Protein AF-A0A925YJ54-F1 (afdb_monomer)

Structure (mmCIF, N/CA/C/O backbone):
data_AF-A0A925YJ54-F1
#
_entry.id   AF-A0A925YJ54-F1
#
loop_
_atom_site.group_PDB
_atom_site.id
_atom_site.type_symbol
_atom_site.label_atom_id
_atom_site.label_alt_id
_atom_site.label_comp_id
_atom_site.label_asym_id
_atom_site.label_entity_id
_atom_site.label_seq_id
_atom_site.pdbx_PDB_ins_code
_atom_site.Cartn_x
_atom_site.Cartn_y
_atom_site.Cartn_z
_atom_site.occupancy
_atom_site.B_iso_or_equiv
_atom_site.auth_seq_id
_atom_site.auth_comp_id
_atom_site.auth_asym_id
_atom_site.auth_atom_id
_atom_site.pdbx_PDB_model_num
ATOM 1 N N . THR A 1 1 ? 21.996 13.050 18.143 1.00 43.56 1 THR A N 1
ATOM 2 C CA . THR A 1 1 ? 21.548 12.132 17.074 1.00 43.56 1 THR A CA 1
ATOM 3 C C . THR A 1 1 ? 21.495 10.702 17.590 1.00 43.56 1 THR A C 1
ATOM 5 O O . THR A 1 1 ? 21.876 9.795 16.876 1.00 43.56 1 THR A O 1
ATOM 8 N N . GLU A 1 2 ? 21.012 10.498 18.817 1.00 54.53 2 GLU A N 1
ATOM 9 C CA . GLU A 1 2 ? 20.946 9.175 19.462 1.00 54.53 2 GLU A CA 1
ATOM 10 C C . GLU A 1 2 ? 19.684 9.134 20.333 1.00 54.53 2 GLU A C 1
ATOM 12 O O . GLU A 1 2 ? 19.735 9.045 21.557 1.00 54.53 2 GLU A O 1
ATOM 17 N N . ASN A 1 3 ? 18.528 9.380 19.720 1.00 55.75 3 ASN A N 1
ATOM 18 C CA . ASN A 1 3 ? 17.278 9.547 20.461 1.00 55.75 3 ASN A CA 1
ATOM 19 C C . ASN A 1 3 ? 16.141 8.642 19.989 1.00 55.75 3 ASN A C 1
ATOM 21 O O . ASN A 1 3 ? 14.992 8.918 20.315 1.00 55.75 3 ASN A O 1
ATOM 25 N N . GLY A 1 4 ? 16.452 7.564 19.262 1.00 58.53 4 GLY A N 1
ATOM 26 C CA . GLY A 1 4 ? 15.448 6.588 18.824 1.00 58.53 4 GLY A CA 1
ATOM 27 C C . GLY A 1 4 ? 14.563 7.104 17.687 1.00 58.53 4 GLY A C 1
ATOM 28 O O . GLY A 1 4 ? 13.534 6.513 17.377 1.00 58.53 4 GLY A O 1
ATOM 29 N N . ALA A 1 5 ? 14.917 8.240 17.083 1.00 61.59 5 ALA A N 1
ATOM 30 C CA . ALA A 1 5 ? 14.178 8.862 15.990 1.00 61.59 5 ALA A CA 1
ATOM 31 C C . ALA A 1 5 ? 14.726 8.487 14.605 1.00 61.59 5 ALA A C 1
ATOM 33 O O . ALA A 1 5 ? 14.409 9.156 13.620 1.00 61.59 5 ALA A O 1
ATOM 34 N N . GLU A 1 6 ? 15.593 7.480 14.519 1.00 72.38 6 GLU A N 1
ATOM 35 C CA . GLU A 1 6 ? 16.236 7.108 13.272 1.00 72.38 6 GLU A CA 1
ATOM 36 C C . GLU A 1 6 ? 15.192 6.562 12.289 1.00 72.38 6 GLU A C 1
ATOM 38 O O . GLU A 1 6 ? 14.402 5.667 12.591 1.00 72.38 6 GLU A O 1
ATOM 43 N N . ILE A 1 7 ? 15.190 7.137 11.087 1.00 68.81 7 ILE A N 1
ATOM 44 C CA . ILE A 1 7 ? 14.354 6.706 9.970 1.00 68.81 7 ILE A CA 1
ATOM 45 C C . ILE A 1 7 ? 15.236 6.015 8.941 1.00 68.81 7 ILE A C 1
ATOM 47 O O . ILE A 1 7 ? 16.347 6.467 8.652 1.00 68.81 7 ILE A O 1
ATOM 51 N N . GLY A 1 8 ? 14.761 4.924 8.352 1.00 70.19 8 GLY A N 1
ATOM 52 C CA . GLY A 1 8 ? 15.594 4.211 7.394 1.00 70.19 8 GLY A CA 1
ATOM 53 C C . GLY A 1 8 ? 14.916 3.044 6.710 1.00 70.19 8 GLY A C 1
ATOM 54 O O . GLY A 1 8 ? 13.867 2.549 7.120 1.00 70.19 8 GLY A O 1
ATOM 55 N N . THR A 1 9 ? 15.526 2.596 5.620 1.00 80.56 9 THR A N 1
ATOM 56 C CA . THR A 1 9 ? 15.092 1.400 4.907 1.00 80.56 9 THR A CA 1
ATOM 57 C C . THR A 1 9 ? 16.300 0.567 4.515 1.00 80.56 9 THR A C 1
ATOM 59 O O . THR A 1 9 ? 17.158 1.021 3.764 1.00 80.56 9 THR A O 1
ATOM 62 N N . PHE A 1 10 ? 16.321 -0.679 4.977 1.00 84.00 10 PHE A N 1
ATOM 63 C CA . PHE A 1 10 ? 17.309 -1.687 4.627 1.00 84.00 10 PHE A CA 1
ATOM 64 C C . PHE A 1 10 ? 16.594 -2.787 3.857 1.00 84.00 10 PHE A C 1
ATOM 66 O O . PHE A 1 10 ? 15.816 -3.556 4.421 1.00 84.00 10 PHE A O 1
ATOM 73 N N . ARG A 1 11 ? 16.819 -2.833 2.544 1.00 87.56 11 ARG A N 1
ATOM 74 C CA . ARG A 1 11 ? 16.202 -3.805 1.643 1.00 87.56 11 ARG A CA 1
ATOM 75 C C . ARG A 1 11 ? 17.251 -4.579 0.877 1.00 87.56 11 ARG A C 1
ATOM 77 O O . ARG A 1 11 ? 18.021 -3.959 0.151 1.00 87.56 11 ARG A O 1
ATOM 84 N N . ARG A 1 12 ? 17.173 -5.911 0.923 1.00 91.31 12 ARG A N 1
ATOM 85 C CA . ARG A 1 12 ? 17.975 -6.792 0.054 1.00 91.31 12 ARG A CA 1
ATOM 86 C C . ARG A 1 12 ? 19.485 -6.603 0.236 1.00 91.31 12 ARG A C 1
ATOM 88 O O . ARG A 1 12 ? 20.237 -6.646 -0.733 1.00 91.31 12 ARG A O 1
ATOM 95 N N . ASN A 1 13 ? 19.917 -6.385 1.476 1.00 92.75 13 ASN A N 1
ATOM 96 C CA . ASN A 1 13 ? 21.327 -6.244 1.830 1.00 92.75 13 ASN A CA 1
ATOM 97 C C . ASN A 1 13 ? 21.912 -7.551 2.370 1.00 92.75 13 ASN A C 1
ATOM 99 O O . ASN A 1 13 ? 21.182 -8.430 2.832 1.00 92.75 13 ASN A O 1
ATOM 103 N N . LEU A 1 14 ? 23.242 -7.628 2.375 1.00 93.56 14 LEU A N 1
ATOM 104 C CA . LEU A 1 14 ? 24.018 -8.707 2.977 1.00 93.56 14 LEU A CA 1
ATOM 105 C C . LEU A 1 14 ? 25.006 -8.129 3.998 1.00 93.56 14 LEU A C 1
ATOM 107 O O . LEU A 1 14 ? 25.801 -7.259 3.653 1.00 93.56 14 LEU A O 1
ATOM 111 N N . ALA A 1 15 ? 24.988 -8.654 5.220 1.00 90.81 15 ALA A N 1
ATOM 112 C CA . ALA A 1 15 ? 26.023 -8.446 6.226 1.00 90.81 15 ALA A CA 1
ATOM 113 C C . ALA A 1 15 ? 26.750 -9.772 6.473 1.00 90.81 15 ALA A C 1
ATOM 115 O O . ALA A 1 15 ? 26.106 -10.801 6.680 1.00 90.81 15 ALA A O 1
ATOM 116 N N . SER A 1 16 ? 28.083 -9.766 6.439 1.00 90.69 16 SER A N 1
ATOM 117 C CA . SER A 1 16 ? 28.893 -10.981 6.571 1.00 90.69 16 SER A CA 1
ATOM 118 C C . SER A 1 16 ? 30.097 -10.755 7.475 1.00 90.69 16 SER A C 1
ATOM 120 O O . SER A 1 16 ? 30.776 -9.739 7.344 1.00 90.69 16 SER A O 1
ATOM 122 N N . SER A 1 17 ? 30.377 -11.729 8.347 1.00 80.06 17 SER A N 1
ATOM 123 C CA . SER A 1 17 ? 31.586 -11.805 9.174 1.00 80.06 17 SER A CA 1
ATOM 124 C C . SER A 1 17 ? 31.839 -10.530 9.981 1.00 80.06 17 SER A C 1
ATOM 126 O O . SER A 1 17 ? 32.861 -9.862 9.810 1.00 80.06 17 SER A O 1
ATOM 128 N N . THR A 1 18 ? 30.919 -10.208 10.891 1.00 74.69 18 THR A N 1
ATOM 129 C CA . THR A 1 18 ? 31.078 -9.127 11.872 1.00 74.69 18 THR A CA 1
ATOM 130 C C . THR A 1 18 ? 31.485 -9.717 13.233 1.00 74.69 18 THR A C 1
ATOM 132 O O . THR A 1 18 ? 30.631 -9.966 14.088 1.00 74.69 18 THR A O 1
ATOM 135 N N . PRO A 1 19 ? 32.784 -10.009 13.461 1.00 63.50 19 PRO A N 1
ATOM 136 C CA . PRO A 1 19 ? 33.246 -10.587 14.717 1.00 63.50 19 PRO A CA 1
ATOM 137 C C . PRO A 1 19 ? 33.226 -9.559 15.855 1.00 63.50 19 PRO A C 1
ATOM 139 O O . PRO A 1 19 ? 33.408 -8.360 15.645 1.00 63.50 19 PRO A O 1
ATOM 142 N N . GLY A 1 20 ? 33.063 -10.053 17.083 1.00 64.38 20 GLY A N 1
ATOM 143 C CA . GLY A 1 20 ? 33.126 -9.257 18.311 1.00 64.38 20 GLY A CA 1
ATOM 144 C C . GLY A 1 20 ? 31.838 -9.320 19.128 1.00 64.38 20 GLY A C 1
ATOM 145 O O . GLY A 1 20 ? 30.745 -9.432 18.585 1.00 64.38 20 GLY A O 1
ATOM 146 N N . ARG A 1 21 ? 31.973 -9.285 20.457 1.00 61.34 21 ARG A N 1
ATOM 147 C CA . ARG A 1 21 ? 30.864 -9.053 21.386 1.00 61.34 21 ARG A CA 1
ATOM 148 C C . ARG A 1 21 ? 31.345 -8.216 22.547 1.00 61.34 21 ARG A C 1
ATOM 150 O O . ARG A 1 21 ? 32.011 -8.701 23.451 1.00 61.34 21 ARG A O 1
ATOM 157 N N . GLY A 1 22 ? 30.981 -6.954 22.496 1.00 57.62 22 GLY A N 1
ATOM 158 C CA . GLY A 1 22 ? 31.215 -6.003 23.561 1.00 57.62 22 GLY A CA 1
ATOM 159 C C . GLY A 1 22 ? 30.323 -4.804 23.332 1.00 57.62 22 GLY A C 1
ATOM 160 O O . GLY A 1 22 ? 30.211 -4.330 22.195 1.00 57.62 22 GLY A O 1
ATOM 161 N N . PHE A 1 23 ? 29.685 -4.343 24.402 1.00 58.75 23 PHE A N 1
ATOM 162 C CA . PHE A 1 23 ? 29.196 -2.976 24.464 1.00 58.75 23 PHE A CA 1
ATOM 163 C C . PHE A 1 23 ? 30.435 -2.080 24.381 1.00 58.75 23 PHE A C 1
ATOM 165 O O . PHE A 1 23 ? 31.330 -2.168 25.217 1.00 58.75 23 PHE A O 1
ATOM 172 N N . ILE A 1 24 ? 30.559 -1.323 23.292 1.00 54.19 24 ILE A N 1
ATOM 173 C CA . ILE A 1 24 ? 31.705 -0.436 23.044 1.00 54.19 24 ILE A CA 1
ATOM 174 C C . ILE A 1 24 ? 31.534 0.867 23.837 1.00 54.19 24 ILE A C 1
ATOM 176 O O . ILE A 1 24 ? 32.516 1.518 24.186 1.00 54.19 24 ILE A O 1
ATOM 180 N N . LYS A 1 25 ? 30.289 1.227 24.155 1.00 50.66 25 LYS A N 1
ATOM 181 C CA . LYS A 1 25 ? 29.942 2.341 25.027 1.00 50.66 25 LYS A CA 1
ATOM 182 C C . LYS A 1 25 ? 28.796 1.906 25.938 1.00 50.66 25 LYS A C 1
ATOM 184 O O . LYS A 1 25 ? 27.765 1.452 25.448 1.00 50.66 25 LYS A O 1
ATOM 189 N N . ASP A 1 26 ? 29.034 1.988 27.243 1.00 50.84 26 ASP A N 1
ATOM 190 C CA . ASP A 1 26 ? 28.061 1.705 28.296 1.00 50.84 26 ASP A CA 1
ATOM 191 C C . ASP A 1 26 ? 28.045 2.893 29.259 1.00 50.84 26 ASP A C 1
ATOM 193 O O . ASP A 1 26 ? 28.883 3.034 30.150 1.00 50.84 26 ASP A O 1
ATOM 197 N N . GLY A 1 27 ? 27.120 3.804 28.991 1.00 47.66 27 GLY A N 1
ATOM 198 C CA . GLY A 1 27 ? 26.727 4.852 29.911 1.00 47.66 27 GLY A CA 1
ATOM 199 C C . GLY A 1 27 ? 25.214 4.883 29.939 1.00 47.66 27 GLY A C 1
ATOM 200 O O . GLY A 1 27 ? 24.612 5.683 29.233 1.00 47.66 27 GLY A O 1
ATOM 201 N N . THR A 1 28 ? 24.583 4.027 30.741 1.00 47.22 28 THR A N 1
ATOM 202 C CA . THR A 1 28 ? 23.118 4.019 30.939 1.00 47.22 28 THR A CA 1
ATOM 203 C C . THR A 1 28 ? 22.562 5.379 31.383 1.00 47.22 28 THR A C 1
ATOM 205 O O . THR A 1 28 ? 21.389 5.663 31.183 1.00 47.22 28 THR A O 1
ATOM 208 N N . SER A 1 29 ? 23.405 6.262 31.930 1.00 47.84 29 SER A N 1
ATOM 209 C CA . SER A 1 29 ? 23.057 7.642 32.286 1.00 47.84 29 SER A CA 1
ATOM 210 C C . SER A 1 29 ? 23.193 8.653 31.135 1.00 47.84 29 SER A C 1
ATOM 212 O O . SER A 1 29 ? 22.526 9.687 31.169 1.00 47.84 29 SER A O 1
ATOM 214 N N . THR A 1 30 ? 24.002 8.374 30.104 1.00 47.06 30 THR A N 1
ATOM 215 C CA . THR A 1 30 ? 24.252 9.274 28.954 1.00 47.06 30 THR A CA 1
ATOM 216 C C . THR A 1 30 ? 23.758 8.731 27.607 1.00 47.06 30 THR A C 1
ATOM 218 O O . THR A 1 30 ? 23.681 9.499 26.660 1.00 47.06 30 THR A O 1
ATOM 221 N N . HIS A 1 31 ? 23.322 7.467 27.553 1.00 59.47 31 HIS A N 1
ATOM 222 C CA . HIS A 1 31 ? 22.597 6.803 26.457 1.00 59.47 31 HIS A CA 1
ATOM 223 C C . HIS A 1 31 ? 23.326 6.671 25.103 1.00 59.47 31 HIS A C 1
ATOM 225 O O . HIS A 1 31 ? 22.682 6.395 24.093 1.00 59.47 31 HIS A O 1
ATOM 231 N N . ASP A 1 32 ? 24.658 6.738 25.104 1.00 55.22 32 ASP A N 1
ATOM 232 C CA . ASP A 1 32 ? 25.504 6.318 23.982 1.00 55.22 32 ASP A CA 1
ATOM 233 C C . ASP A 1 32 ? 25.632 4.781 23.979 1.00 55.22 32 ASP A C 1
ATOM 235 O O . ASP A 1 32 ? 26.543 4.231 24.605 1.00 55.22 32 ASP A O 1
ATOM 239 N N . LEU A 1 33 ? 24.734 4.065 23.294 1.00 61.72 33 LEU A N 1
ATOM 240 C CA . LEU A 1 33 ? 24.814 2.604 23.171 1.00 61.72 33 LEU A CA 1
ATOM 241 C C . LEU A 1 33 ? 25.383 2.206 21.808 1.00 61.72 33 LEU A C 1
ATOM 243 O O . LEU A 1 33 ? 24.840 2.541 20.760 1.00 61.72 33 LEU A O 1
ATOM 247 N N . ALA A 1 34 ? 26.467 1.432 21.823 1.00 63.06 34 ALA A N 1
ATOM 248 C CA . ALA A 1 34 ? 27.007 0.787 20.632 1.00 63.06 34 ALA A CA 1
ATOM 249 C C . ALA A 1 34 ? 27.453 -0.635 20.971 1.00 63.06 34 ALA A C 1
ATOM 251 O O . ALA A 1 34 ? 28.132 -0.854 21.978 1.00 63.06 34 ALA A O 1
ATOM 252 N N . ARG A 1 35 ? 27.122 -1.605 20.116 1.00 69.31 35 ARG A N 1
ATOM 253 C CA . ARG A 1 35 ? 27.561 -3.002 20.250 1.00 69.31 35 ARG A CA 1
ATOM 254 C C . ARG A 1 35 ? 28.429 -3.389 19.060 1.00 69.31 35 ARG A C 1
ATOM 256 O O . ARG A 1 35 ? 28.096 -3.108 17.912 1.00 69.31 35 ARG A O 1
ATOM 263 N N . SER A 1 36 ? 29.543 -4.057 19.335 1.00 73.56 36 SER A N 1
ATOM 264 C CA . SER A 1 36 ? 30.359 -4.694 18.295 1.00 73.56 36 SER A CA 1
ATOM 265 C C . SER A 1 36 ? 29.725 -5.995 17.799 1.00 73.56 36 SER A C 1
ATOM 267 O O . SER A 1 36 ? 28.957 -6.638 18.516 1.00 73.56 36 SER A O 1
ATOM 269 N N . GLY A 1 37 ? 30.080 -6.385 16.572 1.00 80.75 37 GLY A N 1
ATOM 270 C CA . GLY A 1 37 ? 29.704 -7.666 15.973 1.00 80.75 37 GLY A CA 1
ATOM 271 C C . GLY A 1 37 ? 28.224 -7.816 15.632 1.00 80.75 37 GLY A C 1
ATOM 272 O O . GLY A 1 37 ? 27.677 -8.913 15.701 1.00 80.75 37 GLY A O 1
ATOM 273 N N . VAL A 1 38 ? 27.561 -6.720 15.271 1.00 85.75 38 VAL A N 1
ATOM 274 C CA . VAL A 1 38 ? 26.178 -6.740 14.786 1.00 85.75 38 VAL A CA 1
ATOM 275 C C . VAL A 1 38 ? 26.181 -6.681 13.259 1.00 85.75 38 VAL A C 1
ATOM 277 O O . VAL A 1 38 ? 26.943 -5.917 12.673 1.00 85.75 38 VAL A O 1
ATOM 280 N N . GLY A 1 39 ? 25.375 -7.521 12.605 1.00 89.44 39 GLY A N 1
ATOM 281 C CA . GLY A 1 39 ? 25.194 -7.496 11.151 1.00 89.44 39 GLY A CA 1
ATOM 282 C C . GLY A 1 39 ? 24.436 -6.246 10.713 1.00 89.44 39 GLY A C 1
ATOM 283 O O . GLY A 1 39 ? 24.954 -5.441 9.943 1.00 89.44 39 GLY A O 1
ATOM 284 N N . PHE A 1 40 ? 23.238 -6.055 11.267 1.00 90.06 40 PHE A N 1
ATOM 285 C CA . PHE A 1 40 ? 22.445 -4.844 11.084 1.00 90.06 40 PHE A CA 1
ATOM 286 C C . PHE A 1 40 ? 22.035 -4.239 12.426 1.00 90.06 40 PHE A C 1
ATOM 288 O O . PHE A 1 40 ? 21.341 -4.883 13.213 1.00 90.06 40 PHE A O 1
ATOM 295 N N . TRP A 1 41 ? 22.476 -3.007 12.673 1.00 86.06 41 TRP A N 1
ATOM 296 C CA . TRP A 1 41 ? 22.174 -2.245 13.881 1.00 86.06 41 TRP A CA 1
ATOM 297 C C . TRP A 1 41 ? 21.103 -1.199 13.598 1.00 86.06 41 TRP A C 1
ATOM 299 O O . TRP A 1 41 ? 21.245 -0.403 12.667 1.00 86.06 41 TRP A O 1
ATOM 309 N N . PHE A 1 42 ? 20.076 -1.172 14.438 1.00 82.88 42 PHE A N 1
ATOM 310 C CA . PHE A 1 42 ? 19.002 -0.197 14.376 1.00 82.88 42 PHE A CA 1
ATOM 311 C C . PHE A 1 42 ? 18.753 0.403 15.752 1.00 82.88 42 PHE A C 1
ATOM 313 O O . PHE A 1 42 ? 18.746 -0.297 16.766 1.00 82.88 42 PHE A O 1
ATOM 320 N N . GLN A 1 43 ? 18.509 1.706 15.751 1.00 76.81 43 GLN A N 1
ATOM 321 C CA . GLN A 1 43 ? 18.037 2.450 16.903 1.00 76.81 43 GLN A CA 1
ATOM 322 C C . GLN A 1 43 ? 16.669 3.037 16.525 1.00 76.81 43 GLN A C 1
ATOM 324 O O . GLN A 1 43 ? 16.523 3.531 15.412 1.00 76.81 43 GLN A O 1
ATOM 329 N N . GLY A 1 44 ? 15.655 2.901 17.381 1.00 72.56 44 GLY A N 1
ATOM 330 C CA . GLY A 1 44 ? 14.291 3.370 17.105 1.00 72.56 44 GLY A CA 1
ATOM 331 C C . GLY A 1 44 ? 13.425 2.456 16.218 1.00 72.56 44 GLY A C 1
ATOM 332 O O . GLY A 1 44 ? 13.917 1.604 15.475 1.00 72.56 44 GLY A O 1
ATOM 333 N N . GLY A 1 45 ? 12.105 2.672 16.272 1.00 71.00 45 GLY A N 1
ATOM 334 C CA . GLY A 1 45 ? 11.108 1.870 15.548 1.00 71.00 45 GLY A CA 1
ATOM 335 C C . GLY A 1 45 ? 10.825 2.299 14.100 1.00 71.00 45 GLY A C 1
ATOM 336 O O . GLY A 1 45 ? 10.280 1.516 13.319 1.00 71.00 45 GLY A O 1
ATOM 337 N N . ASN A 1 46 ? 11.259 3.489 13.662 1.00 71.06 46 ASN A N 1
ATOM 338 C CA . ASN A 1 46 ? 10.973 4.025 12.315 1.00 71.06 46 ASN A CA 1
ATOM 339 C C . ASN A 1 46 ? 11.845 3.452 11.184 1.00 71.06 46 ASN A C 1
ATOM 341 O O . ASN A 1 46 ? 12.153 4.128 10.195 1.00 71.06 46 ASN A O 1
ATOM 345 N N . VAL A 1 47 ? 12.210 2.177 11.271 1.00 77.50 47 VAL A N 1
ATOM 346 C CA . VAL A 1 47 ? 13.025 1.502 10.261 1.00 77.50 47 VAL A CA 1
ATOM 347 C C . VAL A 1 47 ? 12.264 0.366 9.580 1.00 77.50 47 VAL A C 1
ATOM 349 O O . VAL A 1 47 ? 11.577 -0.443 10.200 1.00 77.50 47 VAL A O 1
ATOM 352 N N . THR A 1 48 ? 12.388 0.302 8.256 1.00 80.44 48 THR A N 1
ATOM 353 C CA . THR A 1 48 ? 11.900 -0.816 7.438 1.00 80.44 48 THR A CA 1
ATOM 354 C C . THR A 1 48 ? 13.061 -1.738 7.101 1.00 80.44 48 THR A C 1
ATOM 356 O O . THR A 1 48 ? 14.025 -1.309 6.469 1.00 80.44 48 THR A O 1
ATOM 359 N N . VAL A 1 49 ? 12.970 -3.008 7.487 1.00 87.94 49 VAL A N 1
ATOM 360 C CA . VAL A 1 49 ? 14.045 -3.992 7.321 1.00 87.94 49 VAL A CA 1
ATOM 361 C C . VAL A 1 49 ? 13.484 -5.216 6.618 1.00 87.94 49 VAL A C 1
ATOM 363 O O . VAL A 1 49 ? 12.747 -6.009 7.204 1.00 87.94 49 VAL A O 1
ATOM 366 N N . GLU A 1 50 ? 13.794 -5.350 5.328 1.00 87.94 50 GLU A N 1
ATOM 367 C CA . GLU A 1 50 ? 13.194 -6.373 4.474 1.00 87.94 50 GLU A CA 1
ATOM 368 C C . GLU A 1 50 ? 14.202 -7.151 3.632 1.00 87.94 50 GLU A C 1
ATOM 370 O O . GLU A 1 50 ? 15.046 -6.576 2.940 1.00 87.94 50 GLU A O 1
ATOM 375 N N . ASN A 1 51 ? 14.017 -8.468 3.578 1.00 86.50 51 ASN A N 1
ATOM 376 C CA . ASN A 1 51 ? 14.746 -9.366 2.686 1.00 86.50 51 ASN A CA 1
ATOM 377 C C . ASN A 1 51 ? 16.275 -9.249 2.814 1.00 86.50 51 ASN A C 1
ATOM 379 O O . ASN A 1 51 ? 16.986 -9.381 1.820 1.00 86.50 51 ASN A O 1
ATOM 383 N N . ASN A 1 52 ? 16.785 -8.940 4.007 1.00 92.62 52 ASN A N 1
ATOM 384 C CA . ASN A 1 52 ? 18.220 -8.857 4.261 1.00 92.62 52 ASN A CA 1
ATOM 385 C C . ASN A 1 52 ? 18.762 -10.200 4.752 1.00 92.62 52 ASN A C 1
ATOM 387 O O . ASN A 1 52 ? 18.036 -10.992 5.355 1.00 92.62 52 ASN A O 1
ATOM 391 N N . VAL A 1 53 ? 20.056 -10.423 4.543 1.00 94.81 53 VAL A N 1
ATOM 392 C CA . VAL A 1 53 ? 20.771 -11.613 5.007 1.00 94.81 53 VAL A CA 1
ATOM 393 C C . VAL A 1 53 ? 21.911 -11.187 5.923 1.00 94.81 53 VAL A C 1
ATOM 395 O O . VAL A 1 53 ? 22.746 -10.376 5.532 1.00 94.81 53 VAL A O 1
ATOM 398 N N . ALA A 1 54 ? 21.962 -11.736 7.132 1.00 92.94 54 ALA A N 1
ATOM 399 C CA . ALA A 1 54 ? 23.096 -11.596 8.039 1.00 92.94 54 ALA A CA 1
ATOM 400 C C . ALA A 1 54 ? 23.762 -12.959 8.238 1.00 92.94 54 ALA A C 1
ATOM 402 O O . ALA A 1 54 ? 23.073 -13.948 8.486 1.00 92.94 54 ALA A O 1
ATOM 403 N N . THR A 1 55 ? 25.089 -13.027 8.132 1.00 90.00 55 THR A N 1
ATOM 404 C CA . THR A 1 55 ? 25.833 -14.278 8.309 1.00 90.00 55 THR A CA 1
ATOM 405 C C . THR A 1 55 ? 27.104 -14.100 9.130 1.00 90.00 55 THR A C 1
ATOM 407 O O . THR A 1 55 ? 27.852 -13.142 8.936 1.00 90.00 55 THR A O 1
ATOM 410 N N . GLY A 1 56 ? 27.376 -15.042 10.037 1.00 79.88 56 GLY A N 1
ATOM 411 C CA . GLY A 1 56 ? 28.610 -15.058 10.836 1.00 79.88 56 GLY A CA 1
ATOM 412 C C . GLY A 1 56 ? 28.796 -13.827 11.733 1.00 79.88 56 GLY A C 1
ATOM 413 O O . GLY A 1 56 ? 29.926 -13.393 11.956 1.00 79.88 56 GLY A O 1
ATOM 414 N N . ALA A 1 57 ? 27.694 -13.234 12.196 1.00 84.19 57 ALA A N 1
ATOM 415 C CA . ALA A 1 57 ? 27.681 -12.085 13.098 1.00 84.19 57 ALA A CA 1
ATOM 416 C C . ALA A 1 57 ? 27.542 -12.519 14.567 1.00 84.19 57 ALA A C 1
ATOM 418 O O . ALA A 1 57 ? 27.017 -13.593 14.869 1.00 84.19 57 ALA A O 1
ATOM 419 N N . GLY A 1 58 ? 27.944 -11.658 15.502 1.00 79.12 58 GLY A N 1
ATOM 420 C CA . GLY A 1 58 ? 27.559 -11.776 16.911 1.00 79.12 58 GLY A CA 1
ATOM 421 C C . GLY A 1 58 ? 26.037 -11.706 17.089 1.00 79.12 58 GLY A C 1
ATOM 422 O O . GLY A 1 58 ? 25.454 -12.612 17.674 1.00 79.12 58 GLY A O 1
ATOM 423 N N . SER A 1 59 ? 25.389 -10.698 16.510 1.00 84.19 59 SER A N 1
ATOM 424 C CA . SER A 1 59 ? 23.928 -10.653 16.357 1.00 84.19 59 SER A CA 1
ATOM 425 C C . SER A 1 59 ? 23.591 -10.337 14.901 1.00 84.19 59 SER A C 1
ATOM 427 O O . SER A 1 59 ? 24.130 -9.379 14.348 1.00 84.19 59 SER A O 1
ATOM 429 N N . GLY A 1 60 ? 22.732 -11.128 14.255 1.00 89.69 60 GLY A N 1
ATOM 430 C CA . GLY A 1 60 ? 22.356 -10.894 12.856 1.00 89.69 60 GLY A CA 1
ATOM 431 C C . GLY A 1 60 ? 21.662 -9.544 12.677 1.00 89.69 60 GLY A C 1
ATOM 432 O O . GLY A 1 60 ? 22.095 -8.709 11.882 1.00 89.69 60 GLY A O 1
ATOM 433 N N . PHE A 1 61 ? 20.639 -9.313 13.494 1.00 90.25 61 PHE A N 1
ATOM 434 C CA . PHE A 1 61 ? 19.877 -8.071 13.567 1.00 90.25 61 PHE A CA 1
ATOM 435 C C . PHE A 1 61 ? 19.831 -7.583 15.013 1.00 90.25 61 PHE A C 1
ATOM 437 O O . PHE A 1 61 ? 19.702 -8.389 15.939 1.00 90.25 61 PHE A O 1
ATOM 444 N N . SER A 1 62 ? 19.928 -6.274 15.236 1.00 85.75 62 SER A N 1
ATOM 445 C CA . SER A 1 62 ? 19.724 -5.712 16.568 1.00 85.75 62 SER A CA 1
ATOM 446 C C . SER A 1 62 ? 18.922 -4.422 16.567 1.00 85.75 62 SER A C 1
ATOM 448 O O . SER A 1 62 ? 19.192 -3.540 15.759 1.00 85.75 62 SER A O 1
ATOM 450 N N . TYR A 1 63 ? 17.969 -4.331 17.494 1.00 81.12 63 TYR A N 1
ATOM 451 C CA . TYR A 1 63 ? 17.072 -3.190 17.671 1.00 81.12 63 TYR A CA 1
ATOM 452 C C . TYR A 1 63 ? 17.166 -2.643 19.089 1.00 81.12 63 TYR A C 1
ATOM 454 O O . TYR A 1 63 ? 17.035 -3.394 20.056 1.00 81.12 63 TYR A O 1
ATOM 462 N N . PHE A 1 64 ? 17.371 -1.336 19.191 1.00 76.94 64 PHE A N 1
ATOM 463 C CA . PHE A 1 64 ? 17.475 -0.610 20.451 1.00 76.94 64 PHE A CA 1
ATOM 464 C C . PHE A 1 64 ? 16.479 0.550 20.442 1.00 76.94 64 PHE A C 1
ATOM 466 O O . PHE A 1 64 ? 16.613 1.466 19.634 1.00 76.94 64 PHE A O 1
ATOM 473 N N . GLU A 1 65 ? 15.486 0.528 21.326 1.00 70.81 65 GLU A N 1
ATOM 474 C CA . GLU A 1 65 ? 14.465 1.583 21.422 1.00 70.81 65 GLU A CA 1
ATOM 475 C C . GLU A 1 65 ? 14.528 2.317 22.777 1.00 70.81 65 GLU A C 1
ATOM 477 O O . GLU A 1 65 ? 15.174 1.863 23.727 1.00 70.81 65 GLU A O 1
ATOM 482 N N . ARG A 1 66 ? 13.921 3.512 22.819 1.00 68.38 66 ARG A N 1
ATOM 483 C CA . ARG A 1 66 ? 13.798 4.416 23.979 1.00 68.38 66 ARG A CA 1
ATOM 484 C C . ARG A 1 66 ? 12.456 5.138 23.867 1.00 68.38 66 ARG A C 1
ATOM 486 O O . ARG A 1 66 ? 12.108 5.516 22.753 1.00 68.38 66 ARG A O 1
ATOM 493 N N . SER A 1 67 ? 11.761 5.444 24.968 1.00 62.41 67 SER A N 1
ATOM 494 C CA . SER A 1 67 ? 10.540 6.246 24.857 1.00 62.41 67 SER A CA 1
ATOM 495 C C . SER A 1 67 ? 10.812 7.729 24.557 1.00 62.41 67 SER A C 1
ATOM 497 O O . SER A 1 67 ? 11.841 8.319 24.913 1.00 62.41 67 SER A O 1
ATOM 499 N N . GLY A 1 68 ? 9.866 8.349 23.856 1.00 58.41 68 GLY A N 1
ATOM 500 C CA . GLY A 1 68 ? 9.959 9.711 23.339 1.00 58.41 68 GLY A CA 1
ATOM 501 C C . GLY A 1 68 ? 9.736 10.817 24.369 1.00 58.41 68 GLY A C 1
ATOM 502 O O . GLY A 1 68 ? 9.709 11.995 23.999 1.00 58.41 68 GLY A O 1
ATOM 503 N N . VAL A 1 69 ? 9.568 10.485 25.654 1.00 53.72 69 VAL A N 1
ATOM 504 C CA . VAL A 1 69 ? 9.396 11.481 26.718 1.00 53.72 69 VAL A CA 1
ATOM 505 C C . VAL A 1 69 ? 10.621 12.410 26.739 1.00 53.72 69 VAL A C 1
ATOM 507 O O . VAL A 1 69 ? 11.742 11.992 27.024 1.00 53.72 69 VAL A O 1
ATOM 510 N N . ASN A 1 70 ? 10.410 13.690 26.409 1.00 54.38 70 ASN A N 1
ATOM 511 C CA . ASN A 1 70 ? 11.407 14.773 26.254 1.00 54.38 70 ASN A CA 1
ATOM 512 C C . ASN A 1 70 ? 12.015 14.992 24.855 1.00 54.38 70 ASN A C 1
ATOM 514 O O . ASN A 1 70 ? 12.922 15.814 24.711 1.00 54.38 70 ASN A O 1
ATOM 518 N N . LEU A 1 71 ? 11.504 14.341 23.811 1.00 55.47 71 LEU A N 1
ATOM 519 C CA . LEU A 1 71 ? 11.823 14.700 22.428 1.00 55.47 71 LEU A CA 1
ATOM 520 C C . LEU A 1 71 ? 10.879 15.833 22.004 1.00 55.47 71 LEU A C 1
ATOM 522 O O . LEU A 1 71 ? 9.665 15.695 22.105 1.00 55.47 71 LEU A O 1
ATOM 526 N N . GLY A 1 72 ? 11.399 16.998 21.617 1.00 55.34 72 GLY A N 1
ATOM 527 C CA . GLY A 1 72 ? 10.563 18.145 21.227 1.00 55.34 72 GLY A CA 1
ATOM 528 C C . GLY A 1 72 ? 9.573 17.833 20.087 1.00 55.34 72 GLY A C 1
ATOM 529 O O . GLY A 1 72 ? 9.639 16.790 19.438 1.00 55.34 72 GLY A O 1
ATOM 530 N N . ASP A 1 73 ? 8.660 18.765 19.793 1.00 55.59 73 ASP A N 1
ATOM 531 C CA . ASP A 1 73 ? 7.577 18.583 18.803 1.00 55.59 73 ASP A CA 1
ATOM 532 C C . ASP A 1 73 ? 8.038 18.223 17.376 1.00 55.59 73 ASP A C 1
ATOM 534 O O . ASP A 1 73 ? 7.251 17.703 16.588 1.00 55.59 73 ASP A O 1
ATOM 538 N N . SER A 1 74 ? 9.308 18.458 17.043 1.00 54.34 74 SER A N 1
ATOM 539 C CA . SER A 1 74 ? 9.923 18.147 15.748 1.00 54.34 74 SER A CA 1
ATOM 540 C C . SER A 1 74 ? 10.202 16.655 15.506 1.00 54.34 74 SER A C 1
ATOM 542 O O . SER A 1 74 ? 10.629 16.299 14.410 1.00 54.34 74 SER A O 1
ATOM 544 N N . GLN A 1 75 ? 9.957 15.775 16.483 1.00 67.12 75 GLN A N 1
ATOM 545 C CA . GLN A 1 75 ? 10.213 14.329 16.391 1.00 67.12 75 GLN A CA 1
ATOM 546 C C . GLN A 1 75 ? 8.938 13.501 16.594 1.00 67.12 75 GLN A C 1
ATOM 548 O O . GLN A 1 75 ? 8.893 12.533 17.353 1.00 67.12 75 GLN A O 1
ATOM 553 N N . LYS A 1 76 ? 7.867 13.924 15.920 1.00 70.06 76 LYS A N 1
ATOM 554 C CA . LYS A 1 76 ? 6.542 13.303 15.955 1.00 70.06 76 LYS A CA 1
ATOM 555 C C . LYS A 1 76 ? 6.205 12.680 14.603 1.00 70.06 76 LYS A C 1
ATOM 557 O O . LYS A 1 76 ? 6.379 13.309 13.562 1.00 70.06 76 LYS A O 1
ATOM 562 N N . VAL A 1 77 ? 5.687 11.458 14.627 1.00 64.94 77 VAL A N 1
ATOM 563 C CA . VAL A 1 77 ? 5.198 10.722 13.458 1.00 64.94 77 VAL A CA 1
ATOM 564 C C . VAL A 1 77 ? 3.678 10.720 13.496 1.00 64.94 77 VAL A C 1
ATOM 566 O O . VAL A 1 77 ? 3.078 10.507 14.548 1.00 64.94 77 VAL A O 1
ATOM 569 N N . LEU A 1 78 ? 3.041 10.980 12.352 1.00 62.50 78 LEU A N 1
ATOM 570 C CA . LEU A 1 78 ? 1.586 10.909 12.230 1.00 62.50 78 LEU A CA 1
ATOM 571 C C . LEU A 1 78 ? 1.118 9.491 12.557 1.00 62.50 78 LEU A C 1
ATOM 573 O O . LEU A 1 78 ? 1.530 8.540 11.894 1.00 62.50 78 LEU A O 1
ATOM 577 N N . ALA A 1 79 ? 0.209 9.351 13.521 1.00 59.25 79 ALA A N 1
ATOM 578 C CA . ALA A 1 79 ? -0.329 8.047 13.906 1.00 59.25 79 ALA A CA 1
ATOM 579 C C . ALA A 1 79 ? -0.944 7.305 12.709 1.00 59.25 79 ALA A C 1
ATOM 581 O O . ALA A 1 79 ? -0.813 6.093 12.593 1.00 59.25 79 ALA A O 1
ATOM 582 N N . SER A 1 80 ? -1.527 8.039 11.756 1.00 53.41 80 SER A N 1
ATOM 583 C CA . SER A 1 80 ? -2.082 7.496 10.510 1.00 53.41 80 SER A CA 1
ATOM 584 C C . SER A 1 80 ? -1.063 6.808 9.593 1.00 53.41 80 SER A C 1
ATOM 586 O O . SER A 1 80 ? -1.466 6.152 8.639 1.00 53.41 80 SER A O 1
ATOM 588 N N . THR A 1 81 ? 0.239 6.986 9.827 1.00 53.25 81 THR A N 1
ATOM 589 C CA . THR A 1 81 ? 1.307 6.336 9.048 1.00 53.25 81 THR A CA 1
ATOM 590 C C . THR A 1 81 ? 1.778 5.020 9.662 1.00 53.25 81 THR A C 1
ATOM 592 O O . THR A 1 81 ? 2.490 4.265 9.002 1.00 53.25 81 THR A O 1
ATOM 595 N N . LEU A 1 82 ? 1.362 4.719 10.897 1.00 53.78 82 LEU A N 1
ATOM 596 C CA . LEU A 1 82 ? 1.643 3.444 11.545 1.00 53.78 82 LEU A CA 1
ATOM 597 C C . LEU A 1 82 ? 0.850 2.320 10.867 1.00 53.78 82 LEU A C 1
ATOM 599 O O . LEU A 1 82 ? -0.252 2.539 10.365 1.00 53.78 82 LEU A O 1
ATOM 603 N N . ILE A 1 83 ? 1.380 1.094 10.920 1.00 48.81 83 ILE A N 1
ATOM 604 C CA . ILE A 1 83 ? 0.636 -0.114 10.514 1.00 48.81 83 ILE A CA 1
ATOM 605 C C . ILE A 1 83 ? -0.655 -0.260 11.332 1.00 48.81 83 ILE A C 1
ATOM 607 O O . ILE A 1 83 ? -1.675 -0.707 10.810 1.00 48.81 83 ILE A O 1
ATOM 611 N N . ASP A 1 84 ? -0.610 0.148 12.600 1.00 49.38 84 ASP A N 1
ATOM 612 C CA . ASP A 1 84 ? -1.755 0.214 13.498 1.00 49.38 84 ASP A CA 1
ATOM 613 C C . ASP A 1 84 ? -1.882 1.640 14.072 1.00 49.38 84 ASP A C 1
ATOM 615 O O . ASP A 1 84 ? -1.323 1.935 15.131 1.00 49.38 84 ASP A O 1
ATOM 619 N N . PRO A 1 85 ? -2.597 2.560 13.392 1.00 52.56 85 PRO A N 1
ATOM 620 C CA . PRO A 1 85 ? -2.813 3.923 13.883 1.00 52.56 85 PRO A CA 1
ATOM 621 C C . PRO A 1 85 ? -3.536 3.976 15.229 1.00 52.56 85 PRO A C 1
ATOM 623 O O . PRO A 1 85 ? -3.413 4.942 15.983 1.00 52.56 85 PRO A O 1
ATOM 626 N N . GLU A 1 86 ? -4.297 2.929 15.550 1.00 49.06 86 GLU A N 1
ATOM 627 C CA . GLU A 1 86 ? -5.000 2.807 16.814 1.00 49.06 86 GLU A CA 1
ATOM 628 C C . GLU A 1 86 ? -4.039 2.539 17.985 1.00 49.06 86 GLU A C 1
ATOM 630 O O . GLU A 1 86 ? -4.353 2.928 19.116 1.00 49.06 86 GLU A O 1
ATOM 635 N N . ALA A 1 87 ? -2.842 1.998 17.722 1.00 50.09 87 ALA A N 1
ATOM 636 C CA . ALA A 1 87 ? -1.776 1.836 18.712 1.00 50.09 87 ALA A CA 1
ATOM 637 C C . ALA A 1 87 ? -1.296 3.177 19.298 1.00 50.09 87 ALA A C 1
ATOM 639 O O . ALA A 1 87 ? -0.866 3.220 20.449 1.00 50.09 87 ALA A O 1
ATOM 640 N N . ALA A 1 88 ? -1.481 4.297 18.588 1.00 53.50 88 ALA A N 1
ATOM 641 C CA . ALA A 1 88 ? -1.187 5.638 19.105 1.00 53.50 88 ALA A CA 1
ATOM 642 C C . ALA A 1 88 ? -2.184 6.130 20.179 1.00 53.50 88 ALA A C 1
ATOM 644 O O . ALA A 1 88 ? -2.113 7.277 20.625 1.00 53.50 88 ALA A O 1
ATOM 645 N N . GLY A 1 89 ? -3.164 5.309 20.579 1.00 51.91 89 GLY A N 1
ATOM 646 C CA . GLY A 1 89 ? -4.123 5.657 21.633 1.00 51.91 89 GLY A CA 1
ATOM 647 C C . GLY A 1 89 ? -5.073 6.798 21.252 1.00 51.91 89 GLY A C 1
ATOM 648 O O . GLY A 1 89 ? -5.613 7.477 22.125 1.00 51.91 89 GLY A O 1
ATOM 649 N N . GLY A 1 90 ? -5.276 7.032 19.950 1.00 50.88 90 GLY A N 1
ATOM 650 C CA . GLY A 1 90 ? -6.071 8.151 19.431 1.00 50.88 90 GLY A CA 1
ATOM 651 C C . GLY A 1 90 ? -5.323 9.486 19.369 1.00 50.88 90 GLY A C 1
ATOM 652 O O . GLY A 1 90 ? -5.921 10.488 18.981 1.00 50.88 90 GLY A O 1
ATOM 653 N N . ASN A 1 91 ? -4.032 9.520 19.718 1.00 55.34 91 ASN A N 1
ATOM 654 C CA . ASN A 1 91 ? -3.216 10.700 19.467 1.00 55.34 91 ASN A CA 1
ATOM 655 C C . ASN A 1 91 ? -2.982 10.852 17.956 1.00 55.34 91 ASN A C 1
ATOM 657 O O . ASN A 1 91 ? -2.682 9.861 17.291 1.00 55.34 91 ASN A O 1
ATOM 661 N N . PRO A 1 92 ? -3.071 12.074 17.397 1.00 54.88 92 PRO A N 1
ATOM 662 C CA . PRO A 1 92 ? -2.774 12.307 15.982 1.00 54.88 92 PRO A CA 1
ATOM 663 C C . PRO A 1 92 ? -1.295 12.069 15.652 1.00 54.88 92 PRO A C 1
ATOM 665 O O . PRO A 1 92 ? -0.945 11.860 14.490 1.00 54.88 92 PRO A O 1
ATOM 668 N N . PHE A 1 93 ? -0.438 12.062 16.676 1.00 65.44 93 PHE A N 1
ATOM 669 C CA . PHE A 1 93 ? 0.986 11.812 16.563 1.00 65.44 93 PHE A CA 1
ATOM 670 C C . PHE A 1 93 ? 1.475 10.903 17.686 1.00 65.44 93 PHE A C 1
ATOM 672 O O . PHE A 1 93 ? 0.960 10.957 18.802 1.00 65.44 93 PHE A O 1
ATOM 679 N N . ILE A 1 94 ? 2.515 10.138 17.393 1.00 67.50 94 ILE A N 1
ATOM 680 C CA . ILE A 1 94 ? 3.342 9.429 18.367 1.00 67.50 94 ILE A CA 1
ATOM 681 C C . ILE A 1 94 ? 4.770 9.968 18.253 1.00 67.50 94 ILE A C 1
ATOM 683 O O . ILE A 1 94 ? 5.161 10.433 17.178 1.00 67.50 94 ILE A O 1
ATOM 687 N N . TYR A 1 95 ? 5.554 9.966 19.330 1.00 71.44 95 TYR A N 1
ATOM 688 C CA . TYR A 1 95 ? 6.967 10.307 19.183 1.00 71.44 95 TYR A CA 1
ATOM 689 C C . TYR A 1 95 ? 7.656 9.248 18.335 1.00 71.44 95 TYR A C 1
ATOM 691 O O . TYR A 1 95 ? 7.342 8.066 18.426 1.00 71.44 95 TYR A O 1
ATOM 699 N N . SER A 1 96 ? 8.606 9.666 17.506 1.00 69.38 96 SER A N 1
ATOM 700 C CA . SER A 1 96 ? 9.352 8.760 16.635 1.00 69.38 96 SER A CA 1
ATOM 701 C C . SER A 1 96 ? 10.008 7.611 17.410 1.00 69.38 96 SER A C 1
ATOM 703 O O . SER A 1 96 ? 10.039 6.489 16.918 1.00 69.38 96 SER A O 1
ATOM 705 N N . ALA A 1 97 ? 10.459 7.862 18.638 1.00 67.25 97 ALA A N 1
ATOM 706 C CA . ALA A 1 97 ? 11.072 6.843 19.485 1.00 67.25 97 ALA A CA 1
ATOM 707 C C . ALA A 1 97 ? 10.062 5.850 20.097 1.00 67.25 97 ALA A C 1
ATOM 709 O O . ALA A 1 97 ? 10.428 4.723 20.393 1.00 67.25 97 ALA A O 1
ATOM 710 N N . ASP A 1 98 ? 8.780 6.227 20.169 1.00 69.19 98 ASP A N 1
ATOM 711 C CA . ASP A 1 98 ? 7.678 5.380 20.655 1.00 69.19 98 ASP A CA 1
ATOM 712 C C . ASP A 1 98 ? 7.002 4.574 19.526 1.00 69.19 98 ASP A C 1
ATOM 714 O O . ASP A 1 98 ? 5.983 3.912 19.738 1.00 69.19 98 ASP A O 1
ATOM 718 N N . THR A 1 99 ? 7.505 4.672 18.291 1.00 70.31 99 THR A N 1
ATOM 719 C CA . THR A 1 99 ? 6.942 3.923 17.159 1.00 70.31 99 THR A CA 1
ATOM 720 C C . THR A 1 99 ? 7.308 2.442 17.250 1.00 70.31 99 THR A C 1
ATOM 722 O O . THR A 1 99 ? 8.431 2.130 17.626 1.00 70.31 99 THR A O 1
ATOM 725 N N . PRO A 1 100 ? 6.408 1.508 16.883 1.00 69.75 100 PRO A N 1
ATOM 726 C CA . PRO A 1 100 ? 6.793 0.110 16.715 1.00 69.75 100 PRO A CA 1
ATOM 727 C C . PRO A 1 100 ? 7.774 -0.032 15.548 1.00 69.75 100 PRO A C 1
ATOM 729 O O . PRO A 1 100 ? 7.754 0.795 14.633 1.00 69.75 100 PRO A O 1
ATOM 732 N N . MET A 1 101 ? 8.524 -1.139 15.507 1.00 75.88 101 MET A N 1
ATOM 733 C CA . MET A 1 101 ? 9.288 -1.530 14.319 1.00 75.88 101 MET A CA 1
ATOM 734 C C . MET A 1 101 ? 8.374 -1.492 13.088 1.00 75.88 101 MET A C 1
ATOM 736 O O . MET A 1 101 ? 7.480 -2.333 12.947 1.00 75.88 101 MET A O 1
ATOM 740 N N . MET A 1 102 ? 8.593 -0.524 12.190 1.00 71.06 102 MET A N 1
ATOM 741 C CA . MET A 1 102 ? 7.670 -0.278 11.080 1.00 71.06 102 MET A CA 1
ATOM 742 C C . MET A 1 102 ? 7.496 -1.507 10.203 1.00 71.06 102 MET A C 1
ATOM 744 O O . MET A 1 102 ? 6.399 -1.742 9.712 1.00 71.06 102 MET A O 1
ATOM 748 N N . ARG A 1 103 ? 8.565 -2.277 9.966 1.00 74.06 103 ARG A N 1
ATOM 749 C CA . ARG A 1 103 ? 8.475 -3.538 9.225 1.00 74.06 103 ARG A CA 1
ATOM 750 C C . ARG A 1 103 ? 9.721 -4.394 9.403 1.00 74.06 103 ARG A C 1
ATOM 752 O O . ARG A 1 103 ? 10.824 -3.930 9.121 1.00 74.06 103 ARG A O 1
ATOM 759 N N . PHE A 1 104 ? 9.528 -5.666 9.747 1.00 82.81 104 PHE A N 1
ATOM 760 C CA . PHE A 1 104 ? 10.564 -6.696 9.695 1.00 82.81 104 PHE A CA 1
ATOM 761 C C . PHE A 1 104 ? 10.051 -7.893 8.892 1.00 82.81 104 PHE A C 1
ATOM 763 O O . PHE A 1 104 ? 9.265 -8.688 9.401 1.00 82.81 104 PHE A O 1
ATOM 770 N N . PHE A 1 105 ? 10.451 -7.998 7.621 1.00 84.00 105 PHE A N 1
ATOM 771 C CA . PHE A 1 105 ? 9.866 -8.966 6.688 1.00 84.00 105 PHE A CA 1
ATOM 772 C C . PHE A 1 105 ? 10.917 -9.730 5.880 1.00 84.00 105 PHE A C 1
ATOM 774 O O . PHE A 1 105 ? 11.751 -9.121 5.214 1.00 84.00 105 PHE A O 1
ATOM 781 N N . GLY A 1 106 ? 10.848 -11.061 5.857 1.00 78.50 106 GLY A N 1
ATOM 782 C CA . GLY A 1 106 ? 11.640 -11.870 4.918 1.00 78.50 106 GLY A CA 1
ATOM 783 C C . GLY A 1 106 ? 13.146 -11.891 5.202 1.00 78.50 106 GLY A C 1
ATOM 784 O O . GLY A 1 106 ? 13.935 -12.241 4.326 1.00 78.50 106 GLY A O 1
ATOM 785 N N . ASN A 1 107 ? 13.576 -11.463 6.390 1.00 92.19 107 ASN A N 1
ATOM 786 C CA . ASN A 1 107 ? 14.992 -11.424 6.749 1.00 92.19 107 ASN A CA 1
ATOM 787 C C . ASN A 1 107 ? 15.517 -12.825 7.090 1.00 92.19 107 ASN A C 1
ATOM 789 O O . ASN A 1 107 ? 14.768 -13.690 7.546 1.00 92.19 107 ASN A O 1
ATOM 793 N N . THR A 1 108 ? 16.816 -13.044 6.887 1.00 92.19 108 THR A N 1
ATOM 794 C CA . THR A 1 108 ? 17.479 -14.316 7.189 1.00 92.19 108 THR A CA 1
ATOM 795 C C . THR A 1 108 ? 18.747 -14.096 8.011 1.00 92.19 108 THR A C 1
ATOM 797 O O . THR A 1 108 ? 19.585 -13.277 7.637 1.00 92.19 108 THR A O 1
ATOM 800 N N . ALA A 1 109 ? 18.913 -14.840 9.104 1.00 90.94 109 ALA A N 1
ATOM 801 C CA . ALA A 1 109 ? 20.171 -14.946 9.840 1.00 90.94 109 ALA A CA 1
ATOM 802 C C . ALA A 1 109 ? 20.760 -16.353 9.667 1.00 90.94 109 ALA A C 1
ATOM 804 O O . ALA A 1 109 ? 20.036 -17.342 9.770 1.00 90.94 109 ALA A O 1
ATOM 805 N N . ILE A 1 110 ? 22.061 -16.450 9.383 1.00 88.75 110 ILE A N 1
ATOM 806 C CA . ILE A 1 110 ? 22.748 -17.721 9.120 1.00 88.75 110 ILE A CA 1
ATOM 807 C C . ILE A 1 110 ? 24.028 -17.799 9.947 1.00 88.75 110 ILE A C 1
ATOM 809 O O . ILE A 1 110 ? 24.941 -16.993 9.784 1.00 88.75 110 ILE A O 1
ATOM 813 N N . GLY A 1 111 ? 24.124 -18.790 10.830 1.00 81.56 111 GLY A N 1
ATOM 814 C CA . GLY A 1 111 ? 25.327 -19.023 11.627 1.00 81.56 111 GLY A CA 1
ATOM 815 C C . GLY A 1 111 ? 25.735 -17.830 12.493 1.00 81.56 111 GLY A C 1
ATOM 816 O O . GLY A 1 111 ? 26.915 -17.655 12.792 1.00 81.56 111 GLY A O 1
ATOM 817 N N . CYS A 1 112 ? 24.776 -16.974 12.842 1.00 82.88 112 CYS A N 1
ATOM 818 C CA . CYS A 1 112 ? 24.980 -15.894 13.794 1.00 82.88 112 CYS A CA 1
ATOM 819 C C . CYS A 1 112 ? 25.019 -16.473 15.214 1.00 82.88 112 CYS A C 1
ATOM 821 O O . CYS A 1 112 ? 24.576 -17.594 15.456 1.00 82.88 112 CYS A O 1
ATOM 823 N N . TYR A 1 113 ? 25.561 -15.739 16.182 1.00 77.19 113 TYR A N 1
ATOM 824 C CA . TYR A 1 113 ? 25.463 -16.199 17.566 1.00 77.19 113 TYR A CA 1
ATOM 825 C C . TYR A 1 113 ? 24.054 -15.965 18.129 1.00 77.19 113 TYR A C 1
ATOM 827 O O . TYR A 1 113 ? 23.447 -16.894 18.646 1.00 77.19 113 TYR A O 1
ATOM 835 N N . GLU A 1 114 ? 23.512 -14.763 17.965 1.00 79.94 114 GLU A N 1
ATOM 836 C CA . GLU A 1 114 ? 22.076 -14.481 18.071 1.00 79.94 114 GLU A CA 1
ATOM 837 C C . GLU A 1 114 ? 21.569 -14.141 16.663 1.00 79.94 114 GLU A C 1
ATOM 839 O O . GLU A 1 114 ? 22.218 -13.385 15.936 1.00 79.94 114 GLU A O 1
ATOM 844 N N . GLY A 1 115 ? 20.418 -14.655 16.243 1.00 86.25 115 GLY A N 1
ATOM 845 C CA . GLY A 1 115 ? 19.822 -14.222 14.982 1.00 86.25 115 GLY A CA 1
ATOM 846 C C . GLY A 1 115 ? 19.270 -12.810 15.073 1.00 86.25 115 GLY A C 1
ATOM 847 O O . GLY A 1 115 ? 19.609 -11.949 14.259 1.00 86.25 115 GLY A O 1
ATOM 848 N N . ILE A 1 116 ? 18.484 -12.555 16.120 1.00 86.06 116 ILE A N 1
ATOM 849 C CA . ILE A 1 116 ? 17.947 -11.232 16.442 1.00 86.06 116 ILE A CA 1
ATOM 850 C C . ILE A 1 116 ? 18.066 -10.925 17.937 1.00 86.06 116 ILE A C 1
ATOM 852 O O . ILE A 1 116 ? 17.815 -11.783 18.784 1.00 86.06 116 ILE A O 1
ATOM 856 N N . PHE A 1 117 ? 18.430 -9.678 18.238 1.00 81.25 117 PHE A N 1
ATOM 857 C CA . PHE A 1 117 ? 18.479 -9.116 19.584 1.00 81.25 117 PHE A CA 1
ATOM 858 C C . PHE A 1 117 ? 17.682 -7.813 19.653 1.00 81.25 117 PHE A C 1
ATOM 860 O O . PHE A 1 117 ? 17.988 -6.873 18.926 1.00 81.25 117 PHE A O 1
ATOM 867 N N . THR A 1 118 ? 16.688 -7.721 20.529 1.00 77.94 118 THR A N 1
ATOM 868 C CA . THR A 1 118 ? 15.933 -6.479 20.732 1.00 77.94 118 THR A CA 1
ATOM 869 C C . THR A 1 118 ? 15.964 -6.079 22.203 1.00 77.94 118 THR A C 1
ATOM 871 O O . THR A 1 118 ? 15.634 -6.900 23.053 1.00 77.94 118 THR A O 1
ATOM 874 N N . VAL A 1 119 ? 16.308 -4.824 22.503 1.00 72.88 119 VAL A N 1
ATOM 875 C CA . VAL A 1 119 ? 16.169 -4.217 23.841 1.00 72.88 119 VAL A CA 1
ATOM 876 C C . VAL A 1 119 ? 15.398 -2.879 23.806 1.00 72.88 119 VAL A C 1
ATOM 878 O O . VAL A 1 119 ? 15.624 -2.059 22.911 1.00 72.88 119 VAL A O 1
ATOM 881 N N . ASP A 1 120 ? 14.477 -2.671 24.748 1.00 67.19 120 ASP A N 1
ATOM 882 C CA . ASP A 1 120 ? 13.873 -1.360 25.050 1.00 67.19 120 ASP A CA 1
ATOM 883 C C . ASP A 1 120 ? 14.523 -0.821 26.330 1.00 67.19 120 ASP A C 1
ATOM 885 O O . ASP A 1 120 ? 14.423 -1.421 27.395 1.00 67.19 120 ASP A O 1
ATOM 889 N N . ASN A 1 121 ? 15.270 0.276 26.242 1.00 58.41 121 ASN A N 1
ATOM 890 C CA . ASN A 1 121 ? 16.090 0.722 27.369 1.00 58.41 121 ASN A CA 1
ATOM 891 C C . ASN A 1 121 ? 15.292 1.490 28.442 1.00 58.41 121 ASN A C 1
ATOM 893 O O . ASN A 1 121 ? 15.851 1.868 29.473 1.00 58.41 121 ASN A O 1
ATOM 897 N N . GLU A 1 122 ? 13.997 1.752 28.230 1.00 54.72 122 GLU A N 1
ATOM 898 C CA . GLU A 1 122 ? 13.163 2.424 29.223 1.00 54.72 122 GLU A CA 1
ATOM 899 C C . GLU A 1 122 ? 12.293 1.421 29.985 1.00 54.72 122 GLU A C 1
ATOM 901 O O . GLU A 1 122 ? 11.192 1.059 29.579 1.00 54.72 122 GLU A O 1
ATOM 906 N N . ILE A 1 123 ? 12.783 1.059 31.173 1.00 46.91 123 ILE A N 1
ATOM 907 C CA . ILE A 1 123 ? 12.161 0.209 32.206 1.00 46.91 123 ILE A CA 1
ATOM 908 C C . ILE A 1 123 ? 10.663 0.547 32.459 1.00 46.91 123 ILE A C 1
ATOM 910 O O . ILE A 1 123 ? 9.923 -0.293 32.951 1.00 46.91 123 ILE A O 1
ATOM 914 N N . ASN A 1 124 ? 10.165 1.734 32.077 1.00 44.75 124 ASN A N 1
ATOM 915 C CA . ASN A 1 124 ? 8.784 2.185 32.305 1.00 44.75 124 ASN A CA 1
ATOM 916 C C . ASN A 1 124 ? 8.036 2.700 31.053 1.00 44.75 124 ASN A C 1
ATOM 918 O O . ASN A 1 124 ? 7.093 3.477 31.208 1.00 44.75 124 ASN A O 1
ATOM 922 N N . GLY A 1 125 ? 8.417 2.315 29.826 1.00 46.94 125 GLY A N 1
ATOM 923 C CA . GLY A 1 125 ? 7.789 2.816 28.590 1.00 46.94 125 GLY A CA 1
ATOM 924 C C . GLY A 1 125 ? 6.246 2.803 28.626 1.00 46.94 125 GLY A C 1
ATOM 925 O O . GLY A 1 125 ? 5.612 1.755 28.719 1.00 46.94 125 GLY A O 1
ATOM 926 N N . ILE A 1 126 ? 5.616 3.981 28.588 1.00 47.59 126 ILE A N 1
ATOM 927 C CA . ILE A 1 126 ? 4.161 4.180 28.784 1.00 47.59 126 ILE A CA 1
ATOM 928 C C . ILE A 1 126 ? 3.316 3.984 27.505 1.00 47.59 126 ILE A C 1
ATOM 930 O O . ILE A 1 126 ? 2.082 4.042 27.566 1.00 47.59 126 ILE A O 1
ATOM 934 N N . TRP A 1 127 ? 3.953 3.731 26.356 1.00 51.53 127 TRP A N 1
ATOM 935 C CA . TRP A 1 127 ? 3.312 3.576 25.041 1.00 51.53 127 TRP A CA 1
ATOM 936 C C . TRP A 1 127 ? 3.416 2.134 24.518 1.00 51.53 127 TRP A C 1
ATOM 938 O O . TRP A 1 127 ? 4.383 1.438 24.822 1.00 51.53 127 TRP A O 1
ATOM 948 N N . PRO A 1 128 ? 2.424 1.627 23.760 1.00 49.22 128 PRO A N 1
ATOM 949 C CA . PRO A 1 128 ? 2.458 0.246 23.295 1.00 49.22 128 PRO A CA 1
ATOM 950 C C . PRO A 1 128 ? 3.391 0.088 22.085 1.00 49.22 128 PRO A C 1
ATOM 952 O O . PRO A 1 128 ? 2.982 0.347 20.954 1.00 49.22 128 PRO A O 1
ATOM 955 N N . THR A 1 129 ? 4.594 -0.451 22.288 1.00 56.84 129 THR A N 1
ATOM 956 C CA . THR A 1 129 ? 5.357 -1.070 21.196 1.00 56.84 129 THR A CA 1
ATOM 957 C C . THR A 1 129 ? 4.573 -2.308 20.730 1.00 56.84 129 THR A C 1
ATOM 959 O O . THR A 1 129 ? 4.038 -3.075 21.530 1.00 56.84 129 THR A O 1
ATOM 962 N N . SER A 1 130 ? 4.297 -2.403 19.429 1.00 60.53 130 SER A N 1
ATOM 963 C CA . SER A 1 130 ? 3.504 -3.470 18.788 1.00 60.53 130 SER A CA 1
ATOM 964 C C . SER A 1 130 ? 4.220 -3.906 17.519 1.00 60.53 130 SER A C 1
ATOM 966 O O . SER A 1 130 ? 3.762 -3.648 16.405 1.00 60.53 130 SER A O 1
ATOM 968 N N . SER A 1 131 ? 5.396 -4.494 17.699 1.00 70.19 131 SER A N 1
ATOM 969 C CA . SER A 1 131 ? 6.295 -4.841 16.604 1.00 70.19 131 SER A CA 1
ATOM 970 C C . SER A 1 131 ? 5.881 -6.161 15.957 1.00 70.19 131 SER A C 1
ATOM 972 O O . SER A 1 131 ? 5.498 -7.114 16.636 1.00 70.19 131 SER A O 1
ATOM 974 N N . VAL A 1 132 ? 5.938 -6.230 14.625 1.00 69.44 132 VAL A N 1
ATOM 975 C CA . VAL A 1 132 ? 5.604 -7.445 13.866 1.00 69.44 132 VAL A CA 1
ATOM 976 C C . VAL A 1 132 ? 6.838 -7.949 13.129 1.00 69.44 132 VAL A C 1
ATOM 978 O O . VAL A 1 132 ? 7.420 -7.235 12.311 1.00 69.44 132 VAL A O 1
ATOM 981 N N . LEU A 1 133 ? 7.207 -9.199 13.402 1.00 76.06 133 LEU A N 1
ATOM 982 C CA . LEU A 1 133 ? 8.251 -9.948 12.715 1.00 76.06 133 LEU A CA 1
ATOM 983 C C . LEU A 1 133 ? 7.572 -10.978 11.826 1.00 76.06 133 LEU A C 1
ATOM 985 O O . LEU A 1 133 ? 6.818 -11.821 12.306 1.00 76.06 133 LEU A O 1
ATOM 989 N N . GLU A 1 134 ? 7.839 -10.916 10.528 1.00 74.00 134 GLU A N 1
ATOM 990 C CA . GLU A 1 134 ? 7.155 -11.742 9.542 1.00 74.00 134 GLU A CA 1
ATOM 991 C C . GLU A 1 134 ? 8.143 -12.415 8.583 1.00 74.00 134 GLU A C 1
ATOM 993 O O . GLU A 1 134 ? 9.091 -11.798 8.098 1.00 74.00 134 GLU A O 1
ATOM 998 N N . ASN A 1 135 ? 7.909 -13.693 8.274 1.00 76.31 135 ASN A N 1
ATOM 999 C CA . ASN A 1 135 ? 8.699 -14.482 7.324 1.00 76.31 135 ASN A CA 1
ATOM 1000 C C . ASN A 1 135 ? 10.210 -14.483 7.634 1.00 76.31 135 ASN A C 1
ATOM 1002 O O . ASN A 1 135 ? 11.041 -14.470 6.727 1.00 76.31 135 ASN A O 1
ATOM 1006 N N . TYR A 1 136 ? 10.578 -14.469 8.914 1.00 84.56 136 TYR A N 1
ATOM 1007 C CA . TYR A 1 136 ? 11.974 -14.511 9.346 1.00 84.56 136 TYR A CA 1
ATOM 1008 C C . TYR A 1 136 ? 12.498 -15.945 9.360 1.00 84.56 136 TYR A C 1
ATOM 1010 O O . TYR A 1 136 ? 11.804 -16.861 9.805 1.00 84.56 136 TYR A O 1
ATOM 1018 N N . THR A 1 137 ? 13.734 -16.138 8.905 1.00 84.00 137 THR A N 1
ATOM 1019 C CA . THR A 1 137 ? 14.422 -17.428 8.995 1.00 84.00 137 THR A CA 1
ATOM 1020 C C . THR A 1 137 ? 15.740 -17.290 9.748 1.00 84.00 137 THR A C 1
ATOM 1022 O O . THR A 1 137 ? 16.607 -16.512 9.368 1.00 84.00 137 THR A O 1
ATOM 1025 N N . ASP A 1 138 ? 15.908 -18.091 10.786 1.00 86.81 138 ASP A N 1
ATOM 1026 C CA . ASP A 1 138 ? 17.141 -18.271 11.534 1.00 86.81 138 ASP A CA 1
ATOM 1027 C C . ASP A 1 138 ? 17.686 -19.673 11.266 1.00 86.81 138 ASP A C 1
ATOM 1029 O O . ASP A 1 138 ? 16.985 -20.666 11.482 1.00 86.81 138 ASP A O 1
ATOM 1033 N N . LEU A 1 139 ? 18.911 -19.754 10.750 1.00 84.12 139 LEU A N 1
ATOM 1034 C CA . LEU A 1 139 ? 19.593 -21.004 10.441 1.00 84.12 139 LEU A CA 1
ATOM 1035 C C . LEU A 1 139 ? 20.859 -21.128 11.285 1.00 84.12 139 LEU A C 1
ATOM 1037 O O . LEU A 1 139 ? 21.806 -20.362 11.109 1.00 84.12 139 LEU A O 1
ATOM 1041 N N . ASN A 1 140 ? 20.924 -22.169 12.110 1.00 77.38 140 ASN A N 1
ATOM 1042 C CA . ASN A 1 140 ? 22.107 -22.568 12.867 1.00 77.38 140 ASN A CA 1
ATOM 1043 C C . ASN A 1 140 ? 22.654 -21.472 13.793 1.00 77.38 140 ASN A C 1
ATOM 1045 O O . ASN A 1 140 ? 23.867 -21.287 13.852 1.00 77.38 140 ASN A O 1
ATOM 1049 N N . SER A 1 141 ? 21.803 -20.756 14.537 1.00 77.56 141 SER A N 1
ATOM 1050 C CA . SER A 1 141 ? 22.324 -19.857 15.572 1.00 77.56 141 SER A CA 1
ATOM 1051 C C . SER A 1 141 ? 23.118 -20.633 16.636 1.00 77.56 141 SER A C 1
ATOM 1053 O O . SER A 1 141 ? 22.610 -21.591 17.232 1.00 77.56 141 SER A O 1
ATOM 1055 N N . PHE A 1 142 ? 24.371 -20.225 16.865 1.00 69.81 142 PHE A N 1
ATOM 1056 C CA . PHE A 1 142 ? 25.351 -20.921 17.721 1.00 69.81 142 PHE A CA 1
ATOM 1057 C C . PHE A 1 142 ? 25.485 -20.308 19.129 1.00 69.81 142 PHE A C 1
ATOM 1059 O O . PHE A 1 142 ? 26.360 -20.677 19.906 1.00 69.81 142 PHE A O 1
ATOM 1066 N N . GLY A 1 143 ?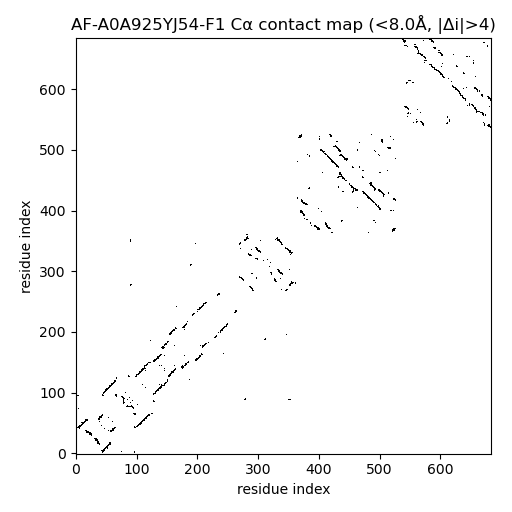 24.660 -19.326 19.476 1.00 65.69 143 GLY A N 1
ATOM 1067 C CA . GLY A 1 143 ? 24.656 -18.702 20.796 1.00 65.69 143 GLY A CA 1
ATOM 1068 C C . GLY A 1 143 ? 23.507 -19.101 21.677 1.00 65.69 143 GLY A C 1
ATOM 1069 O O . GLY A 1 143 ? 22.649 -19.845 21.241 1.00 65.69 143 GLY A O 1
ATOM 1070 N N . TYR A 1 144 ? 23.482 -18.596 22.916 1.00 62.19 144 TYR A N 1
ATOM 1071 C CA . TYR A 1 144 ? 22.505 -18.983 23.943 1.00 62.19 144 TYR A CA 1
ATOM 1072 C C . TYR A 1 144 ? 21.045 -18.988 23.459 1.00 62.19 144 TYR A C 1
ATOM 1074 O O . TYR A 1 144 ? 20.281 -19.843 23.915 1.00 62.19 144 TYR A O 1
ATOM 1082 N N . THR A 1 145 ? 20.678 -18.086 22.539 1.00 72.81 145 THR A N 1
ATOM 1083 C CA . THR A 1 145 ? 19.340 -18.007 21.945 1.00 72.81 145 THR A CA 1
ATOM 1084 C C . THR A 1 145 ? 19.364 -17.589 20.470 1.00 72.81 145 THR A C 1
ATOM 1086 O O . THR A 1 145 ? 20.244 -16.829 20.067 1.00 72.81 145 THR A O 1
ATOM 1089 N N . ALA A 1 146 ? 18.396 -18.049 19.671 1.00 77.25 146 ALA A N 1
ATOM 1090 C CA . ALA A 1 146 ? 18.221 -17.599 18.284 1.00 77.25 146 ALA A CA 1
ATOM 1091 C C . ALA A 1 146 ? 17.475 -16.250 18.214 1.00 77.25 146 ALA A C 1
ATOM 1093 O O . ALA A 1 146 ? 17.929 -15.306 17.567 1.00 77.25 146 ALA A O 1
ATOM 1094 N N . VAL A 1 147 ? 16.375 -16.124 18.961 1.00 80.44 147 VAL A N 1
ATOM 1095 C CA . VAL A 1 147 ? 15.619 -14.874 19.131 1.00 80.44 147 VAL A CA 1
ATOM 1096 C C . VAL A 1 147 ? 15.755 -14.402 20.576 1.00 80.44 147 VAL A C 1
ATOM 1098 O O . VAL A 1 147 ? 15.405 -15.141 21.499 1.00 80.44 147 VAL A O 1
ATOM 1101 N N . ARG A 1 148 ? 16.261 -13.184 20.789 1.00 76.81 148 ARG A N 1
ATOM 1102 C CA . ARG A 1 148 ? 16.373 -12.561 22.115 1.00 76.81 148 ARG A CA 1
ATOM 1103 C C . ARG A 1 148 ? 15.584 -11.262 22.179 1.00 76.81 148 ARG A C 1
ATOM 1105 O O . ARG A 1 148 ? 15.841 -10.361 21.383 1.00 76.81 148 ARG A O 1
ATOM 1112 N N . ILE A 1 149 ? 14.681 -11.170 23.148 1.00 73.69 149 ILE A N 1
ATOM 1113 C CA . ILE A 1 149 ? 13.862 -9.983 23.405 1.00 73.69 149 ILE A CA 1
ATOM 1114 C C . ILE A 1 149 ? 14.025 -9.577 24.866 1.00 73.69 149 ILE A C 1
ATOM 1116 O O . ILE A 1 149 ? 13.854 -10.399 25.762 1.00 73.69 149 ILE A O 1
ATOM 1120 N N . GLU A 1 150 ? 14.354 -8.314 25.108 1.00 68.12 150 GLU A N 1
ATOM 1121 C CA . GLU A 1 150 ? 14.577 -7.768 26.446 1.00 68.12 150 GLU A CA 1
ATOM 1122 C C . GLU A 1 150 ? 13.788 -6.478 26.639 1.00 68.12 150 GLU A C 1
ATOM 1124 O O . GLU A 1 150 ? 13.750 -5.642 25.738 1.00 68.12 150 GLU A O 1
ATOM 1129 N N . TYR A 1 151 ? 13.159 -6.314 27.807 1.00 58.97 151 TYR A N 1
ATOM 1130 C CA . TYR A 1 151 ? 12.446 -5.091 28.221 1.00 58.97 151 TYR A CA 1
ATOM 1131 C C . TYR A 1 151 ? 11.286 -4.615 27.307 1.00 58.97 151 TYR A C 1
ATOM 1133 O O . TYR A 1 151 ? 10.656 -3.602 27.591 1.00 58.97 151 TYR A O 1
ATOM 1141 N N . TYR A 1 152 ? 10.947 -5.354 26.247 1.00 59.12 152 TYR A N 1
ATOM 1142 C CA . TYR A 1 152 ? 9.910 -5.009 25.263 1.00 59.12 152 TYR A CA 1
ATOM 1143 C C . TYR A 1 152 ? 8.497 -5.499 25.612 1.00 59.12 152 TYR A C 1
ATOM 1145 O O . TYR A 1 152 ? 8.295 -6.347 26.479 1.00 59.12 152 TYR A O 1
ATOM 1153 N N . ARG A 1 153 ? 7.496 -5.002 24.862 1.00 56.00 153 ARG A N 1
ATOM 1154 C CA . ARG A 1 153 ? 6.080 -5.395 24.967 1.00 56.00 153 ARG A CA 1
ATOM 1155 C C . ARG A 1 153 ? 5.495 -5.733 23.573 1.00 56.00 153 ARG A C 1
ATOM 1157 O O . ARG A 1 153 ? 5.795 -5.061 22.598 1.00 56.00 153 ARG A O 1
ATOM 1164 N N . ASN A 1 154 ? 4.619 -6.743 23.484 1.00 56.84 154 ASN A N 1
ATOM 1165 C CA . ASN A 1 154 ? 3.732 -7.084 22.344 1.00 56.84 154 ASN A CA 1
ATOM 1166 C C . ASN A 1 154 ? 4.378 -7.332 20.952 1.00 56.84 154 ASN A C 1
ATOM 1168 O O . ASN A 1 154 ? 4.029 -6.666 19.969 1.00 56.84 154 ASN A O 1
ATOM 1172 N N . PHE A 1 155 ? 5.224 -8.350 20.816 1.00 64.50 155 PHE A N 1
ATOM 1173 C CA . PHE A 1 155 ? 5.731 -8.831 19.527 1.00 64.50 155 PHE A CA 1
ATOM 1174 C C . PHE A 1 155 ? 4.770 -9.805 18.834 1.00 64.50 155 PHE A C 1
ATOM 1176 O O . PHE A 1 155 ? 4.331 -10.805 19.385 1.00 64.50 155 PHE A O 1
ATOM 1183 N N . THR A 1 156 ? 4.470 -9.582 17.557 1.00 62.94 156 THR A N 1
ATOM 1184 C CA . THR A 1 156 ? 3.776 -10.580 16.730 1.00 62.94 156 THR A CA 1
ATOM 1185 C C . THR A 1 156 ? 4.760 -11.258 15.789 1.00 62.94 156 THR A C 1
ATOM 1187 O O . THR A 1 156 ? 5.343 -10.620 14.923 1.00 62.94 156 THR A O 1
ATOM 1190 N N . PHE A 1 157 ? 4.895 -12.567 15.932 1.00 68.94 157 PHE A N 1
ATOM 1191 C CA . PHE A 1 157 ? 5.689 -13.456 15.104 1.00 68.94 157 PHE A CA 1
ATOM 1192 C C . PHE A 1 157 ? 4.804 -14.171 14.087 1.00 68.94 157 PHE A C 1
ATOM 1194 O O . PHE A 1 157 ? 3.900 -14.923 14.451 1.00 68.94 157 PHE A O 1
ATOM 1201 N N . LYS A 1 158 ? 5.095 -13.981 12.803 1.00 59.91 158 LYS A N 1
ATOM 1202 C CA . LYS A 1 158 ? 4.393 -14.636 11.699 1.00 59.91 158 LYS A CA 1
ATOM 1203 C C . LYS A 1 158 ? 5.368 -15.390 10.815 1.00 59.91 158 LYS A C 1
ATOM 1205 O O . LYS A 1 158 ? 6.337 -14.814 10.332 1.00 59.91 158 LYS A O 1
ATOM 1210 N N . ASN A 1 159 ? 5.090 -16.661 10.559 1.00 64.81 159 ASN A N 1
ATOM 1211 C CA . ASN A 1 159 ? 5.836 -17.522 9.650 1.00 64.81 159 ASN A CA 1
ATOM 1212 C C . ASN A 1 159 ? 7.342 -17.549 9.958 1.00 64.81 159 ASN A C 1
ATOM 1214 O O . ASN A 1 159 ? 8.176 -17.359 9.070 1.00 64.81 159 ASN A O 1
ATOM 1218 N N . ILE A 1 160 ? 7.693 -17.730 11.231 1.00 73.25 160 ILE A N 1
ATOM 1219 C CA . ILE A 1 160 ? 9.086 -17.713 11.686 1.00 73.25 160 ILE A CA 1
ATOM 1220 C C . ILE A 1 160 ? 9.674 -19.115 11.606 1.00 73.25 160 ILE A C 1
ATOM 1222 O O . ILE A 1 160 ? 9.077 -20.060 12.110 1.00 73.25 160 ILE A O 1
ATOM 1226 N N . LYS A 1 161 ? 10.863 -19.265 11.028 1.00 72.81 161 LYS A N 1
ATOM 1227 C CA . LYS A 1 161 ? 11.581 -20.543 10.962 1.00 72.81 161 LYS A CA 1
ATOM 1228 C C . LYS A 1 161 ? 12.872 -20.441 11.759 1.00 72.81 161 LYS A C 1
ATOM 1230 O O . LYS A 1 161 ? 13.735 -19.664 11.388 1.00 72.81 161 LYS A O 1
ATOM 1235 N N . ILE A 1 162 ? 13.016 -21.230 12.816 1.00 77.81 162 ILE A N 1
ATOM 1236 C CA . ILE A 1 162 ? 14.232 -21.337 13.628 1.00 77.81 162 ILE A CA 1
ATOM 1237 C C . ILE A 1 162 ? 14.750 -22.762 13.484 1.00 77.81 162 ILE A C 1
ATOM 1239 O O . ILE A 1 162 ? 14.224 -23.713 14.064 1.00 77.81 162 ILE A O 1
ATOM 1243 N N . LEU A 1 163 ? 15.749 -22.925 12.632 1.00 74.38 163 LEU A N 1
ATOM 1244 C CA . LEU A 1 163 ? 16.228 -24.223 12.196 1.00 74.38 163 LEU A CA 1
ATOM 1245 C C . LEU A 1 163 ? 17.661 -24.417 12.644 1.00 74.38 163 LEU A C 1
ATOM 1247 O O . LEU A 1 163 ? 18.530 -23.603 12.351 1.00 74.38 163 LEU A O 1
ATOM 1251 N N . ARG A 1 164 ? 17.916 -25.552 13.279 1.00 74.81 164 ARG A N 1
ATOM 1252 C CA . ARG A 1 164 ? 19.258 -26.003 13.590 1.00 74.81 164 ARG A CA 1
ATOM 1253 C C . ARG A 1 164 ? 19.513 -27.386 13.021 1.00 74.81 164 ARG A C 1
ATOM 1255 O O . ARG A 1 164 ? 18.674 -28.284 13.116 1.00 74.81 164 ARG A O 1
ATOM 1262 N N . ASP A 1 165 ? 20.692 -27.529 12.438 1.00 72.62 165 ASP A N 1
ATOM 1263 C CA . ASP A 1 165 ? 21.234 -28.797 11.998 1.00 72.62 165 ASP A CA 1
ATOM 1264 C C . ASP A 1 165 ? 21.495 -29.692 13.215 1.00 72.62 165 ASP A C 1
ATOM 1266 O O . ASP A 1 165 ? 22.212 -29.332 14.154 1.00 72.62 165 ASP A O 1
ATOM 1270 N N . SER A 1 166 ? 20.891 -30.877 13.184 1.00 62.88 166 SER A N 1
ATOM 1271 C CA . SER A 1 166 ? 21.024 -31.914 14.204 1.00 62.88 166 SER A CA 1
ATOM 1272 C C . SER A 1 166 ? 22.457 -32.413 14.394 1.00 62.88 166 SER A C 1
ATOM 1274 O O . SER A 1 166 ? 22.741 -33.027 15.418 1.00 62.88 166 SER A O 1
ATOM 1276 N N . THR A 1 167 ? 23.363 -32.169 13.440 1.00 65.19 167 THR A N 1
ATOM 1277 C CA . THR A 1 167 ? 24.777 -32.543 13.581 1.00 65.19 167 THR A CA 1
ATOM 1278 C C . THR A 1 167 ? 25.584 -31.555 14.426 1.00 65.19 167 THR A C 1
ATOM 1280 O O . THR A 1 167 ? 26.740 -31.838 14.733 1.00 65.19 167 THR A O 1
ATOM 1283 N N . VAL A 1 168 ? 25.021 -30.400 14.805 1.00 63.12 168 VAL A N 1
ATOM 1284 C CA . VAL A 1 168 ? 25.698 -29.396 15.643 1.00 63.12 168 VAL A CA 1
ATOM 1285 C C . VAL A 1 168 ? 25.454 -29.713 17.129 1.00 63.12 168 VAL A C 1
ATOM 1287 O O . VAL A 1 168 ? 24.320 -29.535 17.589 1.00 63.12 168 VAL A O 1
ATOM 1290 N N . PRO A 1 169 ? 26.479 -30.101 17.920 1.00 56.09 169 PRO A N 1
ATOM 1291 C CA . PRO A 1 169 ? 26.307 -30.570 19.301 1.00 56.09 169 PRO A CA 1
ATOM 1292 C C . PRO A 1 169 ? 25.559 -29.574 20.198 1.00 56.09 169 PRO A C 1
ATOM 1294 O O . PRO A 1 169 ? 25.907 -28.391 20.255 1.00 56.09 169 PRO A O 1
ATOM 1297 N N . SER A 1 170 ? 24.524 -30.042 20.902 1.00 50.75 170 SER A N 1
ATOM 1298 C CA . SER A 1 170 ? 23.672 -29.219 21.777 1.00 50.75 170 SER A CA 1
ATOM 1299 C C . SER A 1 170 ? 24.309 -28.863 23.126 1.00 50.75 170 SER A C 1
ATOM 1301 O O . SER A 1 170 ? 23.776 -28.007 23.822 1.00 50.75 170 SER A O 1
ATOM 1303 N N . ASP A 1 171 ? 25.410 -29.516 23.508 1.00 49.44 171 ASP A N 1
ATOM 1304 C CA . ASP A 1 171 ? 26.020 -29.462 24.847 1.00 49.44 171 ASP A CA 1
ATOM 1305 C C . ASP A 1 171 ? 27.356 -28.704 24.919 1.00 49.44 171 ASP A C 1
ATOM 1307 O O . ASP A 1 171 ? 27.893 -28.490 26.006 1.00 49.44 171 ASP A O 1
ATOM 1311 N N . SER A 1 172 ? 27.914 -28.277 23.784 1.00 46.06 172 SER A N 1
ATOM 1312 C CA . SER A 1 172 ? 29.117 -27.452 23.811 1.00 46.06 172 SER A CA 1
ATOM 1313 C C . SER A 1 172 ? 28.764 -26.076 24.386 1.00 46.06 172 SER A C 1
ATOM 1315 O O . SER A 1 172 ? 27.680 -25.558 24.129 1.00 46.06 172 SER A O 1
ATOM 1317 N N . GLN A 1 173 ? 29.685 -25.415 25.091 1.00 46.16 173 GLN A N 1
ATOM 1318 C CA . GLN A 1 173 ? 29.563 -24.003 25.520 1.00 46.16 173 GLN A CA 1
ATOM 1319 C C . GLN A 1 173 ? 29.293 -23.000 24.359 1.00 46.16 173 GLN A C 1
ATOM 1321 O O . GLN A 1 173 ? 29.218 -21.791 24.574 1.00 46.16 173 GLN A O 1
ATOM 1326 N N . TYR A 1 174 ? 29.132 -23.505 23.132 1.00 46.41 174 TYR A N 1
ATOM 1327 C CA . TYR A 1 174 ? 28.874 -22.827 21.865 1.00 46.41 174 TYR A CA 1
ATOM 1328 C C . TYR A 1 174 ? 27.615 -23.369 21.156 1.00 46.41 174 TYR A C 1
ATOM 1330 O O . TYR A 1 174 ? 27.439 -23.173 19.957 1.00 46.41 174 TYR A O 1
ATOM 1338 N N . GLY A 1 175 ? 26.762 -24.118 21.859 1.00 50.22 175 GLY A N 1
ATOM 1339 C CA . GLY A 1 175 ? 25.485 -24.611 21.364 1.00 50.22 175 GLY A CA 1
ATOM 1340 C C . GLY A 1 175 ? 24.347 -23.864 22.046 1.00 50.22 175 GLY A C 1
ATOM 1341 O O . GLY A 1 175 ? 24.189 -23.942 23.257 1.00 50.22 175 GLY A O 1
ATOM 1342 N N . GLY A 1 176 ? 23.533 -23.145 21.277 1.00 55.44 176 GLY A N 1
ATOM 1343 C CA . GLY A 1 176 ? 22.347 -22.493 21.823 1.00 55.44 176 GLY A CA 1
ATOM 1344 C C . GLY A 1 176 ? 21.394 -23.414 22.561 1.00 55.44 176 GLY A C 1
ATOM 1345 O O . GLY A 1 176 ? 21.080 -24.501 22.079 1.00 55.44 176 GLY A O 1
ATOM 1346 N N . VAL A 1 177 ? 20.935 -22.949 23.723 1.00 60.81 177 VAL A N 1
ATOM 1347 C CA . VAL A 1 177 ? 20.061 -23.691 24.641 1.00 60.81 177 VAL A CA 1
ATOM 1348 C C . VAL A 1 177 ? 18.587 -23.402 24.339 1.00 60.81 177 VAL A C 1
ATOM 1350 O O . VAL A 1 177 ? 17.741 -24.278 24.521 1.00 60.81 177 VAL A O 1
ATOM 1353 N N . TYR A 1 178 ? 18.282 -22.200 23.844 1.00 62.97 178 TYR A N 1
ATOM 1354 C CA . TYR A 1 178 ? 16.924 -21.693 23.651 1.00 62.97 178 TYR A CA 1
ATOM 1355 C C . TYR A 1 178 ? 16.697 -21.294 22.188 1.00 62.97 178 TYR A C 1
ATOM 1357 O O . TYR A 1 178 ? 17.579 -20.713 21.563 1.00 62.97 178 TYR A O 1
ATOM 1365 N N . ALA A 1 179 ? 15.532 -21.592 21.613 1.00 67.56 179 ALA A N 1
ATOM 1366 C CA . ALA A 1 179 ? 15.167 -21.019 20.313 1.00 67.56 179 ALA A CA 1
ATOM 1367 C C . ALA A 1 179 ? 14.639 -19.581 20.472 1.00 67.56 179 ALA A C 1
ATOM 1369 O O . ALA A 1 179 ? 15.013 -18.695 19.707 1.00 67.56 179 ALA A O 1
ATOM 1370 N N . LEU A 1 180 ? 13.836 -19.325 21.505 1.00 69.00 180 LEU A N 1
ATOM 1371 C CA . LEU A 1 180 ? 13.386 -17.988 21.885 1.00 69.00 180 LEU A CA 1
ATOM 1372 C C . LEU A 1 180 ? 13.665 -17.737 23.368 1.00 69.00 180 LEU A C 1
ATOM 1374 O O . LEU A 1 180 ? 13.378 -18.593 24.206 1.00 69.00 180 LEU A O 1
ATOM 1378 N N . ASN A 1 181 ? 14.208 -16.562 23.684 1.00 66.44 181 ASN A N 1
ATOM 1379 C CA . ASN A 1 181 ? 14.483 -16.125 25.047 1.00 66.44 181 ASN A CA 1
ATOM 1380 C C . ASN A 1 181 ? 13.946 -14.707 25.273 1.00 66.44 181 ASN A C 1
ATOM 1382 O O . ASN A 1 181 ? 14.359 -13.780 24.570 1.00 66.44 181 ASN A O 1
ATOM 1386 N N . ALA A 1 182 ? 13.062 -14.552 26.255 1.00 60.81 182 ALA A N 1
ATOM 1387 C CA . ALA A 1 182 ? 12.499 -13.271 26.665 1.00 60.81 182 ALA A CA 1
ATOM 1388 C C . ALA A 1 182 ? 12.895 -12.990 28.127 1.00 60.81 182 ALA A C 1
ATOM 1390 O O . ALA A 1 182 ? 12.520 -13.752 29.008 1.00 60.81 182 ALA A O 1
ATOM 1391 N N . ASN A 1 183 ? 13.684 -11.944 28.389 1.00 54.09 183 ASN A N 1
ATOM 1392 C CA . ASN A 1 183 ? 14.274 -11.679 29.714 1.00 54.09 183 ASN A CA 1
ATOM 1393 C C . ASN A 1 183 ? 14.013 -10.244 30.195 1.00 54.09 183 ASN A C 1
ATOM 1395 O O . ASN A 1 183 ? 13.881 -9.334 29.374 1.00 54.09 183 ASN A O 1
ATOM 1399 N N . HIS A 1 184 ? 14.036 -10.038 31.521 1.00 47.94 184 HIS A N 1
ATOM 1400 C CA . HIS A 1 184 ? 14.030 -8.721 32.179 1.00 47.94 184 HIS A CA 1
ATOM 1401 C C . HIS A 1 184 ? 12.904 -7.819 31.680 1.00 47.94 184 HIS A C 1
ATOM 1403 O O . HIS A 1 184 ? 13.084 -6.652 31.345 1.00 47.94 184 HIS A O 1
ATOM 1409 N N . LEU A 1 185 ? 11.718 -8.392 31.560 1.00 45.25 185 LEU A N 1
ATOM 1410 C CA . LEU A 1 185 ? 10.568 -7.692 31.021 1.00 45.25 185 LEU A CA 1
ATOM 1411 C C . LEU A 1 185 ? 10.020 -6.821 32.138 1.00 45.25 185 LEU A C 1
ATOM 1413 O O . LEU A 1 185 ? 9.400 -7.320 33.076 1.00 45.25 185 LEU A O 1
ATOM 1417 N N . VAL A 1 186 ? 10.285 -5.517 32.071 1.00 36.75 186 VAL A N 1
ATOM 1418 C CA . VAL A 1 186 ? 9.832 -4.636 33.138 1.00 36.75 186 VAL A CA 1
ATOM 1419 C C . VAL A 1 186 ? 8.350 -4.347 32.968 1.00 36.75 186 VAL A C 1
ATOM 1421 O O . VAL A 1 186 ? 7.903 -3.516 32.169 1.00 36.75 186 VAL A O 1
ATOM 1424 N N . ASP A 1 187 ? 7.589 -5.033 33.807 1.00 35.38 187 ASP A N 1
ATOM 1425 C CA . ASP A 1 187 ? 6.421 -4.452 34.432 1.00 35.38 187 ASP A CA 1
ATOM 1426 C C . ASP A 1 187 ? 6.343 -4.992 35.866 1.00 35.38 187 ASP A C 1
ATOM 1428 O O . ASP A 1 187 ? 6.047 -6.167 36.084 1.00 35.38 187 ASP A O 1
ATOM 1432 N N . HIS A 1 188 ? 6.601 -4.142 36.865 1.00 29.20 188 HIS A N 1
ATOM 1433 C CA . HIS A 1 188 ? 6.431 -4.441 38.300 1.00 29.20 188 HIS A CA 1
ATOM 1434 C C . HIS A 1 188 ? 4.938 -4.605 38.693 1.00 29.20 188 HIS A C 1
ATOM 1436 O O . HIS A 1 188 ? 4.525 -4.245 39.793 1.00 29.20 188 HIS A O 1
ATOM 1442 N N . LEU A 1 189 ? 4.117 -5.102 37.768 1.00 34.22 189 LEU A N 1
ATOM 1443 C CA . LEU A 1 189 ? 2.659 -5.005 37.724 1.00 34.22 189 LEU A CA 1
ATOM 1444 C C . LEU A 1 189 ? 1.977 -6.358 37.475 1.00 34.22 189 LEU A C 1
ATOM 1446 O O . LEU A 1 189 ? 0.749 -6.391 37.510 1.00 34.22 189 LEU A O 1
ATOM 1450 N N . TYR A 1 190 ? 2.740 -7.433 37.206 1.00 30.62 190 TYR A N 1
ATOM 1451 C CA . TYR A 1 190 ? 2.255 -8.815 37.071 1.00 30.62 190 TYR A CA 1
ATOM 1452 C C . TYR A 1 190 ? 3.372 -9.839 37.373 1.00 30.62 190 TYR A C 1
ATOM 1454 O O . TYR A 1 190 ? 4.422 -9.766 36.731 1.00 30.62 190 TYR A O 1
ATOM 1462 N N . PRO A 1 191 ? 3.181 -10.869 38.227 1.00 27.61 191 PRO A N 1
ATOM 1463 C CA . PRO A 1 191 ? 3.980 -12.084 38.127 1.00 27.61 191 PRO A CA 1
ATOM 1464 C C . PRO A 1 191 ? 3.691 -12.717 36.761 1.00 27.61 191 PRO A C 1
ATOM 1466 O O . PRO A 1 191 ? 2.532 -12.931 36.393 1.00 27.61 191 PRO A O 1
ATOM 1469 N N . TRP A 1 192 ? 4.739 -12.965 35.976 1.00 31.44 192 TRP A N 1
ATOM 1470 C CA . TRP A 1 192 ? 4.621 -13.480 34.615 1.00 31.44 192 TRP A CA 1
ATOM 1471 C C . TRP A 1 192 ? 4.031 -14.901 34.597 1.00 31.44 192 TRP A C 1
ATOM 1473 O O . TRP A 1 192 ? 4.732 -15.910 34.655 1.00 31.44 192 TRP A O 1
ATOM 1483 N N . GLU A 1 193 ? 2.709 -14.976 34.430 1.00 30.59 193 GLU A N 1
ATOM 1484 C CA . GLU A 1 193 ? 2.173 -15.805 33.357 1.00 30.59 193 GLU A CA 1
ATOM 1485 C C . GLU A 1 193 ? 2.679 -15.173 32.047 1.00 30.59 193 GLU A C 1
ATOM 1487 O O . GLU A 1 193 ? 2.515 -13.967 31.885 1.00 30.59 193 GLU A O 1
ATOM 1492 N N . THR A 1 194 ? 3.308 -15.901 31.121 1.00 30.12 194 THR A N 1
ATOM 1493 C CA . THR A 1 194 ? 3.589 -15.380 29.768 1.00 30.12 194 THR A CA 1
ATOM 1494 C C . THR A 1 194 ? 2.270 -14.917 29.144 1.00 30.12 194 THR A C 1
ATOM 1496 O O . THR A 1 194 ? 1.481 -15.733 28.671 1.00 30.12 194 THR A O 1
ATOM 1499 N N . ARG A 1 195 ? 1.941 -13.625 29.232 1.00 37.03 195 ARG A N 1
ATOM 1500 C CA . ARG A 1 195 ? 0.620 -13.144 28.821 1.00 37.03 195 ARG A CA 1
ATOM 1501 C C . ARG A 1 195 ? 0.569 -13.046 27.303 1.00 37.03 195 ARG A C 1
ATOM 1503 O O . ARG A 1 195 ? 1.266 -12.220 26.740 1.00 37.03 195 ARG A O 1
ATOM 1510 N N . ALA A 1 196 ? -0.280 -13.872 26.691 1.00 33.66 196 ALA A N 1
ATOM 1511 C CA . ALA A 1 196 ? -1.279 -13.646 25.626 1.00 33.66 196 ALA A CA 1
ATOM 1512 C C . ALA A 1 196 ? -1.142 -12.534 24.544 1.00 33.66 196 ALA A C 1
ATOM 1514 O O . ALA A 1 196 ? -2.032 -12.430 23.694 1.00 33.66 196 ALA A O 1
ATOM 1515 N N . THR A 1 197 ? -0.125 -11.674 24.526 1.00 36.19 197 THR A N 1
ATOM 1516 C CA . THR A 1 197 ? 0.012 -10.596 23.534 1.00 36.19 197 THR A CA 1
ATOM 1517 C C . THR A 1 197 ? 1.116 -10.840 22.527 1.00 36.19 197 THR A C 1
ATOM 1519 O O . THR A 1 197 ? 0.972 -10.352 21.401 1.00 36.19 197 THR A O 1
ATOM 1522 N N . ASP A 1 198 ? 2.123 -11.644 22.873 1.00 45.12 198 ASP A N 1
ATOM 1523 C CA . ASP A 1 198 ? 3.049 -12.156 21.879 1.00 45.12 198 ASP A CA 1
ATOM 1524 C C . ASP A 1 198 ? 2.364 -13.263 21.083 1.00 45.12 198 ASP A C 1
ATOM 1526 O O . ASP A 1 198 ? 1.883 -14.264 21.619 1.00 45.12 198 ASP A O 1
ATOM 1530 N N . ARG A 1 199 ? 2.211 -13.023 19.785 1.00 49.81 199 ARG A N 1
ATOM 1531 C CA . ARG A 1 199 ? 1.399 -13.869 18.905 1.00 49.81 199 ARG A CA 1
ATOM 1532 C C . ARG A 1 199 ? 2.314 -14.669 18.012 1.00 49.81 199 ARG A C 1
ATOM 1534 O O . ARG A 1 199 ? 3.106 -14.078 17.295 1.00 49.81 199 ARG A O 1
ATOM 1541 N N . HIS A 1 200 ? 2.161 -15.985 18.012 1.00 53.66 200 HIS A N 1
ATOM 1542 C CA . HIS A 1 200 ? 2.912 -16.880 17.143 1.00 53.66 200 HIS A CA 1
ATOM 1543 C C . HIS A 1 200 ? 1.963 -17.498 16.115 1.00 53.66 200 HIS A C 1
ATOM 1545 O O . HIS A 1 200 ? 1.068 -18.267 16.456 1.00 53.66 200 HIS A O 1
ATOM 1551 N N . GLU A 1 201 ? 2.145 -17.148 14.848 1.00 49.97 201 GLU A N 1
ATOM 1552 C CA . GLU A 1 201 ? 1.390 -17.685 13.718 1.00 49.97 201 GLU A CA 1
ATOM 1553 C C . GLU A 1 201 ? 2.381 -18.393 12.791 1.00 49.97 201 GLU A C 1
ATOM 1555 O O . GLU A 1 201 ? 3.264 -17.748 12.242 1.00 49.97 201 GLU A O 1
ATOM 1560 N N . GLY A 1 202 ? 2.297 -19.720 12.647 1.00 52.66 202 GLY A N 1
ATOM 1561 C CA . GLY A 1 202 ? 3.192 -20.470 11.752 1.00 52.66 202 GLY A CA 1
ATOM 1562 C C . GLY A 1 202 ? 4.673 -20.455 12.162 1.00 52.66 202 GLY A C 1
ATOM 1563 O O . GLY A 1 202 ? 5.543 -20.249 11.318 1.00 52.66 202 GLY A O 1
ATOM 1564 N N . VAL A 1 203 ? 4.980 -20.647 13.449 1.00 58.25 203 VAL A N 1
ATOM 1565 C CA . VAL A 1 203 ? 6.365 -20.715 13.940 1.00 58.25 203 VAL A CA 1
ATOM 1566 C C . VAL A 1 203 ? 6.893 -22.151 13.855 1.00 58.25 203 VAL A C 1
ATOM 1568 O O . VAL A 1 203 ? 6.235 -23.105 14.246 1.00 58.25 203 VAL A O 1
ATOM 1571 N N . TYR A 1 204 ? 8.097 -22.335 13.327 1.00 62.50 204 TYR A N 1
ATOM 1572 C CA . TYR A 1 204 ? 8.690 -23.648 13.106 1.00 62.50 204 TYR A CA 1
ATOM 1573 C C . TYR A 1 204 ? 10.067 -23.732 13.760 1.00 62.50 204 TYR A C 1
ATOM 1575 O O . TYR A 1 204 ? 10.969 -23.005 13.357 1.00 62.50 204 TYR A O 1
ATOM 1583 N N . ILE A 1 205 ? 10.237 -24.613 14.753 1.00 69.62 205 ILE A N 1
ATOM 1584 C CA . ILE A 1 205 ? 11.473 -24.735 15.543 1.00 69.62 205 ILE A CA 1
ATOM 1585 C C . ILE A 1 205 ? 12.027 -26.161 15.451 1.00 69.62 205 ILE A C 1
ATOM 1587 O O . ILE A 1 205 ? 11.318 -27.126 15.734 1.00 69.62 205 ILE A O 1
ATOM 1591 N N . ARG A 1 206 ? 13.312 -26.314 15.107 1.00 67.88 206 ARG A N 1
ATOM 1592 C CA . ARG A 1 206 ? 13.984 -27.624 15.034 1.00 67.88 206 ARG A CA 1
ATOM 1593 C C . ARG A 1 206 ? 15.417 -27.558 15.568 1.00 67.88 206 ARG A C 1
ATOM 1595 O O . ARG A 1 206 ? 16.137 -26.627 15.236 1.00 67.88 206 ARG A O 1
ATOM 1602 N N . GLY A 1 207 ? 15.837 -28.572 16.333 1.00 63.38 207 GLY A N 1
ATOM 1603 C CA . GLY A 1 207 ? 17.244 -28.791 16.714 1.00 63.38 207 GLY A CA 1
ATOM 1604 C C . GLY A 1 207 ? 17.746 -28.050 17.963 1.00 63.38 207 GLY A C 1
ATOM 1605 O O . GLY A 1 207 ? 18.952 -28.029 18.189 1.00 63.38 207 GLY A O 1
ATOM 1606 N N . TYR A 1 208 ? 16.856 -27.466 18.776 1.00 62.25 208 TYR A N 1
ATOM 1607 C CA . TYR A 1 208 ? 17.187 -26.778 20.039 1.00 62.25 208 TYR A CA 1
ATOM 1608 C C . TYR A 1 208 ? 16.769 -27.591 21.273 1.00 62.25 208 TYR A C 1
ATOM 1610 O O . TYR A 1 208 ? 15.841 -28.395 21.198 1.00 62.25 208 TYR A O 1
ATOM 1618 N N . TRP A 1 209 ? 17.439 -27.356 22.410 1.00 59.09 209 TRP A N 1
ATOM 1619 C CA . TRP A 1 209 ? 17.167 -28.053 23.677 1.00 59.09 209 TRP A CA 1
ATOM 1620 C C . TRP A 1 209 ? 15.870 -27.587 24.354 1.00 59.09 209 TRP A C 1
ATOM 1622 O O . TRP A 1 209 ? 15.127 -28.406 24.889 1.00 59.09 209 TRP A O 1
ATOM 1632 N N . ASN A 1 210 ? 15.580 -26.283 24.322 1.00 57.09 210 ASN A N 1
ATOM 1633 C CA . ASN A 1 210 ? 14.309 -25.717 24.770 1.00 57.09 210 ASN A CA 1
ATOM 1634 C C . ASN A 1 210 ? 13.715 -24.826 23.674 1.00 57.09 210 ASN A C 1
ATOM 1636 O O . ASN A 1 210 ? 14.425 -24.017 23.068 1.00 57.09 210 ASN A O 1
ATOM 1640 N N . GLY A 1 211 ? 12.406 -24.935 23.447 1.00 58.78 211 GLY A N 1
ATOM 1641 C CA . GLY A 1 211 ? 11.701 -24.081 22.489 1.00 58.78 211 GLY A CA 1
ATOM 1642 C C . GLY A 1 211 ? 11.641 -22.624 22.946 1.00 58.78 211 GLY A C 1
ATOM 1643 O O . GLY A 1 211 ? 11.978 -21.719 22.185 1.00 58.78 211 GLY A O 1
ATOM 1644 N N . VAL A 1 212 ? 11.264 -22.398 24.204 1.00 59.62 212 VAL A N 1
ATOM 1645 C CA . VAL A 1 212 ? 11.105 -21.055 24.778 1.00 59.62 212 VAL A CA 1
ATOM 1646 C C . VAL A 1 212 ? 11.658 -21.006 26.204 1.00 59.62 212 VAL A C 1
ATOM 1648 O O . VAL A 1 212 ? 11.479 -21.959 26.970 1.00 59.62 212 VAL A O 1
ATOM 1651 N N . ASN A 1 213 ? 12.315 -19.897 26.553 1.00 59.38 213 ASN A N 1
ATOM 1652 C CA . ASN A 1 213 ? 12.754 -19.565 27.907 1.00 59.38 213 ASN A CA 1
ATOM 1653 C C . ASN A 1 213 ? 12.380 -18.141 28.307 1.00 59.38 213 ASN A C 1
ATOM 1655 O O . ASN A 1 213 ? 12.384 -17.232 27.479 1.00 59.38 213 ASN A O 1
ATOM 1659 N N . ASN A 1 214 ? 12.060 -17.992 29.589 1.00 53.47 214 ASN A N 1
ATOM 1660 C CA . ASN A 1 214 ? 11.570 -16.755 30.183 1.00 53.47 214 ASN A CA 1
ATOM 1661 C C . ASN A 1 214 ? 12.055 -16.618 31.640 1.00 53.47 214 ASN A C 1
ATOM 1663 O O . ASN A 1 214 ? 11.264 -16.371 32.549 1.00 53.47 214 ASN A O 1
ATOM 1667 N N . ASP A 1 215 ? 13.333 -16.920 31.886 1.00 50.56 215 ASP A N 1
ATOM 1668 C CA . ASP A 1 215 ? 13.897 -16.958 33.240 1.00 50.56 215 ASP A CA 1
ATOM 1669 C C . ASP A 1 215 ? 14.317 -15.542 33.667 1.00 50.56 215 ASP A C 1
ATOM 1671 O O . ASP A 1 215 ? 15.306 -14.993 33.178 1.00 50.56 215 ASP A O 1
ATOM 1675 N N . ASP A 1 216 ? 13.558 -14.952 34.590 1.00 47.22 216 ASP A N 1
ATOM 1676 C CA . ASP A 1 216 ? 13.763 -13.593 35.105 1.00 47.22 216 ASP A CA 1
ATOM 1677 C C . ASP A 1 216 ? 14.731 -13.610 36.303 1.00 47.22 216 ASP A C 1
ATOM 1679 O O . ASP A 1 216 ? 14.382 -13.320 37.449 1.00 47.22 216 ASP A O 1
ATOM 1683 N N . GLY A 1 217 ? 15.957 -14.070 36.039 1.00 38.78 217 GLY A N 1
ATOM 1684 C CA . GLY A 1 217 ? 16.968 -14.437 37.038 1.00 38.78 217 GLY A CA 1
ATOM 1685 C C . GLY A 1 217 ? 17.496 -13.322 37.952 1.00 38.78 217 GLY A C 1
ATOM 1686 O O . GLY A 1 217 ? 18.433 -13.590 38.699 1.00 38.78 217 GLY A O 1
ATOM 1687 N N . ASP A 1 218 ? 16.928 -12.113 37.922 1.00 32.81 218 ASP A N 1
ATOM 1688 C CA . ASP A 1 218 ? 17.479 -10.923 38.593 1.00 32.81 218 ASP A CA 1
ATOM 1689 C C . ASP A 1 218 ? 16.554 -10.299 39.661 1.00 32.81 218 ASP A C 1
ATOM 1691 O O . ASP A 1 218 ? 16.930 -9.375 40.382 1.00 32.81 218 ASP A O 1
ATOM 1695 N N . LEU A 1 219 ? 15.343 -10.833 39.857 1.00 30.83 219 LEU A N 1
ATOM 1696 C CA . LEU A 1 219 ? 14.496 -10.431 40.983 1.00 30.83 219 LEU A CA 1
ATOM 1697 C C . LEU A 1 219 ? 14.856 -11.280 42.205 1.00 30.83 219 LEU A C 1
ATOM 1699 O O . LEU A 1 219 ? 14.304 -12.361 42.400 1.00 30.83 219 LEU A O 1
ATOM 1703 N N . GLY A 1 220 ? 15.782 -10.795 43.037 1.00 31.19 220 GLY A N 1
ATOM 1704 C CA . GLY A 1 220 ? 16.224 -11.399 44.306 1.00 31.19 220 GLY A CA 1
ATOM 1705 C C . GLY A 1 220 ? 15.142 -11.546 45.395 1.00 31.19 220 GLY A C 1
ATOM 1706 O O . GLY A 1 220 ? 15.371 -11.198 46.551 1.00 31.19 220 GLY A O 1
ATOM 1707 N N . VAL A 1 221 ? 13.959 -12.056 45.053 1.00 30.38 221 VAL A N 1
ATOM 1708 C CA . VAL A 1 221 ? 12.847 -12.351 45.960 1.00 30.38 221 VAL A CA 1
ATOM 1709 C C . VAL A 1 221 ? 12.847 -13.839 46.303 1.00 30.38 221 VAL A C 1
ATOM 1711 O O . VAL A 1 221 ? 12.767 -14.711 45.438 1.00 30.38 221 VAL A O 1
ATOM 1714 N N . SER A 1 222 ? 12.973 -14.113 47.600 1.00 27.34 222 SER A N 1
ATOM 1715 C CA . SER A 1 222 ? 13.089 -15.442 48.192 1.00 27.34 222 SER A CA 1
ATOM 1716 C C . SER A 1 222 ? 11.934 -16.376 47.811 1.00 27.34 222 SER A C 1
ATOM 1718 O O . SER A 1 222 ? 10.782 -15.970 47.652 1.00 27.34 222 SER A O 1
ATOM 1720 N N . ALA A 1 223 ? 12.266 -17.663 47.683 1.00 28.53 223 ALA A N 1
ATOM 1721 C CA . ALA A 1 223 ? 11.345 -18.756 47.398 1.00 28.53 223 ALA A CA 1
ATOM 1722 C C . ALA A 1 223 ? 10.197 -18.806 48.427 1.00 28.53 223 ALA A C 1
ATOM 1724 O O . ALA A 1 223 ? 10.362 -19.330 49.526 1.00 28.53 223 ALA A O 1
ATOM 1725 N N . GLY A 1 224 ? 9.038 -18.238 48.084 1.00 28.09 224 GLY A N 1
ATOM 1726 C CA . GLY A 1 224 ? 7.885 -18.217 48.987 1.00 28.09 224 GLY A CA 1
ATOM 1727 C C . GLY A 1 224 ? 6.597 -17.565 48.474 1.00 28.09 224 GLY A C 1
ATOM 1728 O O . GLY A 1 224 ? 5.586 -17.662 49.164 1.00 28.09 224 GLY A O 1
ATOM 1729 N N . SER A 1 225 ? 6.568 -16.927 47.298 1.00 29.14 225 SER A N 1
ATOM 1730 C CA . SER A 1 225 ? 5.330 -16.353 46.749 1.00 29.14 225 SER A CA 1
ATOM 1731 C C . SER A 1 225 ? 4.525 -17.396 45.938 1.00 29.14 225 SER A C 1
ATOM 1733 O O . SER A 1 225 ? 5.064 -17.992 45.004 1.00 29.14 225 SER A O 1
ATOM 1735 N N . PRO A 1 226 ? 3.244 -17.650 46.278 1.00 29.80 226 PRO A N 1
ATOM 1736 C CA . PRO A 1 226 ? 2.467 -18.791 45.771 1.00 29.80 226 PRO A CA 1
ATOM 1737 C C . PRO A 1 226 ? 1.832 -18.612 44.378 1.00 29.80 226 PRO A C 1
ATOM 1739 O O . PRO A 1 226 ? 1.025 -19.446 43.975 1.00 29.80 226 PRO A O 1
ATOM 1742 N N . GLU A 1 227 ? 2.174 -17.576 43.612 1.00 30.83 227 GLU A N 1
ATOM 1743 C CA . GLU A 1 227 ? 1.534 -17.297 42.318 1.00 30.83 227 GLU A CA 1
ATOM 1744 C C . GLU A 1 227 ? 2.574 -17.234 41.192 1.00 30.83 227 GLU A C 1
ATOM 1746 O O . GLU A 1 227 ? 3.082 -16.176 40.832 1.00 30.83 227 GLU A O 1
ATOM 1751 N N . ARG A 1 228 ? 2.921 -18.406 40.648 1.00 36.81 228 ARG A N 1
ATOM 1752 C CA . ARG A 1 228 ? 3.734 -18.563 39.431 1.00 36.81 228 ARG A CA 1
ATOM 1753 C C . ARG A 1 228 ? 3.046 -19.563 38.495 1.00 36.81 228 ARG A C 1
ATOM 1755 O O . ARG A 1 228 ? 3.276 -20.762 38.612 1.00 36.81 228 ARG A O 1
ATOM 1762 N N . ILE A 1 229 ? 2.180 -19.095 37.592 1.00 30.55 229 ILE A N 1
ATOM 1763 C CA . ILE A 1 229 ? 1.486 -19.947 36.605 1.00 30.55 229 ILE A CA 1
ATOM 1764 C C . ILE A 1 229 ? 1.795 -19.440 35.188 1.00 30.55 229 ILE A C 1
ATOM 1766 O O . ILE A 1 229 ? 1.131 -18.551 34.690 1.00 30.55 229 ILE A O 1
ATOM 1770 N N . ALA A 1 230 ? 2.772 -20.008 34.479 1.00 34.88 230 ALA A N 1
ATOM 1771 C CA . ALA A 1 230 ? 2.968 -19.695 33.057 1.00 34.88 230 ALA A CA 1
ATOM 1772 C C . ALA A 1 230 ? 2.013 -20.520 32.176 1.00 34.88 230 ALA A C 1
ATOM 1774 O O . ALA A 1 230 ? 2.060 -21.750 32.197 1.00 34.88 230 ALA A O 1
ATOM 1775 N N . LYS A 1 231 ? 1.152 -19.851 31.395 1.00 34.34 231 LYS A N 1
ATOM 1776 C CA . LYS A 1 231 ? 0.348 -20.461 30.323 1.00 34.34 231 LYS A CA 1
ATOM 1777 C C . LYS A 1 231 ? 0.894 -19.999 28.974 1.00 34.34 231 LYS A C 1
ATOM 1779 O O . LYS A 1 231 ? 0.860 -18.810 28.680 1.00 34.34 231 LYS A O 1
ATOM 1784 N N . HIS A 1 232 ? 1.376 -20.935 28.164 1.00 35.28 232 HIS A N 1
ATOM 1785 C CA . HIS A 1 232 ? 1.661 -20.699 26.750 1.00 35.28 232 HIS A CA 1
ATOM 1786 C C . HIS A 1 232 ? 0.441 -21.098 25.916 1.00 35.28 232 HIS A C 1
ATOM 1788 O O . HIS A 1 232 ? -0.029 -22.230 26.030 1.00 35.28 232 HIS A O 1
ATOM 1794 N N . ASP A 1 233 ? -0.037 -20.194 25.060 1.00 37.56 233 ASP A N 1
ATOM 1795 C CA . ASP A 1 233 ? -1.100 -20.480 24.094 1.00 37.56 233 ASP A CA 1
ATOM 1796 C C . ASP A 1 233 ? -0.480 -20.759 22.715 1.00 37.56 233 ASP A C 1
ATOM 1798 O O . ASP A 1 233 ? -0.000 -19.859 22.026 1.00 37.56 233 ASP A O 1
ATOM 1802 N N . VAL A 1 234 ? -0.478 -22.034 22.321 1.00 39.88 234 VAL A N 1
ATOM 1803 C CA . VAL A 1 234 ? -0.073 -22.503 20.988 1.00 39.88 234 VAL A CA 1
ATOM 1804 C C . VAL A 1 234 ? -1.334 -22.663 20.140 1.00 39.88 234 VAL A C 1
ATOM 1806 O O . VAL A 1 234 ? -2.239 -23.415 20.503 1.00 39.88 234 VAL A O 1
ATOM 1809 N N . ILE A 1 235 ? -1.411 -21.957 19.012 1.00 32.53 235 ILE A N 1
ATOM 1810 C CA . ILE A 1 235 ? -2.565 -22.016 18.099 1.00 32.53 235 ILE A CA 1
ATOM 1811 C C . ILE A 1 235 ? -2.355 -23.165 17.100 1.00 32.53 235 ILE A C 1
ATOM 1813 O O . ILE A 1 235 ? -1.231 -23.418 16.673 1.00 32.53 235 ILE A O 1
ATOM 1817 N N . ASN A 1 236 ? -3.405 -23.897 16.723 1.00 31.48 236 ASN A N 1
ATOM 1818 C CA . ASN A 1 236 ? -3.323 -25.028 15.781 1.00 31.48 236 ASN A CA 1
ATOM 1819 C C . ASN A 1 236 ? -2.425 -24.771 14.541 1.00 31.48 236 ASN A C 1
ATOM 1821 O O . ASN A 1 236 ? -2.490 -23.707 13.926 1.00 31.48 236 ASN A O 1
ATOM 1825 N N . ASN A 1 237 ? -1.633 -25.792 14.177 1.00 35.78 237 ASN A N 1
ATOM 1826 C CA . ASN A 1 237 ? -0.545 -25.844 13.176 1.00 35.78 237 ASN A CA 1
ATOM 1827 C C . ASN A 1 237 ? 0.748 -25.051 13.492 1.00 35.78 237 ASN A C 1
ATOM 1829 O O . ASN A 1 237 ? 1.638 -25.015 12.644 1.00 35.78 237 ASN A O 1
ATOM 1833 N N . SER A 1 238 ? 0.884 -24.415 14.665 1.00 42.81 238 SER A N 1
ATOM 1834 C CA . SER A 1 238 ? 1.955 -23.425 14.907 1.00 42.81 238 SER A CA 1
ATOM 1835 C C . SER A 1 238 ? 3.211 -23.891 15.653 1.00 42.81 238 SER A C 1
ATOM 1837 O O . SER A 1 238 ? 4.061 -23.039 15.890 1.00 42.81 238 SER A O 1
ATOM 1839 N N . VAL A 1 239 ? 3.373 -25.176 16.008 1.00 45.91 239 VAL A N 1
ATOM 1840 C CA . VAL A 1 239 ? 4.639 -25.708 16.559 1.00 45.91 239 VAL A CA 1
ATOM 1841 C C . VAL A 1 239 ? 4.760 -27.213 16.279 1.00 45.91 239 VAL A C 1
ATOM 1843 O O . VAL A 1 239 ? 3.941 -27.967 16.787 1.00 45.91 239 VAL A O 1
ATOM 1846 N N . ASP A 1 240 ? 5.797 -27.667 15.559 1.00 41.16 240 ASP A N 1
ATOM 1847 C CA . ASP A 1 240 ? 6.190 -29.091 15.560 1.00 41.16 240 ASP A CA 1
ATOM 1848 C C . ASP A 1 240 ? 7.719 -29.267 15.624 1.00 41.16 240 ASP A C 1
ATOM 1850 O O . ASP A 1 240 ? 8.451 -29.043 14.652 1.00 41.16 240 ASP A O 1
ATOM 1854 N N . PHE A 1 241 ? 8.182 -29.681 16.809 1.00 50.69 241 PHE A N 1
ATOM 1855 C CA . PHE A 1 241 ? 9.570 -29.985 17.166 1.00 50.69 241 PHE A CA 1
ATOM 1856 C C . PHE A 1 241 ? 9.947 -31.427 16.791 1.00 50.69 241 PHE A C 1
ATOM 1858 O O . PHE A 1 241 ? 9.163 -32.338 17.041 1.00 50.69 241 PHE A O 1
ATOM 1865 N N . VAL A 1 242 ? 11.182 -31.687 16.333 1.00 38.62 242 VAL A N 1
ATOM 1866 C CA . VAL A 1 242 ? 11.745 -33.058 16.355 1.00 38.62 242 VAL A CA 1
ATOM 1867 C C . VAL A 1 242 ? 13.246 -33.041 16.727 1.00 38.62 242 VAL A C 1
ATOM 1869 O O . VAL A 1 242 ? 14.087 -32.724 15.885 1.00 38.62 242 VAL A O 1
ATOM 1872 N N . GLY A 1 243 ? 13.552 -33.342 18.005 1.00 37.56 243 GLY A N 1
ATOM 1873 C CA . GLY A 1 243 ? 14.875 -33.462 18.676 1.00 37.56 243 GLY A CA 1
ATOM 1874 C C . GLY A 1 243 ? 14.728 -33.462 20.226 1.00 37.56 243 GLY A C 1
ATOM 1875 O O . GLY A 1 243 ? 13.714 -32.943 20.690 1.00 37.56 243 GLY A O 1
ATOM 1876 N N . PRO A 1 244 ? 15.629 -34.062 21.050 1.00 37.84 244 PRO A N 1
ATOM 1877 C CA . PRO A 1 244 ? 15.325 -34.435 22.441 1.00 37.84 244 PRO A CA 1
ATOM 1878 C C . PRO A 1 244 ? 15.440 -33.232 23.391 1.00 37.84 244 PRO A C 1
ATOM 1880 O O . PRO A 1 244 ? 16.533 -32.870 23.812 1.00 37.84 244 PRO A O 1
ATOM 1883 N N . GLY A 1 245 ? 14.318 -32.601 23.727 1.00 43.34 245 GLY A N 1
ATOM 1884 C CA . GLY A 1 245 ? 14.300 -31.406 24.571 1.00 43.34 245 GLY A CA 1
ATOM 1885 C C . GLY A 1 245 ? 12.900 -31.050 25.069 1.00 43.34 245 GLY A C 1
ATOM 1886 O O . GLY A 1 245 ? 11.901 -31.485 24.494 1.00 43.34 245 GLY A O 1
ATOM 1887 N N . VAL A 1 246 ? 12.814 -30.292 26.166 1.00 44.06 246 VAL A N 1
ATOM 1888 C CA . VAL A 1 246 ? 11.531 -29.864 26.748 1.00 44.06 246 VAL A CA 1
ATOM 1889 C C . VAL A 1 246 ? 11.006 -28.672 25.946 1.00 44.06 246 VAL A C 1
ATOM 1891 O O . VAL A 1 246 ? 11.717 -27.691 25.753 1.00 44.06 246 VAL A O 1
ATOM 1894 N N . ALA A 1 247 ? 9.748 -28.723 25.497 1.00 44.75 247 ALA A N 1
ATOM 1895 C CA . ALA A 1 247 ? 9.132 -27.631 24.731 1.00 44.75 247 ALA A CA 1
ATOM 1896 C C . ALA A 1 247 ? 9.180 -26.280 25.480 1.00 44.75 247 ALA A C 1
ATOM 1898 O O . ALA A 1 247 ? 9.382 -25.235 24.862 1.00 44.75 247 ALA A O 1
ATOM 1899 N N . PHE A 1 248 ? 9.078 -26.327 26.812 1.00 46.25 248 PHE A N 1
ATOM 1900 C CA . PHE A 1 248 ? 9.111 -25.179 27.716 1.00 46.25 248 PHE A CA 1
ATOM 1901 C C . PHE A 1 248 ? 9.893 -25.531 28.983 1.00 46.25 248 PHE A C 1
ATOM 1903 O O . PHE A 1 248 ? 9.529 -26.472 29.689 1.00 46.25 248 PHE A O 1
ATOM 1910 N N . LYS A 1 249 ? 10.947 -24.779 29.308 1.00 40.03 249 LYS A N 1
ATOM 1911 C CA . LYS A 1 249 ? 11.655 -24.933 30.585 1.00 40.03 249 LYS A CA 1
ATOM 1912 C C . LYS A 1 249 ? 11.122 -23.901 31.575 1.00 40.03 249 LYS A C 1
ATOM 1914 O O . LYS A 1 249 ? 11.350 -22.712 31.403 1.00 40.03 249 LYS A O 1
ATOM 1919 N N . ASN A 1 250 ? 10.423 -24.370 32.606 1.00 39.34 250 ASN A N 1
ATOM 1920 C CA . ASN A 1 250 ? 10.028 -23.575 33.768 1.00 39.34 250 ASN A CA 1
ATOM 1921 C C . ASN A 1 250 ? 10.649 -24.224 35.013 1.00 39.34 250 ASN A C 1
ATOM 1923 O O . ASN A 1 250 ? 10.509 -25.429 35.217 1.00 39.34 250 ASN A O 1
ATOM 1927 N N . THR A 1 251 ? 11.381 -23.459 35.818 1.00 37.31 251 THR A N 1
ATOM 1928 C CA . THR A 1 251 ? 12.114 -23.954 36.995 1.00 37.31 251 THR A CA 1
ATOM 1929 C C . THR A 1 251 ? 11.272 -23.958 38.285 1.00 37.31 251 THR A C 1
ATOM 1931 O O . THR A 1 251 ? 11.785 -24.304 39.348 1.00 37.31 251 THR A O 1
ATOM 1934 N N . GLY A 1 252 ? 9.971 -23.636 38.219 1.00 34.69 252 GLY A N 1
ATOM 1935 C CA . GLY A 1 252 ? 9.042 -23.669 39.358 1.00 34.69 252 GLY A CA 1
ATOM 1936 C C . GLY A 1 252 ? 8.325 -25.014 39.551 1.00 34.69 252 GLY A C 1
ATOM 1937 O O . GLY A 1 252 ? 7.741 -25.566 38.623 1.00 34.69 252 GLY A O 1
ATOM 1938 N N . ASN A 1 253 ? 8.344 -25.543 40.773 1.00 37.69 253 ASN A N 1
ATOM 1939 C CA . ASN A 1 253 ? 7.766 -26.839 41.133 1.00 37.69 253 ASN A CA 1
ATOM 1940 C C . ASN A 1 253 ? 6.243 -26.742 41.425 1.00 37.69 253 ASN A C 1
ATOM 1942 O O . ASN A 1 253 ? 5.843 -25.882 42.208 1.00 37.69 253 ASN A O 1
ATOM 1946 N N . LEU A 1 254 ? 5.467 -27.715 40.906 1.00 34.97 254 LEU A N 1
ATOM 1947 C CA . LEU A 1 254 ? 4.256 -28.364 41.478 1.00 34.97 254 LEU A CA 1
ATOM 1948 C C . LEU A 1 254 ? 2.853 -28.218 40.808 1.00 34.97 254 LEU A C 1
ATOM 1950 O O . LEU A 1 254 ? 2.419 -27.155 40.382 1.00 34.97 254 LEU A O 1
ATOM 1954 N N . LEU A 1 255 ? 2.117 -29.347 40.921 1.00 30.03 255 LEU A N 1
ATOM 1955 C CA . LEU A 1 255 ? 0.654 -29.597 40.918 1.00 30.03 255 LEU A CA 1
ATOM 1956 C C . LEU A 1 255 ? -0.091 -29.907 39.594 1.00 30.03 255 LEU A C 1
ATOM 1958 O O . LEU A 1 255 ? -0.936 -29.155 39.126 1.00 30.03 255 LEU A O 1
ATOM 1962 N N . GLY A 1 256 ? 0.081 -31.142 39.103 1.00 32.94 256 GLY A N 1
ATOM 1963 C CA . GLY A 1 256 ? -1.036 -32.100 38.957 1.00 32.94 256 GLY A CA 1
ATOM 1964 C C . GLY A 1 256 ? -2.198 -31.837 37.979 1.00 32.94 256 GLY A C 1
ATOM 1965 O O . GLY A 1 256 ? -3.192 -32.554 38.069 1.00 32.94 256 GLY A O 1
ATOM 1966 N N . GLN A 1 257 ? -2.121 -30.882 37.051 1.00 29.94 257 GLN A N 1
ATOM 1967 C CA . GLN A 1 257 ? -3.118 -30.693 35.980 1.00 29.94 257 GLN A CA 1
ATOM 1968 C C . GLN A 1 257 ? -2.430 -30.657 34.600 1.00 29.94 257 GLN A C 1
ATOM 1970 O O . GLN A 1 257 ? -1.286 -30.205 34.519 1.00 29.94 257 GLN A O 1
ATOM 1975 N N . PRO A 1 258 ? -3.068 -31.121 33.503 1.00 29.02 258 PRO A N 1
ATOM 1976 C CA . PRO A 1 258 ? -2.416 -31.190 32.194 1.00 29.02 258 PRO A CA 1
ATOM 1977 C C . PRO A 1 258 ? -2.139 -29.784 31.637 1.00 29.02 258 PRO A C 1
ATOM 1979 O O . PRO A 1 258 ? -3.059 -28.998 31.416 1.00 29.02 258 PRO A O 1
ATOM 1982 N N . LEU A 1 259 ? -0.862 -29.482 31.391 1.00 38.16 259 LEU A N 1
ATOM 1983 C CA . LEU A 1 259 ? -0.320 -28.186 30.949 1.00 38.16 259 LEU A CA 1
ATOM 1984 C C . LEU A 1 259 ? -0.460 -27.933 29.430 1.00 38.16 259 LEU A C 1
ATOM 1986 O O . LEU A 1 259 ? 0.468 -27.458 28.784 1.00 38.16 259 LEU A O 1
ATOM 1990 N N . LEU A 1 260 ? -1.613 -28.244 28.836 1.00 33.97 260 LEU A N 1
ATOM 1991 C CA . LEU A 1 260 ? -1.890 -27.966 27.420 1.00 33.97 260 LEU A CA 1
ATOM 1992 C C . LEU A 1 260 ? -3.359 -27.583 27.231 1.00 33.97 260 LEU A C 1
ATOM 1994 O O . LEU A 1 260 ? -4.247 -28.418 27.403 1.00 33.97 260 LEU A O 1
ATOM 1998 N N . ARG A 1 261 ? -3.626 -26.335 26.827 1.00 36.78 261 ARG A N 1
ATOM 1999 C CA . ARG A 1 261 ? -4.935 -25.933 26.299 1.00 36.78 261 ARG A CA 1
ATOM 2000 C C . ARG A 1 261 ? -4.772 -25.613 24.817 1.00 36.78 261 ARG A C 1
ATOM 2002 O O . ARG A 1 261 ? -4.172 -24.610 24.462 1.00 36.78 261 ARG A O 1
ATOM 2009 N N . TYR A 1 262 ? -5.300 -26.482 23.962 1.00 33.59 262 TYR A N 1
ATOM 2010 C CA . TYR A 1 262 ? -5.397 -26.214 22.530 1.00 33.59 262 TYR A CA 1
ATOM 2011 C C . TYR A 1 262 ? -6.402 -25.082 22.314 1.00 33.59 262 TYR A C 1
ATOM 2013 O O . TYR A 1 262 ? -7.592 -25.255 22.588 1.00 33.59 262 TYR A O 1
ATOM 2021 N N . LEU A 1 263 ? -5.920 -23.931 21.851 1.00 37.06 263 LEU A N 1
ATOM 2022 C CA . LEU A 1 263 ? -6.762 -22.839 21.380 1.00 37.06 263 LEU A CA 1
ATOM 2023 C C . LEU A 1 263 ? -6.807 -22.869 19.850 1.00 37.06 263 LEU A C 1
ATOM 2025 O O . LEU A 1 263 ? -5.799 -23.016 19.156 1.00 37.06 263 LEU A O 1
ATOM 2029 N N . SER A 1 264 ? -8.014 -22.772 19.313 1.00 37.03 264 SER A N 1
ATOM 2030 C CA . SER A 1 264 ? -8.268 -22.697 17.878 1.00 37.03 264 SER A CA 1
ATOM 2031 C C . SER A 1 264 ? -8.076 -21.261 17.378 1.00 37.03 264 SER A C 1
ATOM 2033 O O . SER A 1 264 ? -8.144 -20.313 18.156 1.00 37.03 264 SER A O 1
ATOM 2035 N N . GLY A 1 265 ? -7.907 -21.050 16.067 1.00 35.50 265 GLY A N 1
ATOM 2036 C CA . GLY A 1 265 ? -7.855 -19.691 15.495 1.00 35.50 265 GLY A CA 1
ATOM 2037 C C . GLY A 1 265 ? -9.091 -18.827 15.816 1.00 35.50 265 GLY A C 1
ATOM 2038 O O . GLY A 1 265 ? -9.007 -17.604 15.798 1.00 35.50 265 GLY A O 1
ATOM 2039 N N . SER A 1 266 ? -10.222 -19.446 16.181 1.00 40.44 266 SER A N 1
ATOM 2040 C CA . SER A 1 266 ? -11.439 -18.773 16.663 1.00 40.44 266 SER A CA 1
ATOM 2041 C C . SER A 1 266 ? -11.392 -18.288 18.120 1.00 40.44 266 SER A C 1
ATOM 2043 O O . SER A 1 266 ? -12.314 -17.591 18.548 1.00 40.44 266 SER A O 1
ATOM 2045 N N . ASP A 1 267 ? -10.343 -18.626 18.874 1.00 41.53 267 ASP A N 1
ATOM 2046 C CA . ASP A 1 267 ? -10.128 -18.187 20.259 1.00 41.53 267 ASP A CA 1
ATOM 2047 C C . ASP A 1 267 ? -9.238 -16.927 20.353 1.00 41.53 267 ASP A C 1
ATOM 2049 O O . ASP A 1 267 ? -9.079 -16.360 21.436 1.00 41.53 267 ASP A O 1
ATOM 2053 N N . ILE A 1 268 ? -8.712 -16.431 19.220 1.00 45.03 268 ILE A N 1
ATOM 2054 C CA . ILE A 1 268 ? -8.027 -15.132 19.134 1.00 45.03 268 ILE A CA 1
ATOM 2055 C C . ILE A 1 268 ? -9.073 -14.021 19.175 1.00 45.03 268 ILE A C 1
ATOM 2057 O O . ILE A 1 268 ? -9.807 -13.794 18.210 1.00 45.03 268 ILE A O 1
ATOM 2061 N N . LEU A 1 269 ? -9.116 -13.277 20.277 1.00 48.94 269 LEU A N 1
ATOM 2062 C CA . LEU A 1 269 ? -10.021 -12.142 20.394 1.00 48.94 269 LEU A CA 1
ATOM 2063 C C . LEU A 1 269 ? -9.320 -10.847 19.922 1.00 48.94 269 LEU A C 1
ATOM 2065 O O . LEU A 1 269 ? -8.289 -10.463 20.488 1.00 48.94 269 LEU A O 1
ATOM 2069 N N . PRO A 1 270 ? -9.850 -10.142 18.904 1.00 54.41 270 PRO A N 1
ATOM 2070 C CA . PRO A 1 270 ? -9.384 -8.815 18.523 1.00 54.41 270 PRO A CA 1
ATOM 2071 C C . PRO A 1 270 ? -9.629 -7.815 19.657 1.00 54.41 270 PRO A C 1
ATOM 2073 O O . PRO A 1 270 ? -10.432 -8.057 20.561 1.00 54.41 270 PRO A O 1
ATOM 2076 N N . PHE A 1 271 ? -8.943 -6.673 19.605 1.00 57.69 271 PHE A N 1
ATOM 2077 C CA . PHE A 1 271 ? -9.209 -5.575 20.530 1.00 57.69 271 PHE A CA 1
ATOM 2078 C C . PHE A 1 271 ? -10.683 -5.161 20.466 1.00 57.69 271 PHE A C 1
ATOM 2080 O O . PHE A 1 271 ? -11.298 -5.241 19.396 1.00 57.69 271 PHE A O 1
ATOM 2087 N N . PRO A 1 272 ? -11.238 -4.640 21.568 1.00 71.94 272 PRO A N 1
ATOM 2088 C CA . PRO A 1 272 ? -12.459 -3.867 21.489 1.00 71.94 272 PRO A CA 1
ATOM 2089 C C . PRO A 1 272 ? -12.271 -2.695 20.518 1.00 71.94 272 PRO A C 1
ATOM 2091 O O . PRO A 1 272 ? -11.212 -2.071 20.493 1.00 71.94 272 PRO A O 1
ATOM 2094 N N . THR A 1 273 ? -13.295 -2.372 19.741 1.00 76.75 273 THR A N 1
ATOM 2095 C CA . THR A 1 273 ? -13.306 -1.222 18.833 1.00 76.75 273 THR A CA 1
ATOM 2096 C C . THR A 1 273 ? -14.230 -0.142 19.372 1.00 76.75 273 THR A C 1
ATOM 2098 O O . THR A 1 273 ? -15.247 -0.439 20.004 1.00 76.75 273 THR A O 1
ATOM 2101 N N . PHE A 1 274 ? -13.880 1.121 19.127 1.00 80.44 274 PHE A N 1
ATOM 2102 C CA . PHE A 1 274 ? -14.681 2.270 19.539 1.00 80.44 274 PHE A CA 1
ATOM 2103 C C . PHE A 1 274 ? -15.365 2.917 18.338 1.00 80.44 274 PHE A C 1
ATOM 2105 O O . PHE A 1 274 ? -14.721 3.218 17.337 1.00 80.44 274 PHE A O 1
ATOM 2112 N N . THR A 1 275 ? -16.673 3.154 18.434 1.00 77.75 275 THR A N 1
ATOM 2113 C CA . THR A 1 275 ? -17.464 3.818 17.390 1.00 77.75 275 THR A CA 1
ATOM 2114 C C . THR A 1 275 ? -18.329 4.926 17.997 1.00 77.75 275 THR A C 1
ATOM 2116 O O . THR A 1 275 ? -19.261 4.613 18.734 1.00 77.75 275 THR A O 1
ATOM 2119 N N . PRO A 1 276 ? -18.078 6.212 17.697 1.00 70.31 276 PRO A N 1
ATOM 2120 C CA . PRO A 1 276 ? -17.013 6.716 16.830 1.00 70.31 276 PRO A CA 1
ATOM 2121 C C . PRO A 1 276 ? -15.623 6.508 17.453 1.00 70.31 276 PRO A C 1
ATOM 2123 O O . PRO A 1 276 ? -15.499 6.382 18.674 1.00 70.31 276 PRO A O 1
ATOM 2126 N N . ALA A 1 277 ? -14.587 6.468 16.613 1.00 57.88 277 ALA A N 1
ATOM 2127 C CA . ALA A 1 277 ? -13.204 6.293 17.054 1.00 57.88 277 ALA A CA 1
ATOM 2128 C C . ALA A 1 277 ? -12.751 7.430 17.989 1.00 57.88 277 ALA A C 1
ATOM 2130 O O . ALA A 1 277 ? -13.368 8.494 18.054 1.00 57.88 277 ALA A O 1
ATOM 2131 N N . ALA A 1 278 ? -11.671 7.212 18.730 1.00 66.81 278 ALA A N 1
ATOM 2132 C CA . ALA A 1 278 ? -11.040 8.265 19.522 1.00 66.81 278 ALA A CA 1
ATOM 2133 C C . ALA A 1 278 ? -10.519 9.404 18.622 1.00 66.81 278 ALA A C 1
ATOM 2135 O O . ALA A 1 278 ? -10.180 9.169 17.463 1.00 66.81 278 ALA A O 1
ATOM 2136 N N . GLY A 1 279 ? -10.484 10.633 19.137 1.00 60.94 279 GLY A N 1
ATOM 2137 C CA . GLY A 1 279 ? -10.095 11.817 18.369 1.00 60.94 279 GLY A CA 1
ATOM 2138 C C . GLY A 1 279 ? -10.672 13.121 18.920 1.00 60.94 279 GLY A C 1
ATOM 2139 O O . GLY A 1 279 ? -11.277 13.148 19.996 1.00 60.94 279 GLY A O 1
ATOM 2140 N N . THR A 1 280 ? -10.483 14.209 18.170 1.00 66.94 280 THR A N 1
ATOM 2141 C CA . THR A 1 280 ? -10.979 15.546 18.527 1.00 66.94 280 THR A CA 1
ATOM 2142 C C . THR A 1 280 ? -12.377 15.794 17.966 1.00 66.94 280 THR A C 1
ATOM 2144 O O . THR A 1 280 ? -12.644 15.554 16.789 1.00 66.94 280 THR A O 1
ATOM 2147 N N . TYR A 1 281 ? -13.270 16.304 18.810 1.00 70.19 281 TYR A N 1
ATOM 2148 C CA . TYR A 1 281 ? -14.666 16.573 18.499 1.00 70.19 281 TYR A CA 1
ATOM 2149 C C . TYR A 1 281 ? -15.115 17.914 19.080 1.00 70.19 281 TYR A C 1
ATOM 2151 O O . TYR A 1 281 ? -14.730 18.285 20.183 1.00 70.19 281 TYR A O 1
ATOM 2159 N N . THR A 1 282 ? -16.015 18.602 18.378 1.00 78.81 282 THR A N 1
ATOM 2160 C CA . THR A 1 282 ? -16.596 19.881 18.827 1.00 78.81 282 THR A CA 1
ATOM 2161 C C . THR A 1 282 ? -17.689 19.734 19.885 1.00 78.81 282 THR A C 1
ATOM 2163 O O . THR A 1 282 ? -18.128 20.706 20.490 1.00 78.81 282 THR A O 1
ATOM 2166 N N . SER A 1 283 ? -18.168 18.513 20.113 1.00 81.94 283 SER A N 1
ATOM 2167 C CA . SER A 1 283 ? -19.223 18.197 21.077 1.00 81.94 283 SER A CA 1
ATOM 2168 C C . SER A 1 283 ? -19.075 16.764 21.571 1.00 81.94 283 SER A C 1
ATOM 2170 O O . SER A 1 283 ? -18.405 15.944 20.935 1.00 81.94 283 SER A O 1
ATOM 2172 N N . GLY A 1 284 ? -19.701 16.470 22.714 1.00 84.44 284 GLY A N 1
ATOM 2173 C CA . GLY A 1 284 ? -19.638 15.155 23.346 1.00 84.44 284 GLY A CA 1
ATOM 2174 C C . GLY A 1 284 ? -20.019 14.009 22.404 1.00 84.44 284 GLY A C 1
ATOM 2175 O O . GLY A 1 284 ? -20.844 14.159 21.497 1.00 84.44 284 GLY A O 1
ATOM 2176 N N . ARG A 1 285 ? -19.409 12.841 22.625 1.00 87.19 285 ARG A N 1
ATOM 2177 C CA . ARG A 1 285 ? -19.633 11.634 21.821 1.00 87.19 285 ARG A CA 1
ATOM 2178 C C . ARG A 1 285 ? -20.203 10.504 22.651 1.00 87.19 285 ARG A C 1
ATOM 2180 O O . ARG A 1 285 ? -19.763 10.248 23.765 1.00 87.19 285 ARG A O 1
ATOM 2187 N N . THR A 1 286 ? -21.157 9.799 22.064 1.00 90.75 286 THR A N 1
ATOM 2188 C CA . THR A 1 286 ? -21.658 8.530 22.579 1.00 90.75 286 THR A CA 1
ATOM 2189 C C . THR A 1 286 ? -20.910 7.413 21.865 1.00 90.75 286 THR A C 1
ATOM 2191 O O . THR A 1 286 ? -21.061 7.233 20.659 1.00 90.75 286 THR A O 1
ATOM 2194 N N . VAL A 1 287 ? -20.054 6.713 22.603 1.00 87.94 287 VAL A N 1
ATOM 2195 C CA . VAL A 1 287 ? -19.123 5.709 22.092 1.00 87.94 287 VAL A CA 1
ATOM 2196 C C . VAL A 1 287 ? -19.695 4.316 22.300 1.00 87.94 287 VAL A C 1
ATOM 2198 O O . VAL A 1 287 ? -19.911 3.855 23.420 1.00 87.94 287 VAL A O 1
ATOM 2201 N N . THR A 1 288 ? -19.913 3.618 21.199 1.00 91.69 288 THR A N 1
ATOM 2202 C CA . THR A 1 288 ? -20.214 2.193 21.181 1.00 91.69 288 THR A CA 1
ATOM 2203 C C . THR A 1 288 ? -18.910 1.412 21.240 1.00 91.69 288 THR A C 1
ATOM 2205 O O . THR A 1 288 ? -17.996 1.691 20.464 1.00 91.69 288 THR A O 1
ATOM 2208 N N . ILE A 1 289 ? -18.817 0.447 22.155 1.00 88.25 289 ILE A N 1
ATOM 2209 C CA . ILE A 1 289 ? -17.672 -0.457 22.256 1.00 88.25 289 ILE A CA 1
ATOM 2210 C C . ILE A 1 289 ? -18.119 -1.804 21.705 1.00 88.25 289 ILE A C 1
ATOM 2212 O O . ILE A 1 289 ? -19.092 -2.372 22.199 1.00 88.25 289 ILE A O 1
ATOM 2216 N N . THR A 1 290 ? -17.437 -2.315 20.683 1.00 85.19 290 THR A N 1
ATOM 2217 C CA . THR A 1 290 ? -17.744 -3.642 20.130 1.00 85.19 290 THR A CA 1
ATOM 2218 C C . THR A 1 290 ? -16.551 -4.572 20.254 1.00 85.19 290 THR A C 1
ATOM 2220 O O . THR A 1 290 ? -15.408 -4.132 20.261 1.00 85.19 290 THR A O 1
ATOM 2223 N N . ALA A 1 291 ? -16.816 -5.863 20.402 1.00 80.06 291 ALA A N 1
ATOM 2224 C CA . ALA A 1 291 ? -15.808 -6.910 20.478 1.00 80.06 291 ALA A CA 1
ATOM 2225 C C . ALA A 1 291 ? -16.371 -8.183 19.832 1.00 80.06 291 ALA A C 1
ATOM 2227 O O . ALA A 1 291 ? -17.504 -8.195 19.343 1.00 80.06 291 ALA A O 1
ATOM 2228 N N . SER A 1 292 ? -15.574 -9.251 19.796 1.00 78.38 292 SER A N 1
ATOM 2229 C CA . SER A 1 292 ? -16.000 -10.506 19.173 1.00 78.38 292 SER A CA 1
ATOM 2230 C C . SER A 1 292 ? -17.276 -11.087 19.798 1.00 78.38 292 SER A C 1
ATOM 2232 O O . SER A 1 292 ? -17.474 -10.989 21.010 1.00 78.38 292 SER A O 1
ATOM 2234 N N . PRO A 1 293 ? -18.134 -11.759 19.008 1.00 77.81 293 PRO A N 1
ATOM 2235 C CA . PRO A 1 293 ? -19.335 -12.392 19.533 1.00 77.81 293 PRO A CA 1
ATOM 2236 C C . PRO A 1 293 ? -19.051 -13.338 20.712 1.00 77.81 293 PRO A C 1
ATOM 2238 O O . PRO A 1 293 ? -18.152 -14.193 20.670 1.00 77.81 293 PRO A O 1
ATOM 2241 N N . GLY A 1 294 ? -19.852 -13.189 21.769 1.00 78.06 294 GLY A N 1
ATOM 2242 C CA . GLY A 1 294 ? -19.744 -13.976 22.999 1.00 78.06 294 GLY A CA 1
ATOM 2243 C C . GLY A 1 294 ? -18.698 -13.476 24.002 1.00 78.06 294 GLY A C 1
ATOM 2244 O O . GLY A 1 294 ? -18.383 -14.213 24.931 1.00 78.06 294 GLY A O 1
ATOM 2245 N N . THR A 1 295 ? -18.146 -12.269 23.832 1.00 78.25 295 THR A N 1
ATOM 2246 C CA . THR A 1 295 ? -17.279 -11.633 24.839 1.00 78.25 295 THR A CA 1
ATOM 2247 C C . THR A 1 295 ? -18.060 -10.716 25.779 1.00 78.25 295 THR A C 1
ATOM 2249 O O . THR A 1 295 ? -18.927 -9.966 25.331 1.00 78.25 295 THR A O 1
ATOM 2252 N N . THR A 1 296 ? -17.665 -10.672 27.047 1.00 84.50 296 THR A N 1
ATOM 2253 C CA . THR A 1 296 ? -18.056 -9.628 28.001 1.00 84.50 296 THR A CA 1
ATOM 2254 C C . THR A 1 296 ? -17.047 -8.484 27.945 1.00 84.50 296 THR A C 1
ATOM 2256 O O . THR A 1 296 ? -15.859 -8.711 28.153 1.00 84.50 296 THR A O 1
ATOM 2259 N N . ILE A 1 297 ? -17.500 -7.260 27.672 1.00 88.75 297 ILE A N 1
ATOM 2260 C CA . ILE A 1 297 ? -16.641 -6.068 27.608 1.00 88.75 297 ILE A CA 1
ATOM 2261 C C . ILE A 1 297 ? -16.634 -5.357 28.967 1.00 88.75 297 ILE A C 1
ATOM 2263 O O . ILE A 1 297 ? -17.676 -5.200 29.603 1.00 88.75 297 ILE A O 1
ATOM 2267 N N . TYR A 1 298 ? -15.467 -4.872 29.375 1.00 84.44 298 TYR A N 1
ATOM 2268 C CA . TYR A 1 298 ? -15.244 -4.015 30.533 1.00 84.44 298 TYR A CA 1
ATOM 2269 C C . TYR A 1 298 ? -14.508 -2.750 30.099 1.00 84.44 298 TYR A C 1
ATOM 2271 O O . TYR A 1 298 ? -13.638 -2.810 29.233 1.00 84.44 298 TYR A O 1
ATOM 2279 N N . TYR A 1 299 ? -14.835 -1.605 30.691 1.00 87.69 299 TYR A N 1
ATOM 2280 C CA . TYR A 1 299 ? -14.212 -0.329 30.357 1.00 87.69 299 TYR A CA 1
ATOM 2281 C C . TYR A 1 299 ? -14.009 0.575 31.577 1.00 87.69 299 TYR A C 1
ATOM 2283 O O . TYR A 1 299 ? -14.660 0.415 32.610 1.00 87.69 299 TYR A O 1
ATOM 2291 N N . VAL A 1 300 ? -13.122 1.557 31.431 1.00 84.88 300 VAL A N 1
ATOM 2292 C CA . VAL A 1 300 ? -12.911 2.666 32.369 1.00 84.88 300 VAL A CA 1
ATOM 2293 C C . VAL A 1 300 ? -12.743 3.975 31.611 1.00 84.88 300 VAL A C 1
ATOM 2295 O O . VAL A 1 300 ? -12.302 3.992 30.461 1.00 84.88 300 VAL A O 1
ATOM 2298 N N . THR A 1 301 ? -13.090 5.085 32.261 1.00 86.75 301 THR A N 1
ATOM 2299 C CA . THR A 1 301 ? -12.852 6.432 31.728 1.00 86.75 301 THR A CA 1
ATOM 2300 C C . THR A 1 301 ? -12.141 7.293 32.757 1.00 86.75 301 THR A C 1
ATOM 2302 O O . THR A 1 301 ? -12.562 7.313 33.912 1.00 86.75 301 THR A O 1
ATOM 2305 N N . GLY A 1 302 ? -11.147 8.067 32.331 1.00 80.88 302 GLY A N 1
ATOM 2306 C CA . GLY A 1 302 ? -10.430 9.013 33.188 1.00 80.88 302 GLY A CA 1
ATOM 2307 C C . GLY A 1 302 ? -9.941 10.241 32.421 1.00 80.88 302 GLY A C 1
ATOM 2308 O O . GLY A 1 302 ? -10.264 10.413 31.245 1.00 80.88 302 GLY A O 1
ATOM 2309 N N . GLY A 1 303 ? -9.180 11.114 33.088 1.00 76.50 303 GLY A N 1
ATOM 2310 C CA . GLY A 1 303 ? -8.490 12.233 32.430 1.00 76.50 303 GLY A CA 1
ATOM 2311 C C . GLY A 1 303 ? -7.458 11.765 31.391 1.00 76.50 303 GLY A C 1
ATOM 2312 O O . GLY A 1 303 ? -7.194 10.574 31.251 1.00 76.50 303 GLY A O 1
ATOM 2313 N N . THR A 1 304 ? -6.848 12.688 30.647 1.00 58.31 304 THR A N 1
ATOM 2314 C CA . THR A 1 304 ? -5.846 12.347 29.612 1.00 58.31 304 THR A CA 1
ATOM 2315 C C . THR A 1 304 ? -4.590 11.692 30.191 1.00 58.31 304 THR A C 1
ATOM 2317 O O . THR A 1 304 ? -4.073 10.752 29.596 1.00 58.31 304 THR A O 1
ATOM 2320 N N . GLY A 1 305 ? -4.161 12.122 31.382 1.00 48.47 305 GLY A N 1
ATOM 2321 C CA . GLY A 1 305 ? -3.084 11.499 32.162 1.00 48.47 305 GLY A CA 1
ATOM 2322 C C . GLY A 1 305 ? -3.516 10.274 32.974 1.00 48.47 305 GLY A C 1
ATOM 2323 O O . GLY A 1 305 ? -2.789 9.855 33.863 1.00 48.47 305 GLY A O 1
ATOM 2324 N N . TYR A 1 306 ? -4.713 9.725 32.733 1.00 54.00 306 TYR A N 1
ATOM 2325 C CA . TYR A 1 306 ? -5.178 8.541 33.449 1.00 54.00 306 TYR A CA 1
ATOM 2326 C C . TYR A 1 306 ? -4.352 7.318 33.045 1.00 54.00 306 TYR A C 1
ATOM 2328 O O . TYR A 1 306 ? -4.354 6.882 31.880 1.00 54.00 306 TYR A O 1
ATOM 2336 N N . GLU A 1 307 ? -3.642 6.788 34.032 1.00 52.69 307 GLU A N 1
ATOM 2337 C CA . GLU A 1 307 ? -2.875 5.558 33.925 1.00 52.69 307 GLU A CA 1
ATOM 2338 C C . GLU A 1 307 ? -3.816 4.363 33.790 1.00 52.69 307 GLU A C 1
ATOM 2340 O O . GLU A 1 307 ? -4.933 4.351 34.314 1.00 52.69 307 GLU A O 1
ATOM 2345 N N . VAL A 1 308 ? -3.383 3.366 33.023 1.00 51.22 308 VAL A N 1
ATOM 2346 C CA . VAL A 1 308 ? -4.155 2.140 32.826 1.00 51.22 308 VAL A CA 1
ATOM 2347 C C . VAL A 1 308 ? -4.223 1.422 34.178 1.00 51.22 308 VAL A C 1
ATOM 2349 O O . VAL A 1 308 ? -3.168 1.061 34.696 1.00 51.22 308 VAL A O 1
ATOM 2352 N N . PRO A 1 309 ? -5.413 1.205 34.775 1.00 49.91 309 PRO A N 1
ATOM 2353 C CA . PRO A 1 309 ? -5.499 0.519 36.059 1.00 49.91 309 PRO A CA 1
ATOM 2354 C C . PRO A 1 309 ? -4.873 -0.870 35.963 1.00 49.91 309 PRO A C 1
ATOM 2356 O O . PRO A 1 309 ? -5.124 -1.585 34.986 1.00 49.91 309 PRO A O 1
ATOM 2359 N N . SER A 1 310 ? -4.100 -1.268 36.978 1.00 41.69 310 SER A N 1
ATOM 2360 C CA . SER A 1 310 ? -3.516 -2.606 37.019 1.00 41.69 310 SER A CA 1
ATOM 2361 C C . SER A 1 310 ? -4.623 -3.660 36.952 1.00 41.69 310 SER A C 1
ATOM 2363 O O . SER A 1 310 ? -5.586 -3.658 37.725 1.00 41.69 310 SER A O 1
ATOM 2365 N N . VAL A 1 311 ? -4.503 -4.583 35.998 1.00 41.47 311 VAL A N 1
ATOM 2366 C CA . VAL A 1 311 ? -5.435 -5.714 35.835 1.00 41.47 311 VAL A CA 1
ATOM 2367 C C . VAL A 1 311 ? -5.265 -6.716 36.996 1.00 41.47 311 VAL A C 1
ATOM 2369 O O . VAL A 1 311 ? -6.094 -7.599 37.208 1.00 41.47 311 VAL A O 1
ATOM 2372 N N . GLU A 1 312 ? -4.196 -6.551 37.783 1.00 38.59 312 GLU A N 1
ATOM 2373 C CA . GLU A 1 312 ? -3.726 -7.443 38.843 1.00 38.59 312 GLU A CA 1
ATOM 2374 C C . GLU A 1 312 ? -4.675 -7.515 40.046 1.00 38.59 312 GLU A C 1
ATOM 2376 O O . GLU A 1 312 ? -4.710 -8.509 40.765 1.00 38.59 312 GLU A O 1
ATOM 2381 N N . SER A 1 313 ? -5.561 -6.532 40.220 1.00 34.59 313 SER A N 1
ATOM 2382 C CA . SER A 1 313 ? -6.566 -6.574 41.285 1.00 34.59 313 SER A CA 1
ATOM 2383 C C . SER A 1 313 ? -7.937 -7.064 40.817 1.00 34.59 313 SER A C 1
ATOM 2385 O O . SER A 1 313 ? -8.949 -6.613 41.336 1.00 34.59 313 SER A O 1
ATOM 2387 N N . LYS A 1 314 ? -7.991 -8.037 39.892 1.00 38.44 314 LYS A N 1
ATOM 2388 C CA . LYS A 1 314 ? -9.225 -8.563 39.270 1.00 38.44 314 LYS A CA 1
ATOM 2389 C C . LYS A 1 314 ? -9.994 -7.450 38.538 1.00 38.44 314 LYS A C 1
ATOM 2391 O O . LYS A 1 314 ? -9.828 -6.257 38.772 1.00 38.44 314 LYS A O 1
ATOM 2396 N N . LEU A 1 315 ? -10.934 -7.825 37.683 1.00 47.44 315 LEU A N 1
ATOM 2397 C CA . LEU A 1 315 ? -12.082 -6.965 37.395 1.00 47.44 315 LEU A CA 1
ATOM 2398 C C . LEU A 1 315 ? -12.892 -6.804 38.697 1.00 47.44 315 LEU A C 1
ATOM 2400 O O . LEU A 1 315 ? -13.960 -7.392 38.850 1.00 47.44 315 LEU A O 1
ATOM 2404 N N . LYS A 1 316 ? -12.340 -6.106 39.697 1.00 43.16 316 LYS A N 1
ATOM 2405 C CA . LYS A 1 316 ? -13.020 -5.814 40.952 1.00 43.16 316 LYS A CA 1
ATOM 2406 C C . LYS A 1 316 ? -14.259 -4.991 40.604 1.00 43.16 316 LYS A C 1
ATOM 2408 O O . LYS A 1 316 ? -14.124 -3.968 39.919 1.00 43.16 316 LYS A O 1
ATOM 2413 N N . PRO A 1 317 ? -15.453 -5.406 41.060 1.00 40.69 317 PRO A N 1
ATOM 2414 C CA . PRO A 1 317 ? -16.635 -4.563 40.987 1.00 40.69 317 PRO A CA 1
ATOM 2415 C C . PRO A 1 317 ? -16.298 -3.182 41.570 1.00 40.69 317 PRO A C 1
ATOM 2417 O O . PRO A 1 317 ? -15.902 -3.091 42.729 1.00 40.69 317 PRO A O 1
ATOM 2420 N N . GLY A 1 318 ? -16.381 -2.131 40.748 1.00 50.84 318 GLY A N 1
ATOM 2421 C CA . GLY A 1 318 ? -16.092 -0.746 41.145 1.00 50.84 318 GLY A CA 1
ATOM 2422 C C . GLY A 1 318 ? -14.877 -0.085 40.478 1.00 50.84 318 GLY A C 1
ATOM 2423 O O . GLY A 1 318 ? -14.852 1.140 40.412 1.00 50.84 318 GLY A O 1
ATOM 2424 N N . THR A 1 319 ? -13.912 -0.840 39.933 1.00 63.41 319 THR A N 1
ATOM 2425 C CA . THR A 1 319 ? -12.771 -0.260 39.183 1.00 63.41 319 THR A CA 1
ATOM 2426 C C . THR A 1 319 ? -13.017 -0.282 37.683 1.00 63.41 319 THR A C 1
ATOM 2428 O O . THR A 1 319 ? -12.818 0.729 37.024 1.00 63.41 319 THR A O 1
ATOM 2431 N N . TRP A 1 320 ? -13.491 -1.412 37.157 1.00 73.44 320 TRP A N 1
ATOM 2432 C CA . TRP A 1 320 ? -13.882 -1.574 35.759 1.00 73.44 320 TRP A CA 1
ATOM 2433 C C . TRP A 1 320 ? -15.400 -1.671 35.653 1.00 73.44 320 TRP A C 1
ATOM 2435 O O . TRP A 1 320 ? -16.046 -2.380 36.425 1.00 73.44 320 TRP A O 1
ATOM 2445 N N . THR A 1 321 ? -15.973 -0.970 34.681 1.00 85.94 321 THR A N 1
ATOM 2446 C CA . THR A 1 321 ? -17.414 -0.986 34.420 1.00 85.94 321 THR A CA 1
ATOM 2447 C C . THR A 1 321 ? -17.714 -2.010 33.335 1.00 85.94 321 THR A C 1
ATOM 2449 O O . THR A 1 321 ? -17.148 -1.935 32.247 1.00 85.94 321 THR A O 1
ATOM 2452 N N . GLN A 1 322 ? -18.598 -2.972 33.602 1.00 89.44 322 GLN A N 1
ATOM 2453 C CA . GLN A 1 322 ? -19.077 -3.876 32.556 1.00 89.44 322 GLN A CA 1
ATOM 2454 C C . GLN A 1 322 ? -19.915 -3.084 31.547 1.00 89.44 322 GLN A C 1
ATOM 2456 O O . GLN A 1 322 ? -20.840 -2.358 31.912 1.00 89.44 322 GLN A O 1
ATOM 2461 N N . TYR A 1 323 ? -19.586 -3.222 30.270 1.00 92.69 323 TYR A N 1
ATOM 2462 C CA . TYR A 1 323 ? -20.269 -2.529 29.190 1.00 92.69 323 TYR A CA 1
ATOM 2463 C C . TYR A 1 323 ? -21.676 -3.106 28.993 1.00 92.69 323 TYR A C 1
ATOM 2465 O O . TYR A 1 323 ? -21.839 -4.282 28.669 1.00 92.69 323 TYR A O 1
ATOM 2473 N N . THR A 1 324 ? -22.691 -2.270 29.198 1.00 91.00 324 THR A N 1
ATOM 2474 C CA . THR A 1 324 ? -24.119 -2.620 29.058 1.00 91.00 324 THR A CA 1
ATOM 2475 C C . THR A 1 324 ? -24.846 -1.745 28.033 1.00 91.00 324 THR A C 1
ATOM 2477 O O . THR A 1 324 ? -25.994 -2.015 27.691 1.00 91.00 324 THR A O 1
ATOM 2480 N N . GLY A 1 325 ? -24.174 -0.720 27.505 1.00 90.81 325 GLY A N 1
ATOM 2481 C CA . GLY A 1 325 ? -24.692 0.212 26.512 1.00 90.81 325 GLY A CA 1
ATOM 2482 C C . GLY A 1 325 ? -23.664 1.303 26.190 1.00 90.81 325 GLY A C 1
ATOM 2483 O O . GLY A 1 325 ? -22.619 1.363 26.841 1.00 90.81 325 GLY A O 1
ATOM 2484 N N . PRO A 1 326 ? -23.922 2.156 25.184 1.00 92.94 326 PRO A N 1
ATOM 2485 C CA . PRO A 1 326 ? -22.975 3.179 24.744 1.00 92.94 326 PRO A CA 1
ATOM 2486 C C . PRO A 1 326 ? -22.477 4.110 25.864 1.00 92.94 326 PRO A C 1
ATOM 2488 O O . PRO A 1 326 ? -23.247 4.555 26.712 1.00 92.94 326 PRO A O 1
ATOM 2491 N N . VAL A 1 327 ? -21.180 4.430 25.839 1.00 93.62 327 VAL A N 1
ATOM 2492 C CA . VAL A 1 327 ? -20.501 5.279 26.828 1.00 93.62 327 VAL A CA 1
ATOM 2493 C C . VAL A 1 327 ? -20.517 6.730 26.368 1.00 93.62 327 VAL A C 1
ATOM 2495 O O . VAL A 1 327 ? -19.936 7.066 25.339 1.00 93.62 327 VAL A O 1
ATOM 2498 N N . THR A 1 328 ? -21.136 7.620 27.138 1.00 92.44 328 THR A N 1
ATOM 2499 C CA . THR A 1 328 ? -21.126 9.056 26.829 1.00 92.44 328 THR A CA 1
ATOM 2500 C C . THR A 1 328 ? -19.864 9.731 27.363 1.00 92.44 328 THR A C 1
ATOM 2502 O O . THR A 1 328 ? -19.591 9.719 28.563 1.00 92.44 328 THR A O 1
ATOM 2505 N N . ILE A 1 329 ? -19.123 10.380 26.468 1.00 90.81 329 ILE A N 1
ATOM 2506 C CA . ILE A 1 329 ? -17.955 11.208 26.759 1.00 90.81 329 ILE A CA 1
ATOM 2507 C C . ILE A 1 329 ? -18.319 12.666 26.469 1.00 90.81 329 ILE A C 1
ATOM 2509 O O . ILE A 1 329 ? -18.333 13.105 25.320 1.00 90.81 329 ILE A O 1
ATOM 2513 N N . SER A 1 330 ? -18.665 13.407 27.523 1.00 89.38 330 SER A N 1
ATOM 2514 C CA . SER A 1 330 ? -19.109 14.808 27.454 1.00 89.38 330 SER A CA 1
ATOM 2515 C C . SER A 1 330 ? -17.982 15.837 27.589 1.00 89.38 330 SER A C 1
ATOM 2517 O O . SER A 1 330 ? -18.193 17.008 27.291 1.00 89.38 330 SER A O 1
ATOM 2519 N N . SER A 1 331 ? -16.796 15.415 28.026 1.00 89.12 331 SER A N 1
ATOM 2520 C CA . SER A 1 331 ? -15.596 16.243 28.176 1.00 89.12 331 SER A CA 1
ATOM 2521 C C . SER A 1 331 ? -14.349 15.439 27.815 1.00 89.12 331 SER A C 1
ATOM 2523 O O . SER A 1 331 ? -14.423 14.214 27.708 1.00 89.12 331 SER A O 1
ATOM 2525 N N . THR A 1 332 ? -13.214 16.118 27.620 1.00 85.19 332 THR A N 1
ATOM 2526 C CA . THR A 1 332 ? -11.953 15.473 27.234 1.00 85.19 332 THR A CA 1
ATOM 2527 C C . THR A 1 332 ? -11.567 14.355 28.204 1.00 85.19 332 THR A C 1
ATOM 2529 O O . THR A 1 332 ? -11.296 14.612 29.379 1.00 85.19 332 THR A O 1
ATOM 2532 N N . LYS A 1 333 ? -11.554 13.109 27.718 1.00 85.12 333 LYS A N 1
ATOM 2533 C CA . LYS A 1 333 ? -11.309 11.903 28.520 1.00 85.12 333 LYS A CA 1
ATOM 2534 C C . LYS A 1 333 ? -10.584 10.828 27.727 1.00 85.12 333 LYS A C 1
ATOM 2536 O O . LYS A 1 333 ? -10.724 10.721 26.512 1.00 85.12 333 LYS A O 1
ATOM 2541 N N . LYS A 1 334 ? -9.874 9.969 28.449 1.00 80.31 334 LYS A N 1
ATOM 2542 C CA . LYS A 1 334 ? -9.361 8.697 27.947 1.00 80.31 334 LYS A CA 1
ATOM 2543 C C . LYS A 1 334 ? -10.377 7.599 28.247 1.00 80.31 334 LYS A C 1
ATOM 2545 O O . LYS A 1 334 ? -10.825 7.474 29.387 1.00 80.31 334 LYS A O 1
ATOM 2550 N N . LEU A 1 335 ? -10.740 6.822 27.233 1.00 84.75 335 LEU A N 1
ATOM 2551 C CA . LEU A 1 335 ? -11.541 5.604 27.341 1.00 84.75 335 LEU A CA 1
ATOM 2552 C C . LEU A 1 335 ? -10.617 4.401 27.182 1.00 84.75 335 LEU A C 1
ATOM 2554 O O . LEU A 1 335 ? -9.800 4.364 26.265 1.00 84.75 335 LEU A O 1
ATOM 2558 N N . ILE A 1 336 ? -10.755 3.419 28.062 1.00 77.69 336 ILE A N 1
ATOM 2559 C CA . ILE A 1 336 ? -9.981 2.179 28.035 1.00 77.69 336 ILE A CA 1
ATOM 2560 C C . ILE A 1 336 ? -10.963 1.016 28.119 1.00 77.69 336 ILE A C 1
ATOM 2562 O O . ILE A 1 336 ? -11.873 1.063 28.938 1.00 77.69 336 ILE A O 1
ATOM 2566 N N . ALA A 1 337 ? -10.797 -0.017 27.299 1.00 78.88 337 ALA A N 1
ATOM 2567 C CA . ALA A 1 337 ? -11.660 -1.186 27.269 1.00 78.88 337 ALA A CA 1
ATOM 2568 C C . ALA A 1 337 ? -10.884 -2.489 27.075 1.00 78.88 337 ALA A C 1
ATOM 2570 O O . ALA A 1 337 ? -9.835 -2.527 26.435 1.00 78.88 337 ALA A O 1
ATOM 2571 N N . ILE A 1 338 ? -11.453 -3.571 27.589 1.00 71.25 338 ILE A N 1
ATOM 2572 C CA . ILE A 1 338 ? -10.986 -4.948 27.450 1.00 71.25 338 ILE A CA 1
ATOM 2573 C C . ILE A 1 338 ? -12.210 -5.855 27.291 1.00 71.25 338 ILE A C 1
ATOM 2575 O O . ILE A 1 338 ? -13.266 -5.569 27.847 1.00 71.25 338 ILE A O 1
ATOM 2579 N N . ALA A 1 339 ? -12.108 -6.935 26.528 1.00 72.19 339 ALA A N 1
ATOM 2580 C CA . ALA A 1 339 ? -13.151 -7.947 26.408 1.00 72.19 339 ALA A CA 1
ATOM 2581 C C . ALA A 1 339 ? -12.663 -9.294 26.939 1.00 72.19 339 ALA A C 1
ATOM 2583 O O . ALA A 1 339 ? -11.468 -9.570 26.950 1.00 72.19 339 ALA A O 1
ATOM 2584 N N . VAL A 1 340 ? -13.592 -10.131 27.390 1.00 69.56 340 VAL A N 1
ATOM 2585 C CA . VAL A 1 340 ? -13.301 -11.425 28.011 1.00 69.56 340 VAL A CA 1
ATOM 2586 C C . VAL A 1 340 ? -14.235 -12.487 27.455 1.00 69.56 340 VAL A C 1
ATOM 2588 O O . VAL A 1 340 ? -15.446 -12.289 27.438 1.00 69.56 340 VAL A O 1
ATOM 2591 N N . LYS A 1 341 ? -13.706 -13.639 27.046 1.00 63.31 341 LYS A N 1
ATOM 2592 C CA . LYS A 1 341 ? -14.496 -14.826 26.681 1.00 63.31 341 LYS A CA 1
ATOM 2593 C C . LYS A 1 341 ? -13.831 -16.063 27.261 1.00 63.31 341 LYS A C 1
ATOM 2595 O O . LYS A 1 341 ? -12.653 -16.292 27.028 1.00 63.31 341 LYS A O 1
ATOM 2600 N N . ASN A 1 342 ? -14.568 -16.863 28.032 1.00 61.78 342 ASN A N 1
ATOM 2601 C CA . ASN A 1 342 ? -14.072 -18.121 28.616 1.00 61.78 342 ASN A CA 1
ATOM 2602 C C . ASN A 1 342 ? -12.750 -17.989 29.409 1.00 61.78 342 ASN A C 1
ATOM 2604 O O . ASN A 1 342 ? -11.910 -18.893 29.385 1.00 61.78 342 ASN A O 1
ATOM 2608 N N . GLY A 1 343 ? -12.562 -16.852 30.091 1.00 55.69 343 GLY A N 1
ATOM 2609 C CA . GLY A 1 343 ? -11.344 -16.529 30.845 1.00 55.69 343 GLY A CA 1
ATOM 2610 C C . GLY A 1 343 ? -10.166 -16.034 29.997 1.00 55.69 343 GLY A C 1
ATOM 2611 O O . GLY A 1 343 ? -9.112 -15.759 30.559 1.00 55.69 343 GLY A O 1
ATOM 2612 N N . ILE A 1 344 ? -10.341 -15.906 28.677 1.00 51.62 344 ILE A N 1
ATOM 2613 C CA . ILE A 1 344 ? -9.375 -15.316 27.743 1.00 51.62 344 ILE A CA 1
ATOM 2614 C C . ILE A 1 344 ? -9.704 -13.834 27.597 1.00 51.62 344 ILE A C 1
ATOM 2616 O O . ILE A 1 344 ? -10.845 -13.476 27.296 1.00 51.62 344 ILE A O 1
ATOM 2620 N N . TYR A 1 345 ? -8.711 -12.981 27.817 1.00 56.84 345 TYR A N 1
ATOM 2621 C CA . TYR A 1 345 ? -8.838 -11.530 27.731 1.00 56.84 345 TYR A CA 1
ATOM 2622 C C . TYR A 1 345 ? -8.351 -11.035 26.364 1.00 56.84 345 TYR A C 1
ATOM 2624 O O . TYR A 1 345 ? -7.374 -11.548 25.822 1.00 56.84 345 TYR A O 1
ATOM 2632 N N . THR A 1 346 ? -9.004 -10.019 25.801 1.00 54.44 346 THR A N 1
ATOM 2633 C CA . THR A 1 346 ? -8.462 -9.272 24.662 1.00 54.44 346 THR A CA 1
ATOM 2634 C C . THR A 1 346 ? -7.251 -8.456 25.096 1.00 54.44 346 THR A C 1
ATOM 2636 O O . THR A 1 346 ? -7.044 -8.174 26.277 1.00 54.44 346 THR A O 1
ATOM 2639 N N . ARG A 1 347 ? -6.524 -7.922 24.114 1.00 55.91 347 ARG A N 1
ATOM 2640 C CA . ARG A 1 347 ? -5.683 -6.744 24.344 1.00 55.91 347 ARG A CA 1
ATOM 2641 C C . ARG A 1 347 ? -6.538 -5.561 24.823 1.00 55.91 347 ARG A C 1
ATOM 2643 O O . ARG A 1 347 ? -7.730 -5.469 24.506 1.00 55.91 347 ARG A O 1
ATOM 2650 N N . ILE A 1 348 ? -5.917 -4.651 25.566 1.00 57.69 348 ILE A N 1
ATOM 2651 C CA . ILE A 1 348 ? -6.556 -3.414 26.015 1.00 57.69 348 ILE A CA 1
ATOM 2652 C C . ILE A 1 348 ? -6.647 -2.444 24.834 1.00 57.69 348 ILE A C 1
ATOM 2654 O O . ILE A 1 348 ? -5.640 -2.107 24.214 1.00 57.69 348 ILE A O 1
ATOM 2658 N N . ARG A 1 349 ? -7.851 -1.955 24.550 1.00 64.75 349 ARG A N 1
ATOM 2659 C CA . ARG A 1 349 ? -8.074 -0.796 23.688 1.00 64.75 349 ARG A CA 1
ATOM 2660 C C . ARG A 1 349 ? -8.047 0.453 24.551 1.00 64.75 349 ARG A C 1
ATOM 2662 O O . ARG A 1 349 ? -8.788 0.528 25.520 1.00 64.75 349 ARG A O 1
ATOM 2669 N N . ASN A 1 350 ? -7.248 1.453 24.202 1.00 69.81 350 ASN A N 1
ATOM 2670 C CA . ASN A 1 350 ? -7.353 2.784 24.799 1.00 69.81 350 ASN A CA 1
ATOM 2671 C C . ASN A 1 350 ? -7.490 3.860 23.716 1.00 69.81 350 ASN A C 1
ATOM 2673 O O . ASN A 1 350 ? -6.996 3.670 22.606 1.00 69.81 350 ASN A O 1
ATOM 2677 N N . GLY A 1 351 ? -8.176 4.956 24.028 1.00 66.12 351 GLY A N 1
ATOM 2678 C CA . GLY A 1 351 ? -8.451 6.040 23.092 1.00 66.12 351 GLY A CA 1
ATOM 2679 C C . GLY A 1 351 ? -8.749 7.358 23.803 1.00 66.12 351 GLY A C 1
ATOM 2680 O O . GLY A 1 351 ? -9.578 7.392 24.713 1.00 66.12 351 GLY A O 1
ATOM 2681 N N . VAL A 1 352 ? -8.086 8.441 23.394 1.00 73.38 352 VAL A N 1
ATOM 2682 C CA . VAL A 1 352 ? -8.340 9.800 23.897 1.00 73.38 352 VAL A CA 1
ATOM 2683 C C . VAL A 1 352 ? -9.410 10.497 23.056 1.00 73.38 352 VAL A C 1
ATOM 2685 O O . VAL A 1 352 ? -9.287 10.633 21.842 1.00 73.38 352 VAL A O 1
ATOM 2688 N N . TYR A 1 353 ? -10.468 10.960 23.712 1.00 81.00 353 TYR A N 1
ATOM 2689 C CA . TYR A 1 353 ? -11.512 11.793 23.128 1.00 81.00 353 TYR A CA 1
ATOM 2690 C C . TYR A 1 353 ? -11.301 13.216 23.612 1.00 81.00 353 TYR A C 1
ATOM 2692 O O . TYR A 1 353 ? -11.483 13.485 24.798 1.00 81.00 353 TYR A O 1
ATOM 2700 N N . THR A 1 354 ? -10.931 14.116 22.709 1.00 79.94 354 THR A N 1
ATOM 2701 C CA . THR A 1 354 ? -10.769 15.542 23.007 1.00 79.94 354 THR A CA 1
ATOM 2702 C C . THR A 1 354 ? -12.055 16.259 22.632 1.00 79.94 354 THR A C 1
ATOM 2704 O O . THR A 1 354 ? -12.445 16.237 21.469 1.00 79.94 354 THR A O 1
ATOM 2707 N N . ILE A 1 355 ? -12.733 16.871 23.603 1.00 84.94 355 ILE A N 1
ATOM 2708 C CA . ILE A 1 355 ? -13.949 17.652 23.360 1.00 84.94 355 ILE A CA 1
ATOM 2709 C C . ILE A 1 355 ? -13.578 19.132 23.428 1.00 84.94 355 ILE A C 1
ATOM 2711 O O . ILE A 1 355 ? -13.397 19.674 24.516 1.00 84.94 355 ILE A O 1
ATOM 2715 N N . ASP A 1 356 ? -13.449 19.761 22.263 1.00 79.50 356 ASP A N 1
ATOM 2716 C CA . ASP A 1 356 ? -13.104 21.173 22.114 1.00 79.50 356 ASP A CA 1
ATOM 2717 C C . ASP A 1 356 ? -14.130 21.878 21.209 1.00 79.50 356 ASP A C 1
ATOM 2719 O O . ASP A 1 356 ? -14.047 21.755 19.981 1.00 79.50 356 ASP A O 1
ATOM 2723 N N . PRO A 1 357 ? -15.078 22.640 21.792 1.00 73.69 357 PRO A N 1
ATOM 2724 C CA . PRO A 1 357 ? -16.091 23.395 21.052 1.00 73.69 357 PRO A CA 1
ATOM 2725 C C . PRO A 1 357 ? -15.527 24.398 20.040 1.00 73.69 357 PRO A C 1
ATOM 2727 O O . PRO A 1 357 ? -16.247 24.791 19.126 1.00 73.69 357 PRO A O 1
ATOM 2730 N N . ASN A 1 358 ? -14.263 24.802 20.194 1.00 71.50 358 ASN A N 1
ATOM 2731 C CA . ASN A 1 358 ? -13.600 25.789 19.347 1.00 71.50 358 ASN A CA 1
ATOM 2732 C C . ASN A 1 358 ? -12.639 25.155 18.327 1.00 71.50 358 ASN A C 1
ATOM 2734 O O . ASN A 1 358 ? -12.000 25.880 17.562 1.00 71.50 358 ASN A O 1
ATOM 2738 N N . SER A 1 359 ? -12.524 23.822 18.295 1.00 46.09 359 SER A N 1
ATOM 2739 C CA . SER A 1 359 ? -11.634 23.138 17.355 1.00 46.09 359 SER A CA 1
ATOM 2740 C C . SER A 1 359 ? -12.179 23.189 15.916 1.00 46.09 359 SER A C 1
ATOM 2742 O O . SER A 1 359 ? -13.354 22.881 15.687 1.00 46.09 359 SER A O 1
ATOM 2744 N N . PRO A 1 360 ? -11.358 23.561 14.913 1.00 43.94 360 PRO A N 1
ATOM 2745 C CA . PRO A 1 360 ? -11.748 23.444 13.512 1.00 43.94 360 PRO A CA 1
ATOM 2746 C C . PRO A 1 360 ? -11.936 21.960 13.134 1.00 43.94 360 PRO A C 1
ATOM 2748 O O . PRO A 1 360 ? -11.261 21.096 13.703 1.00 43.94 360 PRO A O 1
ATOM 2751 N N . PRO A 1 361 ? -12.845 21.631 12.194 1.00 43.19 361 PRO A N 1
ATOM 2752 C CA . PRO A 1 361 ? -13.075 20.249 11.781 1.00 43.19 361 PRO A CA 1
ATOM 2753 C C . PRO A 1 361 ? -11.768 19.588 11.303 1.00 43.19 361 PRO A C 1
ATOM 2755 O O . PRO A 1 361 ? -10.937 20.273 10.698 1.00 43.19 361 PRO A O 1
ATOM 2758 N N . PRO A 1 362 ? -11.569 18.275 11.555 1.00 39.25 362 PRO A N 1
ATOM 2759 C CA . PRO A 1 362 ? -10.357 17.579 11.138 1.00 39.25 362 PRO A CA 1
ATOM 2760 C C . PRO A 1 362 ? -10.128 17.741 9.629 1.00 39.25 362 PRO A C 1
ATOM 2762 O O . PRO A 1 362 ? -11.100 17.661 8.867 1.00 39.25 362 PRO A O 1
ATOM 2765 N N . PRO A 1 363 ? -8.878 17.925 9.167 1.00 37.47 363 PRO A N 1
ATOM 2766 C CA . PRO A 1 363 ? -8.577 17.865 7.745 1.00 37.47 363 PRO A CA 1
ATOM 2767 C C . PRO A 1 363 ? -9.020 16.503 7.188 1.00 37.47 363 PRO A C 1
ATOM 2769 O O . PRO A 1 363 ? -8.811 15.486 7.858 1.00 37.47 363 PRO A O 1
ATOM 2772 N N . PRO A 1 364 ? -9.608 16.442 5.979 1.00 40.69 364 PRO A N 1
ATOM 2773 C CA . PRO A 1 364 ? -9.806 15.172 5.293 1.00 40.69 364 PRO A CA 1
ATOM 2774 C C . PRO A 1 364 ? -8.471 14.413 5.224 1.00 40.69 364 PRO A C 1
ATOM 2776 O O . PRO A 1 364 ? -7.435 15.064 5.045 1.00 40.69 364 PRO A O 1
ATOM 2779 N N . PRO A 1 365 ? -8.460 13.070 5.349 1.00 42.16 365 PRO A N 1
ATOM 2780 C CA . PRO A 1 365 ? -7.248 12.295 5.116 1.00 42.16 365 PRO A CA 1
ATOM 2781 C C . PRO A 1 365 ? -6.692 12.682 3.745 1.00 42.16 365 PRO A C 1
ATOM 2783 O O . PRO A 1 365 ? -7.416 12.680 2.750 1.00 42.16 365 PRO A O 1
ATOM 2786 N N . THR A 1 366 ? -5.428 13.091 3.707 1.00 45.25 366 THR A N 1
ATOM 2787 C CA . THR A 1 366 ? -4.766 13.544 2.488 1.00 45.25 366 THR A CA 1
ATOM 2788 C C . THR A 1 366 ? -4.551 12.357 1.552 1.00 45.25 366 THR A C 1
ATOM 2790 O O . THR A 1 366 ? -3.497 11.724 1.557 1.00 45.25 366 THR A O 1
ATOM 2793 N N . GLY A 1 367 ? -5.550 12.060 0.715 1.00 51.97 367 GLY A N 1
ATOM 2794 C CA . GLY A 1 367 ? -5.308 11.384 -0.553 1.00 51.97 367 GLY A CA 1
ATOM 2795 C C . GLY A 1 367 ? -4.298 12.217 -1.340 1.00 51.97 367 GLY A C 1
ATOM 2796 O O . GLY A 1 367 ? -4.346 13.447 -1.322 1.00 51.97 367 GLY A O 1
ATOM 2797 N N . THR A 1 368 ? -3.349 11.581 -2.018 1.00 61.34 368 THR A N 1
ATOM 2798 C CA . THR A 1 368 ? -2.276 12.244 -2.783 1.00 61.34 368 THR A CA 1
ATOM 2799 C C . THR A 1 368 ? -2.794 12.963 -4.046 1.00 61.34 368 THR A C 1
ATOM 2801 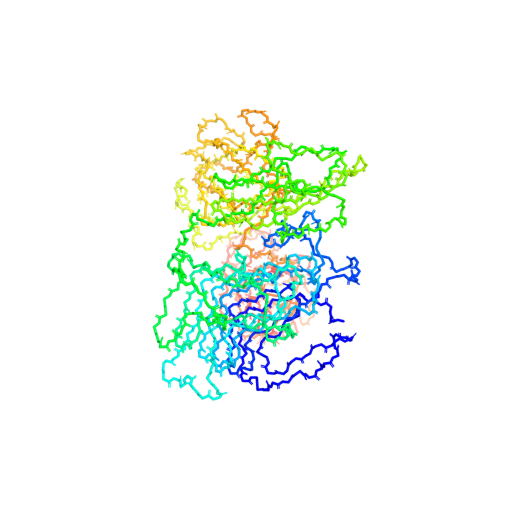O O . THR A 1 368 ? -2.056 13.143 -5.016 1.00 61.34 368 THR A O 1
ATOM 2804 N N . GLY A 1 369 ? -4.081 13.324 -4.072 1.00 77.12 369 GLY A N 1
ATOM 2805 C CA . GLY A 1 369 ? -4.756 14.104 -5.103 1.00 77.12 369 GLY A CA 1
ATOM 2806 C C . GLY A 1 369 ? -5.035 13.353 -6.401 1.00 77.12 369 GLY A C 1
ATOM 2807 O O . GLY A 1 369 ? -5.554 13.968 -7.329 1.00 77.12 369 GLY A O 1
ATOM 2808 N N . THR A 1 370 ? -4.655 12.075 -6.514 1.00 85.12 370 THR A N 1
ATOM 2809 C CA . THR A 1 370 ? -4.505 11.403 -7.814 1.00 85.12 370 THR A CA 1
ATOM 2810 C C . THR A 1 370 ? -4.789 9.896 -7.800 1.00 85.12 370 THR A C 1
ATOM 2812 O O . THR A 1 370 ? -4.641 9.237 -6.776 1.00 85.12 370 THR A O 1
ATOM 2815 N N . ILE A 1 371 ? -5.144 9.332 -8.959 1.00 89.69 371 ILE A N 1
ATOM 2816 C CA . ILE A 1 371 ? -5.266 7.887 -9.240 1.00 89.69 371 ILE A CA 1
ATOM 2817 C C . ILE A 1 371 ? -4.397 7.519 -10.450 1.00 89.69 371 ILE A C 1
ATOM 2819 O O . ILE A 1 371 ? -4.265 8.333 -11.361 1.00 89.69 371 ILE A O 1
ATOM 2823 N N . THR A 1 372 ? -3.796 6.324 -10.486 1.00 86.56 372 THR A N 1
ATOM 2824 C CA . THR A 1 372 ? -3.020 5.866 -11.654 1.00 86.56 372 THR A CA 1
ATOM 2825 C C . THR A 1 372 ? -3.954 5.599 -12.833 1.00 86.56 372 THR A C 1
ATOM 2827 O O . THR A 1 372 ? -4.976 4.947 -12.645 1.00 86.56 372 THR A O 1
ATOM 2830 N N . HIS A 1 373 ? -3.584 6.058 -14.027 1.00 89.62 373 HIS A N 1
ATOM 2831 C CA . HIS A 1 373 ? -4.307 5.882 -15.286 1.00 89.62 373 HIS A CA 1
ATOM 2832 C C . HIS A 1 373 ? -3.392 5.216 -16.314 1.00 89.62 373 HIS A C 1
ATOM 2834 O O . HIS A 1 373 ? -2.327 5.740 -16.623 1.00 89.62 373 HIS A O 1
ATOM 2840 N N . GLU A 1 374 ? -3.791 4.057 -16.826 1.00 89.25 374 GLU A N 1
ATOM 2841 C CA . GLU A 1 374 ? -3.019 3.257 -17.778 1.00 89.25 374 GLU A CA 1
ATOM 2842 C C . GLU A 1 374 ? -3.853 2.964 -19.019 1.00 89.25 374 GLU A C 1
ATOM 2844 O O . GLU A 1 374 ? -5.031 2.629 -18.896 1.00 89.25 374 GLU A O 1
ATOM 2849 N N . VAL A 1 375 ? -3.231 3.066 -20.195 1.00 88.94 375 VAL A N 1
ATOM 2850 C CA . VAL A 1 375 ? -3.901 2.924 -21.491 1.00 88.94 375 VAL A CA 1
ATOM 2851 C C . VAL A 1 375 ? -3.143 1.956 -22.389 1.00 88.94 375 VAL A C 1
ATOM 2853 O O . VAL A 1 375 ? -1.928 2.082 -22.572 1.00 88.94 375 VAL A O 1
ATOM 2856 N N . TRP A 1 376 ? -3.884 1.035 -23.000 1.00 91.00 376 TRP A N 1
ATOM 2857 C CA . TRP A 1 376 ? -3.411 0.148 -24.056 1.00 91.00 376 TRP A CA 1
ATOM 2858 C C . TRP A 1 376 ? -4.155 0.451 -25.353 1.00 91.00 376 TRP A C 1
ATOM 2860 O O . TRP A 1 376 ? -5.371 0.304 -25.408 1.00 91.00 376 TRP A O 1
ATOM 2870 N N . THR A 1 377 ? -3.440 0.863 -26.397 1.00 90.44 377 THR A N 1
ATOM 2871 C CA . THR A 1 377 ? -4.003 1.124 -27.733 1.00 90.44 377 THR A CA 1
ATOM 2872 C C . THR A 1 377 ? -4.022 -0.141 -28.596 1.00 90.44 377 THR A C 1
ATOM 2874 O O . THR A 1 377 ? -3.311 -1.105 -28.304 1.00 90.44 377 THR A O 1
ATOM 2877 N N . ASN A 1 378 ? -4.806 -0.132 -29.679 1.00 90.12 378 ASN A N 1
ATOM 2878 C CA . ASN A 1 378 ? -4.948 -1.249 -30.625 1.00 90.12 378 ASN A CA 1
ATOM 2879 C C . ASN A 1 378 ? -5.450 -2.554 -29.976 1.00 90.12 378 ASN A C 1
ATOM 2881 O O . ASN A 1 378 ? -5.038 -3.653 -30.352 1.00 90.12 378 ASN A O 1
ATOM 2885 N N . VAL A 1 379 ? -6.341 -2.441 -28.993 1.00 90.62 379 VAL A N 1
ATOM 2886 C CA . VAL A 1 379 ? -6.995 -3.578 -28.342 1.00 90.62 379 VAL A CA 1
ATOM 2887 C C . VAL A 1 379 ? -8.372 -3.769 -28.979 1.00 90.62 379 VAL A C 1
ATOM 2889 O O . VAL A 1 379 ? -9.260 -2.941 -28.802 1.00 90.62 379 VAL A O 1
ATOM 2892 N N . ALA A 1 380 ? -8.568 -4.860 -29.715 1.00 87.69 380 ALA A N 1
ATOM 2893 C CA . ALA A 1 380 ? -9.818 -5.135 -30.427 1.00 87.69 380 ALA A CA 1
ATOM 2894 C C . ALA A 1 380 ? -10.953 -5.667 -29.522 1.00 87.69 380 ALA A C 1
ATOM 2896 O O . ALA A 1 380 ? -10.720 -6.216 -28.439 1.00 87.69 380 ALA A O 1
ATOM 2897 N N . GLY A 1 381 ? -12.194 -5.549 -30.007 1.00 91.56 381 GLY A N 1
ATOM 2898 C CA . GLY A 1 381 ? -13.417 -6.036 -29.351 1.00 91.56 381 GLY A CA 1
ATOM 2899 C C . GLY A 1 381 ? -13.865 -5.177 -28.165 1.00 91.56 381 GLY A C 1
ATOM 2900 O O . GLY A 1 381 ? -13.239 -4.174 -27.856 1.00 91.56 381 GLY A O 1
ATOM 2901 N N . THR A 1 382 ? -14.932 -5.575 -27.477 1.00 91.81 382 THR A N 1
ATOM 2902 C CA . THR A 1 382 ? -15.542 -4.778 -26.388 1.00 91.81 382 THR A CA 1
ATOM 2903 C C . THR A 1 382 ? -15.456 -5.449 -25.016 1.00 91.81 382 THR A C 1
ATOM 2905 O O . THR A 1 382 ? -15.821 -4.867 -24.005 1.00 91.81 382 THR A O 1
ATOM 2908 N N . ALA A 1 383 ? -14.951 -6.682 -24.923 1.00 92.94 383 ALA A N 1
ATOM 2909 C CA . ALA A 1 383 ? -14.851 -7.380 -23.643 1.00 92.94 383 ALA A CA 1
ATOM 2910 C C . ALA A 1 383 ? -13.717 -6.813 -22.772 1.00 92.94 383 ALA A C 1
ATOM 2912 O O . ALA A 1 383 ? -12.569 -6.764 -23.207 1.00 92.94 383 ALA A O 1
ATOM 2913 N N . VAL A 1 384 ? -14.000 -6.492 -21.503 1.00 95.81 384 VAL A N 1
ATOM 2914 C CA . VAL A 1 384 ? -12.994 -6.022 -20.523 1.00 95.81 384 VAL A CA 1
ATOM 2915 C C . VAL A 1 384 ? -11.809 -6.987 -20.383 1.00 95.81 384 VAL A C 1
ATOM 2917 O O . VAL A 1 384 ? -10.672 -6.556 -20.213 1.00 95.81 384 VAL A O 1
ATOM 2920 N N . ALA A 1 385 ? -12.043 -8.290 -20.550 1.00 92.88 385 ALA A N 1
ATOM 2921 C CA . ALA A 1 385 ? -10.990 -9.307 -20.545 1.00 92.88 385 ALA A CA 1
ATOM 2922 C C . ALA A 1 385 ? -9.956 -9.153 -21.681 1.00 92.88 385 ALA A C 1
ATOM 2924 O O . ALA A 1 385 ? -8.874 -9.728 -21.591 1.00 92.88 385 ALA A O 1
ATOM 2925 N N . ASN A 1 386 ? -10.258 -8.379 -22.730 1.00 92.75 386 ASN A N 1
ATOM 2926 C CA . ASN A 1 386 ? -9.327 -8.122 -23.829 1.00 92.75 386 ASN A CA 1
ATOM 2927 C C . ASN A 1 386 ? -8.224 -7.129 -23.441 1.00 92.75 386 ASN A C 1
ATOM 2929 O O . ASN A 1 386 ? -7.228 -7.040 -24.153 1.00 92.75 386 ASN A O 1
ATOM 2933 N N . ILE A 1 387 ? -8.381 -6.373 -22.346 1.00 94.62 387 ILE A N 1
ATOM 2934 C CA . ILE A 1 387 ? -7.361 -5.424 -21.890 1.00 94.62 387 ILE A CA 1
ATOM 2935 C C . ILE A 1 387 ? -6.137 -6.226 -21.413 1.00 94.62 387 ILE A C 1
ATOM 2937 O O . ILE A 1 387 ? -6.251 -6.996 -20.454 1.00 94.62 387 ILE A O 1
ATOM 2941 N N . PRO A 1 388 ? -4.948 -6.051 -22.017 1.00 89.56 388 PRO A N 1
ATOM 2942 C CA . PRO A 1 388 ? -3.769 -6.843 -21.682 1.00 89.56 388 PRO A CA 1
ATOM 2943 C C . PRO A 1 388 ? -3.084 -6.301 -20.415 1.00 89.56 388 PRO A C 1
ATOM 2945 O O . PRO A 1 388 ? -1.939 -5.868 -20.424 1.00 89.56 388 PRO A O 1
ATOM 2948 N N . VAL A 1 389 ? -3.785 -6.349 -19.280 1.00 84.75 389 VAL A N 1
ATOM 2949 C CA . VAL A 1 389 ? -3.366 -5.768 -17.988 1.00 84.75 389 VAL A CA 1
ATOM 2950 C C . VAL A 1 389 ? -2.078 -6.361 -17.393 1.00 84.75 389 VAL A C 1
ATOM 2952 O O . VAL A 1 389 ? -1.560 -5.831 -16.402 1.00 84.75 389 VAL A O 1
ATOM 2955 N N . THR A 1 390 ? -1.579 -7.461 -17.969 1.00 79.81 390 THR A N 1
ATOM 2956 C CA . THR A 1 390 ? -0.306 -8.122 -17.641 1.00 79.81 390 THR A CA 1
ATOM 2957 C C . THR A 1 390 ? 0.871 -7.633 -18.488 1.00 79.81 390 THR A C 1
ATOM 2959 O O . THR A 1 390 ? 2.011 -7.965 -18.171 1.00 79.81 390 THR A O 1
ATOM 2962 N N . THR A 1 391 ? 0.630 -6.870 -19.557 1.00 73.75 391 THR A N 1
ATOM 2963 C CA . THR A 1 391 ? 1.680 -6.221 -20.352 1.00 73.75 391 THR A CA 1
ATOM 2964 C C . THR A 1 391 ? 1.817 -4.758 -19.946 1.00 73.75 391 THR A C 1
ATOM 2966 O O . THR A 1 391 ? 0.904 -4.166 -19.367 1.00 73.75 391 THR A O 1
AT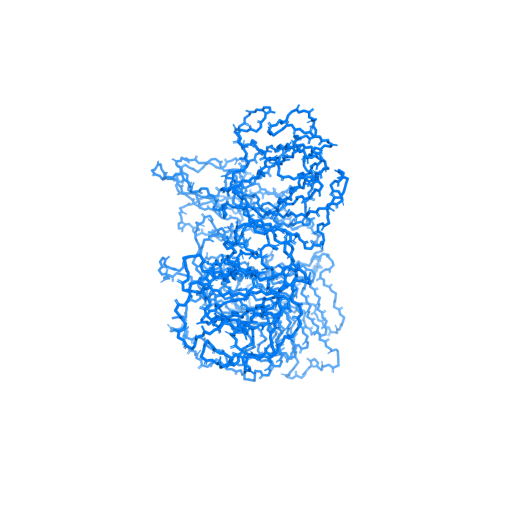OM 2969 N N . ALA A 1 392 ? 2.964 -4.148 -20.249 1.00 72.56 392 ALA A N 1
ATOM 2970 C CA . ALA A 1 392 ? 3.142 -2.719 -20.020 1.00 72.56 392 ALA A CA 1
ATOM 2971 C C . ALA A 1 392 ? 2.110 -1.910 -20.839 1.00 72.56 392 ALA A C 1
ATOM 2973 O O . ALA A 1 392 ? 1.886 -2.255 -22.003 1.00 72.56 392 ALA A O 1
ATOM 2974 N N . PRO A 1 393 ? 1.479 -0.874 -20.256 1.00 79.38 393 PRO A N 1
ATOM 2975 C CA . PRO A 1 393 ? 0.620 0.040 -21.002 1.00 79.38 393 PRO A CA 1
ATOM 2976 C C . PRO A 1 393 ? 1.444 0.921 -21.943 1.00 79.38 393 PRO A C 1
ATOM 2978 O O . PRO A 1 393 ? 2.583 1.273 -21.630 1.00 79.38 393 PRO A O 1
ATOM 2981 N N . GLN A 1 394 ? 0.855 1.323 -23.070 1.00 83.19 394 GLN A N 1
ATOM 2982 C CA . GLN A 1 394 ? 1.464 2.284 -23.993 1.00 83.19 394 GLN A CA 1
ATOM 2983 C C . GLN A 1 394 ? 1.620 3.663 -23.347 1.00 83.19 394 GLN A C 1
ATOM 2985 O O . GLN A 1 394 ? 2.634 4.326 -23.558 1.00 83.19 394 GLN A O 1
ATOM 2990 N N . THR A 1 395 ? 0.643 4.089 -22.542 1.00 72.69 395 THR A N 1
ATOM 2991 C CA . THR A 1 395 ? 0.757 5.312 -21.739 1.00 72.69 395 THR A CA 1
ATOM 2992 C C . THR A 1 395 ? 0.318 5.062 -20.306 1.00 72.69 395 THR A C 1
ATOM 2994 O O . THR A 1 395 ? -0.674 4.378 -20.058 1.00 72.69 395 THR A O 1
ATOM 2997 N N . SER A 1 396 ? 1.039 5.654 -19.358 1.00 79.56 396 SER A N 1
ATOM 2998 C CA . SER A 1 396 ? 0.693 5.661 -17.939 1.00 79.56 396 SER A CA 1
ATOM 2999 C C . SER A 1 396 ? 0.806 7.086 -17.403 1.00 79.56 396 SER A C 1
ATOM 3001 O O . SER A 1 396 ? 1.696 7.834 -17.804 1.00 79.56 396 SER A O 1
ATOM 3003 N N . GLY A 1 397 ? -0.107 7.471 -16.522 1.00 77.88 397 GLY A N 1
ATOM 3004 C CA . GLY A 1 397 ? -0.175 8.797 -15.923 1.00 77.88 397 GLY A CA 1
ATOM 3005 C C . GLY A 1 397 ? -1.066 8.805 -14.688 1.00 77.88 397 GLY A C 1
ATOM 3006 O O . GLY A 1 397 ? -1.329 7.762 -14.082 1.00 77.88 397 GLY A O 1
ATOM 3007 N N . THR A 1 398 ? -1.542 9.987 -14.305 1.00 84.00 398 THR A N 1
ATOM 3008 C CA . THR A 1 398 ? -2.474 10.148 -13.189 1.00 84.00 398 THR A CA 1
ATOM 3009 C C . THR A 1 398 ? -3.664 11.031 -13.547 1.00 84.00 398 THR A C 1
ATOM 3011 O O . THR A 1 398 ? -3.567 11.910 -14.399 1.00 84.00 398 THR A O 1
ATOM 3014 N N . LEU A 1 399 ? -4.793 10.795 -12.877 1.00 80.75 399 LEU A N 1
ATOM 3015 C CA . LEU A 1 399 ? -6.001 11.623 -12.948 1.00 80.75 399 LEU A CA 1
ATOM 3016 C C . LEU A 1 399 ? -6.337 12.172 -11.563 1.00 80.75 399 LEU A C 1
ATOM 3018 O O . LEU A 1 399 ? -6.049 11.525 -10.560 1.00 80.75 399 LEU A O 1
ATOM 3022 N N . THR A 1 400 ? -6.965 13.345 -11.498 1.00 88.00 400 THR A N 1
ATOM 3023 C CA . THR A 1 400 ? -7.354 14.024 -10.245 1.00 88.00 400 THR A CA 1
ATOM 3024 C C . THR A 1 400 ? -8.797 13.735 -9.815 1.00 88.00 400 THR A C 1
ATOM 3026 O O . THR A 1 400 ? -9.334 14.391 -8.925 1.00 88.00 400 THR A O 1
ATOM 3029 N N . SER A 1 401 ? -9.440 12.752 -10.439 1.00 90.25 401 SER A N 1
ATOM 3030 C CA . SER A 1 401 ? -10.732 12.171 -10.059 1.00 90.25 401 SER A CA 1
ATOM 3031 C C . SER A 1 401 ? -10.871 10.793 -10.722 1.00 90.25 401 SER A C 1
ATOM 3033 O O . SER A 1 401 ? -10.062 10.452 -11.590 1.00 90.25 401 SER A O 1
ATOM 3035 N N . LEU A 1 402 ? -11.864 9.985 -10.332 1.00 95.56 402 LEU A N 1
ATOM 3036 C CA . LEU A 1 402 ? -12.197 8.745 -11.054 1.00 95.56 402 LEU A CA 1
ATOM 3037 C C . LEU A 1 402 ? -13.028 9.044 -12.315 1.00 95.56 402 LEU A C 1
ATOM 3039 O O . LEU A 1 402 ? -14.156 8.574 -12.445 1.00 95.56 402 LEU A O 1
ATOM 3043 N N . GLU A 1 403 ? -12.474 9.845 -13.222 1.00 95.38 403 GLU A N 1
ATOM 3044 C CA . GLU A 1 403 ? -13.097 10.230 -14.491 1.00 95.38 403 GLU A CA 1
ATOM 3045 C C . GLU A 1 403 ? -12.038 10.413 -15.577 1.00 95.38 403 GLU A C 1
ATOM 3047 O O . GLU A 1 403 ? -11.065 11.145 -15.380 1.00 95.38 403 GLU A O 1
ATOM 3052 N N . THR A 1 404 ? -12.220 9.751 -16.718 1.00 91.25 404 THR A N 1
ATOM 3053 C CA . THR A 1 404 ? -11.401 9.961 -17.918 1.00 91.25 404 THR A CA 1
ATOM 3054 C C . THR A 1 404 ? -11.968 11.090 -18.776 1.00 91.25 404 THR A C 1
ATOM 3056 O O . THR A 1 404 ? -13.085 11.561 -18.566 1.00 91.25 404 THR A O 1
ATOM 3059 N N . GLY A 1 405 ? -11.206 11.512 -19.788 1.00 83.38 405 GLY A N 1
ATOM 3060 C CA . GLY A 1 405 ? -11.780 12.290 -20.884 1.00 83.38 405 GLY A CA 1
ATOM 3061 C C . GLY A 1 405 ? -12.823 11.483 -21.664 1.00 83.38 405 GLY A C 1
ATOM 3062 O O . GLY A 1 405 ? -12.937 10.269 -21.482 1.00 83.38 405 GLY A O 1
ATOM 3063 N N . THR A 1 406 ? -13.574 12.183 -22.510 1.00 89.12 406 THR A N 1
ATOM 3064 C CA . THR A 1 406 ? -14.601 11.601 -23.378 1.00 89.12 406 THR A CA 1
ATOM 3065 C C . THR A 1 406 ? -14.185 11.689 -24.840 1.00 89.12 406 THR A C 1
ATOM 3067 O O . THR A 1 406 ? -13.656 12.732 -25.237 1.00 89.12 406 THR A O 1
ATOM 3070 N N . ASN A 1 407 ? -14.530 10.686 -25.643 1.00 84.62 407 ASN A N 1
ATOM 3071 C CA . ASN A 1 407 ? -14.287 10.645 -27.089 1.00 84.62 407 ASN A CA 1
ATOM 3072 C C . ASN A 1 407 ? -12.799 10.851 -27.451 1.00 84.62 407 ASN A C 1
ATOM 3074 O O . ASN A 1 407 ? -12.442 11.709 -28.266 1.00 84.62 407 ASN A O 1
ATOM 3078 N N . ILE A 1 408 ? -11.936 10.119 -26.749 1.00 83.75 408 ILE A N 1
ATOM 3079 C CA . ILE A 1 408 ? -10.482 10.130 -26.832 1.00 83.75 408 ILE A CA 1
ATOM 3080 C C . ILE A 1 408 ? -9.956 9.247 -27.970 1.00 83.75 408 ILE A C 1
ATOM 3082 O O . ILE A 1 408 ? -9.016 9.671 -28.649 1.00 83.75 408 ILE A O 1
ATOM 3086 N N . ALA A 1 409 ? -10.477 8.029 -28.159 1.00 84.19 409 ALA A N 1
ATOM 3087 C CA . ALA A 1 409 ? -9.932 7.065 -29.124 1.00 84.19 409 ALA A CA 1
ATOM 3088 C C . ALA A 1 409 ? -10.870 5.872 -29.382 1.00 84.19 409 ALA A C 1
ATOM 3090 O O . ALA A 1 409 ? -11.762 5.596 -28.603 1.00 84.19 409 ALA A O 1
ATOM 3091 N N . ASP A 1 410 ? -10.577 5.084 -30.419 1.00 86.81 410 ASP A N 1
ATOM 3092 C CA . ASP A 1 410 ? -11.218 3.785 -30.654 1.00 86.81 410 ASP A CA 1
ATOM 3093 C C . ASP A 1 410 ? -10.247 2.629 -30.355 1.00 86.81 410 ASP A C 1
ATOM 3095 O O . ASP A 1 410 ? -9.021 2.781 -30.415 1.00 86.81 410 ASP A O 1
ATOM 3099 N N . ASN A 1 411 ? -10.788 1.431 -30.115 1.00 88.69 411 ASN A N 1
ATOM 3100 C CA . ASN A 1 411 ? -10.048 0.174 -29.964 1.00 88.69 411 ASN A CA 1
ATOM 3101 C C . ASN A 1 411 ? -8.924 0.249 -28.922 1.00 88.69 411 ASN A C 1
ATOM 3103 O O . ASN A 1 411 ? -7.754 -0.038 -29.206 1.00 88.69 411 ASN A O 1
ATOM 3107 N N . TYR A 1 412 ? -9.271 0.618 -27.692 1.00 92.31 412 TYR A N 1
ATOM 3108 C CA . TYR A 1 412 ? -8.309 0.733 -26.601 1.00 92.31 412 TYR A CA 1
ATOM 3109 C C . TYR A 1 412 ? -8.855 0.181 -25.280 1.00 92.31 412 TYR A C 1
ATOM 3111 O O . TYR A 1 412 ? -10.027 -0.180 -25.157 1.00 92.31 412 TYR A O 1
ATOM 3119 N N . GLY A 1 413 ? -7.966 0.014 -24.307 1.00 95.44 413 GLY A N 1
ATOM 3120 C CA . GLY A 1 413 ? -8.287 -0.418 -22.953 1.00 95.44 413 GLY A CA 1
ATOM 3121 C C . GLY A 1 413 ? -7.718 0.547 -21.926 1.00 95.44 413 GLY A C 1
ATOM 3122 O O . GLY A 1 413 ? -6.602 1.038 -22.094 1.00 95.44 413 GLY A O 1
ATOM 3123 N N . VAL A 1 414 ? -8.465 0.785 -20.853 1.00 95.81 414 VAL A N 1
ATOM 3124 C CA . VAL A 1 414 ? -8.084 1.658 -19.740 1.00 95.81 414 VAL A CA 1
ATOM 3125 C C . VAL A 1 414 ? -8.103 0.881 -18.436 1.00 95.81 414 VAL A C 1
ATOM 3127 O O . VAL A 1 414 ? -9.027 0.111 -18.170 1.00 95.81 414 VAL A O 1
ATOM 3130 N N . ARG A 1 415 ? -7.107 1.144 -17.587 1.00 96.75 415 ARG A N 1
ATOM 3131 C CA . ARG A 1 415 ? -7.125 0.780 -16.171 1.00 96.75 415 ARG A CA 1
ATOM 3132 C C . ARG A 1 415 ? -6.863 2.007 -15.308 1.00 96.75 415 ARG A C 1
ATOM 3134 O O . ARG A 1 415 ? -5.777 2.582 -15.356 1.00 96.75 415 ARG A O 1
ATOM 3141 N N . LEU A 1 416 ? -7.830 2.358 -14.465 1.00 96.56 416 LEU A N 1
ATOM 3142 C CA . LEU A 1 416 ? -7.613 3.237 -13.320 1.00 96.56 416 LEU A CA 1
ATOM 3143 C C . LEU A 1 416 ? -7.320 2.373 -12.097 1.00 96.56 416 LEU A C 1
ATOM 3145 O O . LEU A 1 416 ? -8.072 1.441 -11.828 1.00 96.56 416 LEU A O 1
ATOM 3149 N N . ARG A 1 417 ? -6.250 2.640 -11.345 1.00 93.56 417 ARG A N 1
ATOM 3150 C CA . ARG A 1 417 ? -5.942 1.856 -10.136 1.00 93.56 417 ARG A CA 1
ATOM 3151 C C . ARG A 1 417 ? -5.278 2.655 -9.029 1.00 93.56 417 ARG A C 1
ATOM 3153 O O . ARG A 1 417 ? -4.490 3.566 -9.272 1.00 93.56 417 ARG A O 1
ATOM 3160 N N . GLY A 1 418 ? -5.558 2.259 -7.796 1.00 91.38 418 GLY A N 1
ATOM 3161 C CA . GLY A 1 418 ? -4.953 2.842 -6.609 1.00 91.38 418 GLY A CA 1
ATOM 3162 C C . GLY A 1 418 ? -5.810 2.619 -5.387 1.00 91.38 418 GLY A C 1
ATOM 3163 O O . GLY A 1 418 ? -6.245 1.496 -5.154 1.00 91.38 418 GLY A O 1
ATOM 3164 N N . PHE A 1 419 ? -6.032 3.660 -4.598 1.00 91.56 419 PHE A N 1
ATOM 3165 C CA . PHE A 1 419 ? -6.754 3.557 -3.341 1.00 91.56 419 PHE A CA 1
ATOM 3166 C C . PHE A 1 419 ? -7.810 4.642 -3.200 1.00 91.56 419 PHE A C 1
ATOM 3168 O O . PHE A 1 419 ? -7.559 5.796 -3.538 1.00 91.56 419 PHE A O 1
ATOM 3175 N N . ILE A 1 420 ? -8.955 4.262 -2.636 1.00 94.19 420 ILE A N 1
ATOM 3176 C CA . ILE A 1 420 ? -9.962 5.180 -2.109 1.00 94.19 420 ILE A CA 1
ATOM 3177 C C . ILE A 1 420 ? -9.698 5.398 -0.620 1.00 94.19 420 ILE A C 1
ATOM 3179 O O . ILE A 1 420 ? -9.571 4.435 0.139 1.00 94.19 420 ILE A O 1
ATOM 3183 N N . HIS A 1 421 ? -9.681 6.665 -0.217 1.00 87.62 421 HIS A N 1
ATOM 3184 C CA . HIS A 1 421 ? -9.608 7.154 1.158 1.00 87.62 421 HIS A CA 1
ATOM 3185 C C . HIS A 1 421 ? -10.971 7.741 1.530 1.00 87.62 421 HIS A C 1
ATOM 3187 O O . HIS A 1 421 ? -11.292 8.855 1.108 1.00 87.62 421 HIS A O 1
ATOM 3193 N N . PRO A 1 422 ? -11.817 7.021 2.284 1.00 82.62 422 PRO A N 1
ATOM 3194 C CA . PRO A 1 422 ? -13.122 7.533 2.669 1.00 82.62 422 PRO A CA 1
ATOM 3195 C C . PRO A 1 422 ? -12.947 8.772 3.560 1.00 82.62 422 PRO A C 1
ATOM 3197 O O . PRO A 1 422 ? -12.286 8.685 4.597 1.00 82.62 422 PRO A O 1
ATOM 3200 N N . PRO A 1 423 ? -13.547 9.926 3.222 1.00 79.06 423 PRO A N 1
ATOM 3201 C CA . PRO A 1 423 ? -13.450 11.125 4.056 1.00 79.06 423 PRO A CA 1
ATOM 3202 C C . PRO A 1 423 ? -14.229 10.994 5.373 1.00 79.06 423 PRO A C 1
ATOM 3204 O O . PRO A 1 423 ? -14.009 11.752 6.313 1.00 79.06 423 PRO A O 1
ATOM 3207 N N . THR A 1 424 ? -15.184 10.065 5.454 1.00 79.50 424 THR A N 1
ATOM 3208 C CA . THR A 1 424 ? -16.016 9.837 6.644 1.00 79.50 424 THR A CA 1
ATOM 3209 C C . THR A 1 424 ? -16.337 8.354 6.786 1.00 79.50 424 THR A C 1
ATOM 3211 O O . THR A 1 424 ? -16.637 7.695 5.795 1.00 79.50 424 THR A O 1
ATOM 3214 N N . THR A 1 425 ? -16.288 7.811 8.002 1.00 76.69 425 THR A N 1
ATOM 3215 C CA . THR A 1 425 ? -16.705 6.425 8.257 1.00 76.69 425 THR A CA 1
ATOM 3216 C C . THR A 1 425 ? -18.201 6.270 8.020 1.00 76.69 425 THR A C 1
ATOM 3218 O O . THR A 1 425 ? -18.996 7.066 8.518 1.00 76.69 425 THR A O 1
ATOM 3221 N N . GLY A 1 426 ? -18.596 5.219 7.310 1.00 75.12 426 GLY A N 1
ATOM 3222 C CA . GLY A 1 426 ? -19.990 4.825 7.175 1.00 75.12 426 GLY A CA 1
ATOM 3223 C C . GLY A 1 426 ? -20.289 4.144 5.849 1.00 75.12 426 GLY A C 1
ATOM 3224 O O . GLY A 1 426 ? -19.420 3.555 5.211 1.00 75.12 426 GLY A O 1
ATOM 3225 N N . ASN A 1 427 ? -21.551 4.222 5.444 1.00 88.56 427 ASN A N 1
ATOM 3226 C CA . ASN A 1 427 ? -22.060 3.549 4.261 1.00 88.56 427 ASN A CA 1
ATOM 3227 C C . ASN A 1 427 ? -21.882 4.406 3.007 1.00 88.56 427 ASN A C 1
ATOM 3229 O O . ASN A 1 427 ? -22.422 5.507 2.924 1.00 88.56 427 ASN A O 1
ATOM 3233 N N . TYR A 1 428 ? -21.170 3.853 2.031 1.00 95.81 428 TYR A N 1
ATOM 3234 C CA . TYR A 1 428 ? -20.997 4.397 0.692 1.00 95.81 428 TYR A CA 1
ATOM 3235 C C . TYR A 1 428 ? -21.783 3.570 -0.317 1.00 95.81 428 TYR A C 1
ATOM 3237 O O . TYR A 1 428 ? -21.942 2.360 -0.164 1.00 95.81 428 TYR A O 1
ATOM 3245 N N . THR A 1 429 ? -22.258 4.210 -1.376 1.00 98.00 429 THR A N 1
ATOM 3246 C CA . THR A 1 429 ? -22.790 3.519 -2.558 1.00 98.00 429 THR A CA 1
ATOM 3247 C C . THR A 1 429 ? -22.065 4.063 -3.775 1.00 98.00 429 THR A C 1
ATOM 3249 O O . THR A 1 429 ? -21.910 5.276 -3.878 1.00 98.00 429 THR A O 1
ATOM 3252 N N . PHE A 1 430 ? -21.594 3.188 -4.659 1.00 98.56 430 PHE A N 1
ATOM 3253 C CA . PHE A 1 430 ? -20.824 3.562 -5.841 1.00 98.56 430 PHE A CA 1
ATOM 3254 C C . PHE A 1 430 ? -21.650 3.375 -7.104 1.00 98.56 430 PHE A C 1
ATOM 3256 O O . PHE A 1 430 ? -22.485 2.471 -7.175 1.00 98.56 430 PHE A O 1
ATOM 3263 N N . TRP A 1 431 ? -21.373 4.209 -8.101 1.00 98.69 431 TRP A N 1
ATOM 3264 C CA . TRP A 1 431 ? -21.874 4.039 -9.454 1.00 98.69 431 TRP A CA 1
ATOM 3265 C C . TRP A 1 431 ? -20.746 4.122 -10.470 1.00 98.69 431 TRP A C 1
ATOM 3267 O O . TRP A 1 431 ? -19.778 4.848 -10.251 1.00 98.69 431 TRP A O 1
ATOM 3277 N N . ILE A 1 432 ? -20.914 3.436 -11.595 1.00 98.69 432 ILE A N 1
ATOM 3278 C CA . ILE A 1 432 ? -20.051 3.540 -12.772 1.00 98.69 432 ILE A CA 1
ATOM 3279 C C . ILE A 1 432 ? -20.884 3.896 -14.009 1.00 98.69 432 ILE A C 1
ATOM 3281 O O . ILE A 1 432 ? -21.982 3.373 -14.192 1.00 98.69 432 ILE A O 1
ATOM 3285 N N . ALA A 1 433 ? -20.366 4.781 -14.853 1.00 98.19 433 ALA A N 1
ATOM 3286 C CA . ALA A 1 433 ? -20.835 4.995 -16.217 1.00 98.19 433 ALA A CA 1
ATOM 3287 C C . ALA A 1 433 ? -19.624 4.925 -17.152 1.00 98.19 433 ALA A C 1
ATOM 3289 O O . ALA A 1 433 ? -18.527 5.362 -16.799 1.00 98.19 433 ALA A O 1
ATOM 3290 N N . GLY A 1 434 ? -19.816 4.329 -18.317 1.00 96.50 434 GLY A N 1
ATOM 3291 C CA . GLY A 1 434 ? -18.749 4.037 -19.253 1.00 96.50 434 GLY A CA 1
ATOM 3292 C C . GLY A 1 434 ? -19.248 3.646 -20.637 1.00 96.50 434 GLY A C 1
ATOM 3293 O O . GLY A 1 434 ? -20.412 3.262 -20.778 1.00 96.50 434 GLY A O 1
ATOM 3294 N N . ASP A 1 435 ? -18.377 3.799 -21.622 1.00 88.50 435 ASP A N 1
ATOM 3295 C CA . ASP A 1 435 ? -18.580 3.413 -23.016 1.00 88.50 435 ASP A CA 1
ATOM 3296 C C . ASP A 1 435 ? -17.254 2.836 -23.538 1.00 88.50 435 ASP A C 1
ATOM 3298 O O . ASP A 1 435 ? -16.227 3.504 -23.386 1.00 88.50 435 ASP A O 1
ATOM 3302 N N . ASP A 1 436 ? -17.190 1.603 -24.049 1.00 91.19 436 ASP A N 1
ATOM 3303 C CA . ASP A 1 436 ? -18.178 0.510 -23.970 1.00 91.19 436 ASP A CA 1
ATOM 3304 C C . ASP A 1 436 ? -18.164 -0.179 -22.570 1.00 91.19 436 ASP A C 1
ATOM 3306 O O . ASP A 1 436 ? -18.533 0.397 -21.538 1.00 91.19 436 ASP A O 1
ATOM 3310 N N . ASN A 1 437 ? -17.725 -1.444 -22.488 1.00 97.00 437 ASN A N 1
ATOM 3311 C CA . ASN A 1 437 ? -17.880 -2.268 -21.294 1.00 97.00 437 ASN A CA 1
ATOM 3312 C C . ASN A 1 437 ? -16.899 -1.858 -20.199 1.00 97.00 437 ASN A C 1
ATOM 3314 O O . ASN A 1 437 ? -15.691 -1.729 -20.425 1.00 97.00 437 ASN A O 1
ATOM 3318 N N . CYS A 1 438 ? -17.407 -1.775 -18.971 1.00 98.19 438 CYS A N 1
ATOM 3319 C CA . CYS A 1 438 ? -16.646 -1.308 -17.823 1.00 98.19 438 CYS A CA 1
ATOM 3320 C C . CYS A 1 438 ? -16.862 -2.160 -16.572 1.00 98.19 438 CYS A C 1
ATOM 3322 O O . CYS A 1 438 ? -17.939 -2.712 -16.343 1.00 98.19 438 CYS A O 1
ATOM 3324 N N . GLU A 1 439 ? -15.860 -2.212 -15.699 1.00 98.50 439 GLU A N 1
ATOM 3325 C CA . GLU A 1 439 ? -15.950 -2.881 -14.401 1.00 98.50 439 GLU A CA 1
ATOM 3326 C C . GLU A 1 439 ? -15.327 -2.035 -13.291 1.00 98.50 439 GLU A C 1
ATOM 3328 O O . GLU A 1 439 ? -14.221 -1.518 -13.437 1.00 98.50 439 GLU A O 1
ATOM 3333 N N . LEU A 1 440 ? -16.021 -1.943 -12.155 1.00 98.69 440 LEU A N 1
ATOM 3334 C CA . LEU A 1 440 ? -15.529 -1.329 -10.927 1.00 98.69 440 LEU A CA 1
ATOM 3335 C C . LEU A 1 440 ? -15.251 -2.408 -9.881 1.00 98.69 440 LEU A C 1
ATOM 3337 O O . LEU A 1 440 ? -16.159 -3.123 -9.446 1.00 98.69 440 LEU A O 1
ATOM 3341 N N . TRP A 1 441 ? -14.007 -2.471 -9.428 1.00 98.06 441 TRP A N 1
ATOM 3342 C CA . TRP A 1 441 ? -13.514 -3.403 -8.425 1.00 98.06 441 TRP A CA 1
ATOM 3343 C C . TRP A 1 441 ? -13.080 -2.651 -7.167 1.00 98.06 441 TRP A C 1
ATOM 3345 O O . TRP A 1 441 ? -12.383 -1.640 -7.246 1.00 98.06 441 TRP A O 1
ATOM 3355 N N . LEU A 1 442 ? -13.469 -3.163 -5.998 1.00 96.94 442 LEU A N 1
ATOM 3356 C CA . LEU A 1 442 ? -13.100 -2.601 -4.698 1.00 96.94 442 LEU A CA 1
ATOM 3357 C C . LEU A 1 442 ? -12.684 -3.722 -3.743 1.00 96.94 442 LEU A C 1
ATOM 3359 O O . LEU A 1 442 ? -13.389 -4.724 -3.607 1.00 96.94 442 LEU A O 1
ATOM 3363 N N . SER A 1 443 ? -11.546 -3.552 -3.079 1.00 85.25 443 SER A N 1
ATOM 3364 C CA . SER A 1 443 ? -11.064 -4.449 -2.026 1.00 85.25 443 SER A CA 1
ATOM 3365 C C . SER A 1 443 ? -11.704 -4.156 -0.674 1.00 85.25 443 SER A C 1
ATOM 3367 O O . SER A 1 443 ? -12.118 -3.037 -0.384 1.00 85.25 443 SER A O 1
ATOM 3369 N N . THR A 1 444 ? -11.730 -5.166 0.197 1.00 78.75 444 THR A N 1
ATOM 3370 C CA . THR A 1 444 ? -12.104 -5.018 1.617 1.00 78.75 444 THR A CA 1
ATOM 3371 C C . THR A 1 444 ? -11.011 -4.358 2.466 1.00 78.75 444 THR A C 1
ATOM 3373 O O . THR A 1 444 ? -11.250 -4.026 3.624 1.00 78.75 444 THR A O 1
ATOM 3376 N N . ASN A 1 445 ? -9.816 -4.176 1.901 1.00 73.12 445 ASN A N 1
ATOM 3377 C CA . ASN A 1 445 ? -8.630 -3.585 2.515 1.00 73.12 445 ASN A CA 1
ATOM 3378 C C . ASN A 1 445 ? -7.730 -2.956 1.431 1.00 73.12 445 ASN A C 1
ATOM 3380 O O . ASN A 1 445 ? -8.151 -2.752 0.290 1.00 73.12 445 ASN A O 1
ATOM 3384 N N . ASP A 1 446 ? -6.475 -2.671 1.764 1.00 72.69 446 ASP A N 1
ATOM 3385 C CA . ASP A 1 446 ? -5.494 -2.099 0.844 1.00 72.69 446 ASP A CA 1
ATOM 3386 C C . ASP A 1 446 ? -4.774 -3.131 -0.044 1.00 72.69 446 ASP A C 1
ATOM 3388 O O . ASP A 1 446 ? -3.824 -2.793 -0.748 1.00 72.69 446 ASP A O 1
ATOM 3392 N N . GLN A 1 447 ? -5.219 -4.389 -0.052 1.00 65.31 447 GLN A N 1
ATOM 3393 C CA . GLN A 1 447 ? -4.599 -5.442 -0.851 1.00 65.31 447 GLN A CA 1
ATOM 3394 C C . GLN A 1 447 ? -5.347 -5.627 -2.179 1.00 65.31 447 GLN A C 1
ATOM 3396 O O . GLN A 1 447 ? -6.547 -5.929 -2.168 1.00 65.31 447 GLN A O 1
ATOM 3401 N N . PRO A 1 448 ? -4.667 -5.537 -3.340 1.00 73.25 448 PRO A N 1
ATOM 3402 C CA . PRO A 1 448 ? -5.286 -5.788 -4.644 1.00 73.25 448 PRO A CA 1
ATOM 3403 C C . PRO A 1 448 ? -5.875 -7.196 -4.790 1.00 73.25 448 PRO A C 1
ATOM 3405 O O . PRO A 1 448 ? -6.823 -7.389 -5.545 1.00 73.25 448 PRO A O 1
ATOM 3408 N N . GLY A 1 449 ? -5.331 -8.178 -4.061 1.00 65.31 449 GLY A N 1
ATOM 3409 C CA . GLY A 1 449 ? -5.807 -9.565 -4.077 1.00 65.31 449 GLY A CA 1
ATOM 3410 C C . GLY A 1 449 ? -7.180 -9.775 -3.429 1.00 65.31 449 GLY A C 1
ATOM 3411 O O . GLY A 1 449 ? -7.818 -10.786 -3.693 1.00 65.31 449 GLY A O 1
ATOM 3412 N N . SER A 1 450 ? -7.657 -8.821 -2.624 1.00 71.56 450 SER A N 1
ATOM 3413 C CA . SER A 1 450 ? -8.955 -8.899 -1.934 1.00 71.56 450 SER A CA 1
ATOM 3414 C C . SER A 1 450 ? -10.102 -8.242 -2.715 1.00 71.56 450 SER A C 1
ATOM 3416 O O . SER A 1 450 ? -11.189 -8.059 -2.161 1.00 71.56 450 SER A O 1
ATOM 3418 N N . LYS A 1 451 ? -9.862 -7.801 -3.958 1.00 88.12 451 LYS A N 1
ATOM 3419 C CA . LYS A 1 451 ? -10.841 -7.030 -4.733 1.00 88.12 451 LYS A CA 1
ATOM 3420 C C . LYS A 1 451 ? -11.999 -7.895 -5.202 1.00 88.12 451 LYS A C 1
ATOM 3422 O O . LYS A 1 451 ? -11.815 -9.018 -5.663 1.00 88.12 451 LYS A O 1
ATOM 3427 N N . VAL A 1 452 ? -13.195 -7.325 -5.150 1.00 91.00 452 VAL A N 1
ATOM 3428 C CA . VAL A 1 452 ? -14.404 -7.910 -5.731 1.00 91.00 452 VAL A CA 1
ATOM 3429 C C . VAL A 1 452 ? -15.058 -6.897 -6.658 1.00 91.00 452 VAL A C 1
ATOM 3431 O O . VAL A 1 452 ? -14.978 -5.691 -6.416 1.00 91.00 452 VAL A O 1
ATOM 3434 N N . LYS A 1 453 ? -15.706 -7.370 -7.725 1.00 97.81 453 LYS A N 1
ATOM 3435 C CA . LYS A 1 453 ? -16.474 -6.502 -8.618 1.00 97.81 453 LYS A CA 1
ATOM 3436 C C . LYS A 1 453 ? -17.698 -5.994 -7.869 1.00 97.81 453 LYS A C 1
ATOM 3438 O O . LYS A 1 453 ? -18.439 -6.785 -7.286 1.00 97.81 453 LYS A O 1
ATOM 3443 N N . ILE A 1 454 ? -17.893 -4.680 -7.854 1.00 98.25 454 ILE A N 1
ATOM 3444 C CA . ILE A 1 454 ? -18.981 -4.036 -7.111 1.00 98.25 454 ILE A CA 1
ATOM 3445 C C . ILE A 1 454 ? -20.003 -3.340 -8.007 1.00 98.25 454 ILE A C 1
ATOM 3447 O O . ILE A 1 454 ? -21.119 -3.140 -7.541 1.00 98.25 454 ILE A O 1
ATOM 3451 N N . ALA A 1 455 ? -19.638 -2.990 -9.241 1.00 98.25 455 ALA A N 1
ATOM 3452 C CA . ALA A 1 455 ? -20.521 -2.427 -10.261 1.00 98.25 455 ALA A CA 1
ATOM 3453 C C . ALA A 1 455 ? -19.911 -2.642 -11.658 1.00 98.25 455 ALA A C 1
ATOM 3455 O O . ALA A 1 455 ? -18.710 -2.907 -11.777 1.00 98.25 455 ALA A O 1
ATOM 3456 N N . SER A 1 456 ? -20.715 -2.535 -12.713 1.00 98.44 456 SER A N 1
ATOM 3457 C CA . SER A 1 456 ? -20.247 -2.681 -14.097 1.00 98.44 456 SER A CA 1
ATOM 3458 C C . SER A 1 456 ? -21.143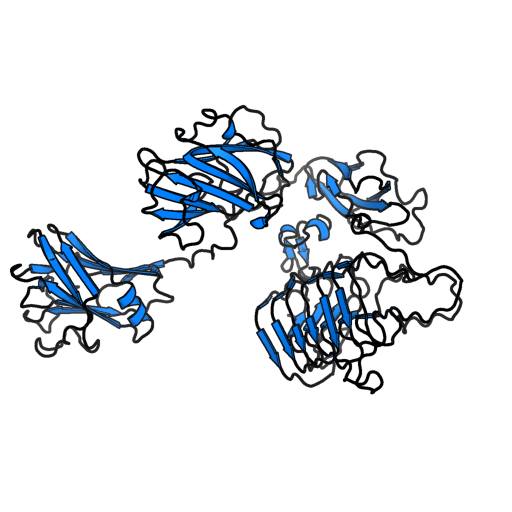 -1.961 -15.101 1.00 98.44 456 SER A C 1
ATOM 3460 O O . SER A 1 456 ? -22.265 -1.585 -14.783 1.00 98.44 456 SER A O 1
ATOM 3462 N N . VAL A 1 457 ? -20.648 -1.830 -16.329 1.00 98.06 457 VAL A N 1
ATOM 3463 C CA . VAL A 1 457 ? -21.424 -1.494 -17.526 1.00 98.06 457 VAL A CA 1
ATOM 3464 C C . VAL A 1 457 ? -21.188 -2.620 -18.532 1.00 98.06 457 VAL A C 1
ATOM 3466 O O . VAL A 1 457 ? -20.043 -2.912 -18.866 1.00 98.06 457 VAL A O 1
ATOM 3469 N N . SER A 1 458 ? -22.245 -3.312 -18.956 1.00 94.50 458 SER A N 1
ATOM 3470 C CA . SER A 1 458 ? -22.155 -4.469 -19.869 1.00 94.50 458 SER A CA 1
ATOM 3471 C C . SER A 1 458 ? -22.330 -4.113 -21.356 1.00 94.50 458 SER A C 1
ATOM 3473 O O . SER A 1 458 ? -22.296 -4.997 -22.211 1.00 94.50 458 SER A O 1
ATOM 3475 N N . SER A 1 459 ? -22.543 -2.826 -21.635 1.00 91.94 459 SER A N 1
ATOM 3476 C CA . SER A 1 459 ? -22.661 -2.192 -22.950 1.00 91.94 459 SER A CA 1
ATOM 3477 C C . SER A 1 459 ? -22.147 -0.750 -22.797 1.00 91.94 459 SER A C 1
ATOM 3479 O O . SER A 1 459 ? -21.204 -0.549 -22.046 1.00 91.94 459 SER A O 1
ATOM 3481 N N . TRP A 1 460 ? -22.789 0.247 -23.404 1.00 95.19 460 TRP A N 1
ATOM 3482 C CA . TRP A 1 460 ? -22.398 1.654 -23.321 1.00 95.19 460 TRP A CA 1
ATOM 3483 C C . TRP A 1 460 ? -23.416 2.526 -22.579 1.00 95.19 460 TRP A C 1
ATOM 3485 O O . TRP A 1 460 ? -24.620 2.234 -22.530 1.00 95.19 460 TRP A O 1
ATOM 3495 N N . THR A 1 461 ? -22.955 3.654 -22.049 1.00 97.31 461 THR A N 1
ATOM 3496 C CA . THR A 1 461 ? -23.752 4.703 -21.389 1.00 97.31 461 THR A CA 1
ATOM 3497 C C . THR A 1 461 ? -23.181 6.062 -21.765 1.00 97.31 461 THR A C 1
ATOM 3499 O O . THR A 1 461 ? -21.973 6.173 -21.933 1.00 97.31 461 THR A O 1
ATOM 3502 N N . ASN A 1 462 ? -24.010 7.107 -21.845 1.00 96.62 462 ASN A N 1
ATOM 3503 C CA . ASN A 1 462 ? -23.463 8.457 -21.982 1.00 96.62 462 ASN A CA 1
ATOM 3504 C C . ASN A 1 462 ? -22.631 8.822 -20.739 1.00 96.62 462 ASN A C 1
ATOM 3506 O O . ASN A 1 462 ? -22.860 8.303 -19.639 1.00 96.62 462 ASN A O 1
ATOM 3510 N N . SER A 1 463 ? -21.716 9.783 -20.881 1.00 95.94 463 SER A N 1
ATOM 3511 C CA . SER A 1 463 ? -20.946 10.289 -19.743 1.00 95.94 463 SER A CA 1
ATOM 3512 C C . SER A 1 463 ? -21.867 10.728 -18.599 1.00 95.94 463 SER A C 1
ATOM 3514 O O . SER A 1 463 ? -22.787 11.530 -18.779 1.00 95.94 463 SER A O 1
ATOM 3516 N N . ARG A 1 464 ? -21.615 10.166 -17.408 1.00 95.56 464 ARG A N 1
ATOM 3517 C CA . ARG A 1 464 ? -22.391 10.375 -16.170 1.00 95.56 464 ARG A CA 1
ATOM 3518 C C . ARG A 1 464 ? -23.877 9.983 -16.270 1.00 95.56 464 ARG A C 1
ATOM 3520 O O . ARG A 1 464 ? -24.697 10.461 -15.485 1.00 95.56 464 ARG A O 1
ATOM 3527 N N . GLU A 1 465 ? -24.241 9.081 -17.178 1.00 97.12 465 GLU A N 1
ATOM 3528 C CA . GLU A 1 465 ? -25.570 8.463 -17.226 1.00 97.12 465 GLU A CA 1
ATOM 3529 C C . GLU A 1 465 ? -25.636 7.268 -16.263 1.00 97.12 465 GLU A C 1
ATOM 3531 O O . GLU A 1 465 ? -25.350 6.133 -16.622 1.00 97.12 465 GLU A O 1
ATOM 3536 N N . TRP A 1 466 ? -25.999 7.522 -15.005 1.00 96.88 466 TRP A N 1
ATOM 3537 C CA . TRP A 1 466 ? -25.848 6.562 -13.899 1.00 96.88 466 TRP A CA 1
ATOM 3538 C C . TRP A 1 466 ? -26.900 5.445 -13.799 1.00 96.88 466 TRP A C 1
ATOM 3540 O O . TRP A 1 466 ? -26.732 4.539 -12.985 1.00 96.88 466 TRP A O 1
ATOM 3550 N N . ASN A 1 467 ? -28.002 5.542 -14.549 1.00 94.62 467 ASN A N 1
ATOM 3551 C CA . ASN A 1 467 ? -29.213 4.734 -14.338 1.00 94.62 467 ASN A CA 1
ATOM 3552 C C . ASN A 1 467 ? -29.749 4.070 -15.623 1.00 94.62 467 ASN A C 1
ATOM 3554 O O . ASN A 1 467 ? -30.942 3.778 -15.700 1.00 94.62 467 ASN A O 1
ATOM 3558 N N . LYS A 1 468 ? -28.906 3.852 -16.638 1.00 96.81 468 LYS A N 1
ATOM 3559 C CA . LYS A 1 468 ? -29.303 3.158 -17.875 1.00 96.81 468 LYS A CA 1
ATOM 3560 C C . LYS A 1 468 ? -29.361 1.642 -17.675 1.00 96.81 468 LYS A C 1
ATOM 3562 O O . LYS A 1 468 ? -30.266 0.995 -18.194 1.00 96.81 468 LYS A O 1
ATOM 3567 N N . LEU A 1 469 ? -28.424 1.088 -16.901 1.00 95.69 469 LEU A N 1
ATOM 3568 C CA . LEU A 1 469 ? -28.325 -0.339 -16.591 1.00 95.69 469 LEU A CA 1
ATOM 3569 C C . LEU A 1 469 ? -28.365 -0.577 -15.067 1.00 95.69 469 LEU A C 1
ATOM 3571 O O . LEU A 1 469 ? -27.773 0.195 -14.306 1.00 95.69 469 LEU A O 1
ATOM 3575 N N . PRO A 1 470 ? -29.033 -1.642 -14.585 1.00 94.19 470 PRO A N 1
ATOM 3576 C CA . PRO A 1 470 ? -29.162 -1.916 -13.152 1.00 94.19 470 PRO A CA 1
ATOM 3577 C C . PRO A 1 470 ? -27.827 -2.243 -12.460 1.00 94.19 470 PRO A C 1
ATOM 3579 O O . PRO A 1 470 ? -27.667 -1.958 -11.274 1.00 94.19 470 PRO A O 1
ATOM 3582 N N . GLU A 1 471 ? -26.856 -2.805 -13.181 1.00 96.06 471 GLU A N 1
ATOM 3583 C CA . GLU A 1 471 ? -25.526 -3.165 -12.673 1.00 96.06 471 GLU A CA 1
ATOM 3584 C C . GLU A 1 471 ? -24.578 -1.973 -12.456 1.00 96.06 471 GLU A C 1
ATOM 3586 O O . GLU A 1 471 ? -23.508 -2.147 -11.865 1.00 96.06 471 GLU A O 1
ATOM 3591 N N . GLN A 1 472 ? -24.964 -0.763 -12.884 1.00 98.12 472 GLN A N 1
ATOM 3592 C CA . GLN A 1 472 ? -24.157 0.447 -12.696 1.00 98.12 472 GLN A CA 1
ATOM 3593 C C . GLN A 1 472 ? -24.004 0.820 -11.227 1.00 98.12 472 GLN A C 1
ATOM 3595 O O . GLN A 1 472 ? -23.038 1.491 -10.878 1.00 98.12 472 GLN A O 1
ATOM 3600 N N . LYS A 1 473 ? -24.944 0.400 -10.374 1.00 97.88 473 LYS A N 1
ATOM 3601 C CA . LYS A 1 473 ? -25.007 0.741 -8.953 1.00 97.88 473 LYS A CA 1
ATOM 3602 C C . LYS A 1 473 ? -24.523 -0.416 -8.085 1.00 97.88 473 LYS A C 1
ATOM 3604 O O . LYS A 1 473 ? -25.031 -1.532 -8.171 1.00 97.88 473 LYS A O 1
ATOM 3609 N N . SER A 1 474 ? -23.617 -0.127 -7.157 1.00 97.88 474 SER A N 1
ATOM 3610 C CA . SER A 1 474 ? -23.166 -1.109 -6.176 1.00 97.88 474 SER A CA 1
ATOM 3611 C C . SER A 1 474 ? -24.189 -1.351 -5.064 1.00 97.88 474 SER A C 1
ATOM 3613 O O . SER A 1 474 ? -24.976 -0.478 -4.695 1.00 97.88 474 SER A O 1
ATOM 3615 N N . ALA A 1 475 ? -24.095 -2.511 -4.411 1.00 93.94 475 ALA A N 1
ATOM 3616 C CA . ALA A 1 475 ? -24.594 -2.646 -3.043 1.00 93.94 475 ALA A CA 1
ATOM 3617 C C . ALA A 1 475 ? -23.845 -1.682 -2.098 1.00 93.94 475 ALA A C 1
ATOM 3619 O O . ALA A 1 475 ? -22.729 -1.248 -2.406 1.00 93.94 475 ALA A O 1
ATOM 3620 N N . VAL A 1 476 ? -24.432 -1.384 -0.937 1.00 91.50 476 VAL A N 1
ATOM 3621 C CA . VAL A 1 476 ? -23.805 -0.533 0.087 1.00 91.50 476 VAL A CA 1
ATOM 3622 C C . VAL A 1 476 ? -22.455 -1.116 0.523 1.00 91.50 476 VAL A C 1
ATOM 3624 O O . VAL A 1 476 ? -22.331 -2.317 0.765 1.00 91.50 476 VAL A O 1
ATOM 3627 N N . LYS A 1 477 ? -21.441 -0.254 0.630 1.00 94.38 477 LYS A N 1
ATOM 3628 C CA . LYS A 1 477 ? -20.088 -0.564 1.098 1.00 94.38 477 LYS A CA 1
ATOM 3629 C C . LYS A 1 477 ? -19.804 0.219 2.371 1.00 94.38 477 LYS A C 1
ATOM 3631 O O . LYS A 1 477 ? -19.783 1.446 2.352 1.00 94.38 477 LYS A O 1
ATOM 3636 N N . SER A 1 478 ? -19.603 -0.480 3.480 1.00 86.50 478 SER A N 1
ATOM 3637 C CA . SER A 1 478 ? -19.209 0.146 4.741 1.00 86.50 478 SER A CA 1
ATOM 3638 C C . SER A 1 478 ? -17.703 0.386 4.723 1.00 86.50 478 SER A C 1
ATOM 3640 O O . SER A 1 478 ? -16.933 -0.570 4.700 1.00 86.50 478 SER A O 1
ATOM 3642 N N . LEU A 1 479 ? -17.299 1.655 4.697 1.00 82.81 479 LEU A N 1
ATOM 3643 C CA . LEU A 1 479 ? -15.900 2.068 4.645 1.00 82.81 479 LEU A CA 1
ATOM 3644 C C . LEU A 1 479 ? -15.555 2.915 5.870 1.00 82.81 479 LEU A C 1
ATOM 3646 O O . LEU A 1 479 ? -16.384 3.679 6.368 1.00 82.81 479 LEU A O 1
ATOM 3650 N N . THR A 1 480 ? -14.317 2.804 6.332 1.00 75.62 480 THR A N 1
ATOM 3651 C CA . THR A 1 480 ? -13.822 3.495 7.524 1.00 75.62 480 THR A CA 1
ATOM 3652 C C . THR A 1 480 ? -12.906 4.642 7.116 1.00 75.62 480 THR A C 1
ATOM 3654 O O . THR A 1 480 ? -11.962 4.445 6.352 1.00 75.62 480 THR A O 1
ATOM 3657 N N . ALA A 1 481 ? -13.169 5.850 7.621 1.00 71.12 481 ALA A N 1
ATOM 3658 C CA . ALA A 1 481 ? -12.279 6.985 7.409 1.00 71.12 481 ALA A CA 1
ATOM 3659 C C . ALA A 1 481 ? -10.891 6.709 7.988 1.00 71.12 481 ALA A C 1
ATOM 3661 O O . ALA A 1 481 ? -10.760 6.119 9.058 1.00 71.12 481 ALA A O 1
ATOM 3662 N N . GLY A 1 482 ? -9.860 7.134 7.261 1.00 60.25 482 GLY A N 1
ATOM 3663 C CA . GLY A 1 482 ? -8.465 6.854 7.606 1.00 60.25 482 GLY A CA 1
ATOM 3664 C C . GLY A 1 482 ? -7.973 5.463 7.190 1.00 60.25 482 GLY A C 1
ATOM 3665 O O . GLY A 1 482 ? -6.771 5.225 7.239 1.00 60.25 482 GLY A O 1
ATOM 3666 N N . GLN A 1 483 ? -8.852 4.565 6.727 1.00 69.50 483 GLN A N 1
ATOM 3667 C CA . GLN A 1 483 ? -8.441 3.368 5.991 1.00 69.50 483 GLN A CA 1
ATOM 3668 C C . GLN A 1 483 ? -8.367 3.670 4.494 1.00 69.50 483 GLN A C 1
ATOM 3670 O O . GLN A 1 483 ? -9.068 4.546 3.988 1.00 69.50 483 GLN A O 1
ATOM 3675 N N . LYS A 1 484 ? -7.535 2.916 3.775 1.00 77.44 484 LYS A N 1
ATOM 3676 C CA . LYS A 1 484 ? -7.465 2.962 2.315 1.00 77.44 484 LYS A CA 1
ATOM 3677 C C . LYS A 1 484 ? -7.935 1.628 1.743 1.00 77.44 484 LYS A C 1
ATOM 3679 O O . LYS A 1 484 ? -7.583 0.570 2.262 1.00 77.44 484 LYS A O 1
ATOM 3684 N N . TYR A 1 485 ? -8.713 1.683 0.673 1.00 85.69 485 TYR A N 1
ATOM 3685 C CA . TYR A 1 485 ? -9.272 0.503 0.016 1.00 85.69 485 TYR A CA 1
ATOM 3686 C C . TYR A 1 485 ? -8.779 0.464 -1.414 1.00 85.69 485 TYR A C 1
ATOM 3688 O O . TYR A 1 485 ? -8.919 1.455 -2.129 1.00 85.69 485 TYR A O 1
ATOM 3696 N N . TYR A 1 486 ? -8.183 -0.651 -1.833 1.00 91.50 486 TYR A N 1
ATOM 3697 C CA . TYR A 1 486 ? -7.728 -0.764 -3.213 1.00 91.50 486 TYR A CA 1
ATOM 3698 C C . TYR A 1 486 ? -8.922 -0.677 -4.171 1.00 91.50 486 TYR A C 1
ATOM 3700 O O . TYR A 1 486 ? -9.918 -1.380 -3.990 1.00 91.50 486 TYR A O 1
ATOM 3708 N N . VAL A 1 487 ? -8.812 0.188 -5.178 1.00 97.00 487 VAL A N 1
ATOM 3709 C CA . VAL A 1 487 ? -9.798 0.365 -6.246 1.00 97.00 487 VAL A CA 1
ATOM 3710 C C . VAL A 1 487 ? -9.140 0.095 -7.594 1.00 97.00 487 VAL A C 1
ATOM 3712 O O . VAL A 1 487 ? -8.006 0.515 -7.842 1.00 97.00 487 VAL A O 1
ATOM 3715 N N . GLU A 1 488 ? -9.864 -0.593 -8.470 1.00 96.81 488 GLU A N 1
ATOM 3716 C CA . GLU A 1 488 ? -9.498 -0.768 -9.872 1.00 96.81 488 GLU A CA 1
ATOM 3717 C C . GLU A 1 488 ? -10.736 -0.565 -10.745 1.00 96.81 488 GLU A C 1
ATOM 3719 O O . GLU A 1 488 ? -11.799 -1.119 -10.470 1.00 96.81 488 GLU A O 1
ATOM 3724 N N . VAL A 1 489 ? -10.602 0.251 -11.784 1.00 98.44 489 VAL A N 1
ATOM 3725 C CA . VAL A 1 489 ? -11.658 0.528 -12.755 1.00 98.44 489 VAL A CA 1
ATOM 3726 C C . VAL A 1 489 ? -11.129 0.169 -14.130 1.00 98.44 489 VAL A C 1
ATOM 3728 O O . VAL A 1 489 ? -10.060 0.640 -14.518 1.00 98.44 489 VAL A O 1
ATOM 3731 N N . LEU A 1 490 ? -11.851 -0.678 -14.849 1.00 98.19 490 LEU A N 1
ATOM 3732 C CA . LEU A 1 490 ? -11.487 -1.133 -16.185 1.00 98.19 490 LEU A CA 1
ATOM 3733 C C . LEU A 1 490 ? -12.526 -0.640 -17.185 1.00 98.19 490 LEU A C 1
ATOM 3735 O O . LEU A 1 490 ? -13.717 -0.700 -16.888 1.00 98.19 490 LEU A O 1
ATOM 3739 N N . MET A 1 491 ? -12.076 -0.198 -18.356 1.00 97.81 491 MET A N 1
ATOM 3740 C CA . MET A 1 491 ? -12.929 0.166 -19.490 1.00 97.81 491 MET A CA 1
ATOM 3741 C C . MET A 1 491 ? -12.300 -0.378 -20.763 1.00 97.81 491 MET A C 1
ATOM 3743 O O . MET A 1 491 ? -11.100 -0.199 -20.993 1.00 97.81 491 MET A O 1
ATOM 3747 N N . LYS A 1 492 ? -13.092 -1.078 -21.570 1.00 97.19 492 LYS A N 1
ATOM 3748 C CA . LYS A 1 492 ? -12.684 -1.545 -22.890 1.00 97.19 492 LYS A CA 1
ATOM 3749 C C . LYS A 1 492 ? -13.542 -0.854 -23.930 1.00 97.19 492 LYS A C 1
ATOM 3751 O O . LYS A 1 492 ? -14.730 -1.130 -23.979 1.00 97.19 492 LYS A O 1
ATOM 3756 N N . GLU A 1 493 ? -12.897 -0.075 -24.790 1.00 91.50 493 GLU A N 1
ATOM 3757 C CA . GLU A 1 493 ? -13.571 0.678 -25.843 1.00 91.50 493 GLU A CA 1
ATOM 3758 C C . GLU A 1 493 ? -13.390 0.029 -27.211 1.00 91.50 493 GLU A C 1
ATOM 3760 O O . GLU A 1 493 ? -12.252 -0.253 -27.610 1.00 91.50 493 GLU A O 1
ATOM 3765 N N . GLY A 1 494 ? -14.493 -0.238 -27.907 1.00 89.12 494 GLY A N 1
ATOM 3766 C CA . GLY A 1 494 ? -14.516 -0.782 -29.258 1.00 89.12 494 GLY A CA 1
ATOM 3767 C C . GLY A 1 494 ? -14.394 0.298 -30.328 1.00 89.12 494 GLY A C 1
ATOM 3768 O O . GLY A 1 494 ? -13.319 0.463 -30.910 1.00 89.12 494 GLY A O 1
ATOM 3769 N N . ALA A 1 495 ? -15.512 0.940 -30.649 1.00 86.12 495 ALA A N 1
ATOM 3770 C CA . ALA A 1 495 ? -15.569 2.055 -31.583 1.00 86.12 495 ALA A CA 1
ATOM 3771 C C . ALA A 1 495 ? -16.782 2.943 -31.285 1.00 86.12 495 ALA A C 1
ATOM 3773 O O . ALA A 1 495 ? -17.871 2.422 -31.040 1.00 86.12 495 ALA A O 1
ATOM 3774 N N . GLY A 1 496 ? -16.650 4.253 -31.493 1.00 87.25 496 GLY A N 1
ATOM 3775 C CA . GLY A 1 496 ? -17.753 5.196 -31.339 1.00 87.25 496 GLY A CA 1
ATOM 3776 C C . GLY A 1 496 ? -17.424 6.295 -30.342 1.00 87.25 496 GLY A C 1
ATOM 3777 O O . GLY A 1 496 ? -16.492 7.058 -30.565 1.00 87.25 496 GLY A O 1
ATOM 3778 N N . GLY A 1 497 ? -18.265 6.450 -29.318 1.00 85.44 497 GLY A N 1
ATOM 3779 C CA . GLY A 1 497 ? -17.966 7.338 -28.199 1.00 85.44 497 GLY A CA 1
ATOM 3780 C C . GLY A 1 497 ? -17.210 6.575 -27.116 1.00 85.44 497 GLY A C 1
ATOM 3781 O O . GLY A 1 497 ? -17.323 5.365 -27.031 1.00 85.44 497 GLY A O 1
ATOM 3782 N N . ASP A 1 498 ? -16.476 7.283 -26.262 1.00 85.00 498 ASP A N 1
ATOM 3783 C CA . ASP A 1 498 ? -15.832 6.679 -25.095 1.00 85.00 498 ASP A CA 1
ATOM 3784 C C . ASP A 1 498 ? -15.986 7.568 -23.864 1.00 85.00 498 ASP A C 1
ATOM 3786 O O . ASP A 1 498 ? -15.973 8.802 -23.953 1.00 85.00 498 ASP A O 1
ATOM 3790 N N . ASN A 1 499 ? -16.155 6.938 -22.701 1.00 92.81 499 ASN A N 1
ATOM 3791 C CA . ASN A 1 499 ? -16.045 7.587 -21.400 1.00 92.81 499 ASN A CA 1
ATOM 3792 C C . ASN A 1 499 ? -15.836 6.561 -20.286 1.00 92.81 499 ASN A C 1
ATOM 3794 O O . ASN A 1 499 ? -16.220 5.403 -20.399 1.00 92.81 499 ASN A O 1
ATOM 3798 N N . LEU A 1 500 ? -15.320 7.011 -19.144 1.00 98.00 500 LEU A N 1
ATOM 3799 C CA . LEU A 1 500 ? -15.279 6.231 -17.913 1.00 98.00 500 LEU A CA 1
ATOM 3800 C C . LEU A 1 500 ? -15.380 7.166 -16.712 1.00 98.00 500 LEU A C 1
ATOM 3802 O O . LEU A 1 500 ? -14.554 8.061 -16.547 1.00 98.00 500 LEU A O 1
ATOM 3806 N N . VAL A 1 501 ? -16.367 6.947 -15.847 1.00 98.12 501 VAL A N 1
ATOM 3807 C CA . VAL A 1 501 ? -16.571 7.769 -14.654 1.00 98.12 501 VAL A CA 1
ATOM 3808 C C . VAL A 1 501 ? -17.154 6.963 -13.497 1.00 98.12 501 VAL A C 1
ATOM 3810 O O . VAL A 1 501 ? -18.044 6.132 -13.677 1.00 98.12 501 VAL A O 1
ATOM 3813 N N . VAL A 1 502 ? -16.660 7.225 -12.284 1.00 98.69 502 VAL A N 1
ATOM 3814 C CA . VAL A 1 502 ? -17.151 6.626 -11.038 1.00 98.69 502 VAL A CA 1
ATOM 3815 C C . VAL A 1 502 ? -17.596 7.717 -10.075 1.00 98.69 502 VAL A C 1
ATOM 3817 O O . VAL A 1 502 ? -16.846 8.636 -9.745 1.00 98.69 502 VAL A O 1
ATOM 3820 N N . GLY A 1 503 ? -18.825 7.591 -9.588 1.00 98.19 503 GLY A N 1
ATOM 3821 C CA . GLY A 1 503 ? -19.402 8.479 -8.585 1.00 98.19 503 GLY A CA 1
ATOM 3822 C C . GLY A 1 503 ? -19.784 7.735 -7.314 1.00 98.19 503 GLY A C 1
ATOM 3823 O O . GLY A 1 503 ? -19.878 6.506 -7.294 1.00 98.19 503 GLY A O 1
ATOM 3824 N N . TRP A 1 504 ? -20.031 8.484 -6.241 1.00 98.12 504 TRP A N 1
ATOM 3825 C CA . TRP A 1 504 ? -20.498 7.912 -4.981 1.00 98.12 504 TRP A CA 1
ATOM 3826 C C . TRP A 1 504 ? -21.586 8.733 -4.276 1.00 98.12 504 TRP A C 1
ATOM 3828 O O . TRP A 1 504 ? -21.790 9.921 -4.537 1.00 98.12 504 TRP A O 1
ATOM 3838 N N . LEU A 1 505 ? -22.273 8.076 -3.345 1.00 97.12 505 LEU A N 1
ATOM 3839 C CA . LEU A 1 505 ? -22.912 8.711 -2.196 1.00 97.12 505 LEU A CA 1
ATOM 3840 C C . LEU A 1 505 ? -22.110 8.358 -0.946 1.00 97.12 505 LEU A C 1
ATOM 3842 O O . LEU A 1 505 ? -21.727 7.202 -0.760 1.00 97.12 505 LEU A O 1
ATOM 3846 N N . LYS A 1 506 ? -21.886 9.357 -0.099 1.00 91.94 506 LYS A N 1
ATOM 3847 C CA . LYS A 1 506 ? -21.162 9.277 1.171 1.00 91.94 506 LYS A CA 1
ATOM 3848 C C . LYS A 1 506 ? -22.128 9.041 2.344 1.00 91.94 506 LYS A C 1
ATOM 3850 O O . LYS A 1 506 ? -23.344 9.207 2.187 1.00 91.94 506 LYS A O 1
ATOM 3855 N N . PRO A 1 507 ? -21.613 8.719 3.545 1.00 86.94 507 PRO A N 1
ATOM 3856 C CA . PRO A 1 507 ? -22.436 8.542 4.733 1.00 86.94 507 PRO A CA 1
ATOM 3857 C C . PRO A 1 507 ? -23.314 9.767 5.007 1.00 86.94 507 PRO A C 1
ATOM 3859 O O . PRO A 1 507 ? -22.843 10.902 4.975 1.00 86.94 507 PRO A O 1
ATOM 3862 N N . GLY A 1 508 ? -24.599 9.531 5.276 1.00 78.88 508 GLY A N 1
ATOM 3863 C CA . GLY A 1 508 ? -25.581 10.589 5.541 1.00 78.88 508 GLY A CA 1
ATOM 3864 C C . GLY A 1 508 ? -26.205 11.223 4.293 1.00 78.88 508 GLY A C 1
ATOM 3865 O O . GLY A 1 508 ? -27.128 12.021 4.431 1.00 78.88 508 GLY A O 1
ATOM 3866 N N . GLN A 1 509 ? -25.766 10.857 3.085 1.00 84.25 509 GLN A N 1
ATOM 3867 C CA . GLN A 1 509 ? -26.407 11.280 1.840 1.00 84.25 509 GLN A CA 1
ATOM 3868 C C . GLN A 1 509 ? -27.441 10.243 1.378 1.00 84.25 509 GLN A C 1
ATOM 3870 O O . GLN A 1 509 ? -27.308 9.047 1.625 1.00 84.25 509 GLN A O 1
ATOM 3875 N N . SER A 1 510 ? -28.494 10.702 0.703 1.00 84.31 510 SER A N 1
ATOM 3876 C CA . SER A 1 510 ? -29.537 9.858 0.109 1.00 84.31 510 SER A CA 1
ATOM 3877 C C . SER A 1 510 ? -29.810 10.322 -1.317 1.00 84.31 510 SER A C 1
ATOM 3879 O O . SER A 1 510 ? -29.831 11.522 -1.578 1.00 84.31 510 SER A O 1
ATOM 3881 N N . GLY A 1 511 ? -30.009 9.384 -2.241 1.00 87.31 511 GLY A N 1
ATOM 3882 C CA . GLY A 1 511 ? -30.228 9.695 -3.651 1.00 87.31 511 GLY A CA 1
ATOM 3883 C C . GLY A 1 511 ? -30.289 8.447 -4.528 1.00 87.31 511 GLY A C 1
ATOM 3884 O O . GLY A 1 511 ? -29.943 7.342 -4.103 1.00 87.31 511 GLY A O 1
ATOM 3885 N N . THR A 1 512 ? -30.750 8.630 -5.763 1.00 88.44 512 THR A N 1
ATOM 3886 C CA . THR A 1 512 ? -30.801 7.583 -6.799 1.00 88.44 512 THR A CA 1
ATOM 3887 C C . THR A 1 512 ? -29.604 7.627 -7.751 1.00 88.44 512 THR A C 1
ATOM 3889 O O . THR A 1 512 ? -29.435 6.705 -8.539 1.00 88.44 512 THR A O 1
ATOM 3892 N N . VAL A 1 513 ? -28.762 8.657 -7.647 1.00 93.94 513 VAL A N 1
ATOM 3893 C CA . VAL A 1 513 ? -27.514 8.863 -8.398 1.00 93.94 513 VAL A CA 1
ATOM 3894 C C . VAL A 1 513 ? -26.414 9.351 -7.446 1.00 93.94 513 VAL A C 1
ATOM 3896 O O . VAL A 1 513 ? -26.743 9.820 -6.350 1.00 93.94 513 VAL A O 1
ATOM 3899 N N . PRO A 1 514 ? -25.129 9.276 -7.836 1.00 96.44 514 PRO A N 1
ATOM 3900 C CA . PRO A 1 514 ? -24.037 9.909 -7.101 1.00 96.44 514 PRO A CA 1
ATOM 3901 C C . PRO A 1 514 ? -24.271 11.394 -6.824 1.00 96.44 514 PRO A C 1
ATOM 3903 O O . PRO A 1 514 ? -24.810 12.108 -7.667 1.00 96.44 514 PRO A O 1
ATOM 3906 N N . SER A 1 515 ? -23.787 11.887 -5.681 1.00 91.75 515 SER A N 1
ATOM 3907 C CA . SER A 1 515 ? -23.767 13.331 -5.401 1.00 91.75 515 SER A CA 1
ATOM 3908 C C . SER A 1 515 ? -22.569 14.039 -6.035 1.00 91.75 515 SER A C 1
ATOM 3910 O O . SER A 1 515 ? -22.586 15.254 -6.198 1.00 91.75 515 SER A O 1
ATOM 3912 N N . GLU A 1 516 ? -21.510 13.289 -6.337 1.00 94.94 516 GLU A N 1
ATOM 3913 C CA . GLU A 1 516 ? -20.278 13.768 -6.962 1.00 94.94 516 GLU A CA 1
ATOM 3914 C C . GLU A 1 516 ? -19.534 12.598 -7.629 1.00 94.94 516 GLU A C 1
ATOM 3916 O O . GLU A 1 516 ? -19.733 11.432 -7.265 1.00 94.94 516 GLU A O 1
ATOM 3921 N N . VAL A 1 517 ? -18.657 12.921 -8.582 1.00 97.06 517 VAL A N 1
ATOM 3922 C CA . VAL A 1 517 ? -17.582 12.020 -9.033 1.00 97.06 517 VAL A CA 1
ATOM 3923 C C . VAL A 1 517 ? -16.592 11.858 -7.885 1.00 97.06 517 VAL A C 1
ATOM 3925 O O . VAL A 1 517 ? -16.339 12.828 -7.171 1.00 97.06 517 VAL A O 1
ATOM 3928 N N . VAL A 1 518 ? -16.025 10.663 -7.695 1.00 96.50 518 VAL A N 1
ATOM 3929 C CA . VAL A 1 518 ? -15.052 10.441 -6.615 1.00 96.50 518 VAL A CA 1
ATOM 3930 C C . VAL A 1 518 ? -13.845 11.374 -6.822 1.00 96.50 518 VAL A C 1
ATOM 3932 O O . VAL A 1 518 ? -13.121 11.223 -7.815 1.00 96.50 518 VAL A O 1
ATOM 3935 N N . PRO A 1 519 ? -13.624 12.352 -5.923 1.00 91.06 519 PRO A N 1
ATOM 3936 C CA . PRO A 1 519 ? -12.644 13.407 -6.142 1.00 91.06 519 PRO A CA 1
ATOM 3937 C C . PRO A 1 519 ? -11.231 12.925 -5.812 1.00 91.06 519 PRO A C 1
ATOM 3939 O O . PRO A 1 519 ? -11.042 12.070 -4.950 1.00 91.06 519 PRO A O 1
ATOM 3942 N N . GLY A 1 520 ? -10.212 13.535 -6.419 1.00 82.81 520 GLY A N 1
ATOM 3943 C CA . GLY A 1 520 ? -8.803 13.218 -6.160 1.00 82.81 520 GLY A CA 1
ATOM 3944 C C . GLY A 1 520 ? -8.373 13.393 -4.705 1.00 82.81 520 GLY A C 1
ATOM 3945 O O . GLY A 1 520 ? -7.468 12.699 -4.252 1.00 82.81 520 GLY A O 1
ATOM 3946 N N . SER A 1 521 ? -9.056 14.247 -3.936 1.00 82.12 521 SER A N 1
ATOM 3947 C CA . SER A 1 521 ? -8.850 14.375 -2.485 1.00 82.12 521 SER A CA 1
ATOM 3948 C C . SER A 1 521 ? -9.141 13.082 -1.714 1.00 82.12 521 SER A C 1
ATOM 3950 O O . SER A 1 521 ? -8.627 12.905 -0.615 1.00 82.12 521 SER A O 1
ATOM 3952 N N . ALA A 1 522 ? -9.918 12.168 -2.299 1.00 89.25 522 ALA A N 1
ATOM 3953 C CA . ALA A 1 522 ? -10.197 10.840 -1.771 1.00 89.25 522 ALA A CA 1
ATOM 3954 C C . ALA A 1 522 ? -9.378 9.731 -2.456 1.00 89.25 522 ALA A C 1
ATOM 3956 O O . ALA A 1 522 ? -9.674 8.556 -2.248 1.00 89.25 522 ALA A O 1
ATOM 3957 N N . LEU A 1 523 ? -8.380 10.058 -3.286 1.00 91.38 523 LEU A N 1
ATOM 3958 C CA . LEU A 1 523 ? -7.637 9.082 -4.090 1.00 91.38 523 LEU A CA 1
ATOM 3959 C C . LEU A 1 523 ? -6.132 9.126 -3.815 1.00 91.38 523 LEU A C 1
ATOM 3961 O O . LEU A 1 523 ? -5.556 10.174 -3.516 1.00 91.38 523 LEU A O 1
ATOM 3965 N N . SER A 1 524 ? -5.483 7.973 -3.954 1.00 85.19 524 SER A N 1
ATOM 3966 C CA . SER A 1 524 ? -4.028 7.888 -4.114 1.00 85.19 524 SER A CA 1
ATOM 3967 C C . SER A 1 524 ? -3.640 6.796 -5.119 1.00 85.19 524 SER A C 1
ATOM 3969 O O . SER A 1 524 ? -4.366 5.805 -5.229 1.00 85.19 524 SER A O 1
ATOM 3971 N N . PRO A 1 525 ? -2.492 6.886 -5.811 1.00 81.44 525 PRO A N 1
ATOM 3972 C CA . PRO A 1 525 ? -2.045 5.863 -6.750 1.00 81.44 525 PRO A CA 1
ATOM 3973 C C . PRO A 1 525 ? -1.657 4.557 -6.033 1.00 81.44 525 PRO A C 1
ATOM 3975 O O . PRO A 1 525 ? -1.312 4.547 -4.849 1.00 81.44 525 PRO A O 1
ATOM 3978 N N . GLY A 1 526 ? -1.742 3.433 -6.751 1.00 65.69 526 GLY A N 1
ATOM 3979 C CA . GLY A 1 526 ? -1.420 2.094 -6.240 1.00 65.69 526 GLY A CA 1
ATOM 3980 C C . GLY A 1 526 ? 0.075 1.778 -6.297 1.00 65.69 526 GLY A C 1
ATOM 3981 O O . GLY A 1 526 ? 0.754 2.208 -7.228 1.00 65.69 526 GLY A O 1
ATOM 3982 N N . ALA A 1 527 ? 0.591 0.981 -5.350 1.00 49.03 527 ALA A N 1
ATOM 3983 C CA . ALA A 1 527 ? 1.964 0.471 -5.413 1.00 49.03 527 ALA A CA 1
ATOM 3984 C C . ALA A 1 527 ? 2.131 -0.395 -6.676 1.00 49.03 527 ALA A C 1
ATOM 3986 O O . ALA A 1 527 ? 1.537 -1.463 -6.809 1.00 49.03 527 ALA A O 1
ATOM 3987 N N . GLY A 1 528 ? 2.876 0.144 -7.637 1.00 42.88 528 GLY A N 1
ATOM 3988 C CA . GLY A 1 528 ? 2.926 -0.295 -9.033 1.00 42.88 528 GLY A CA 1
ATOM 3989 C C . GLY A 1 528 ? 3.088 0.897 -9.979 1.00 42.88 528 GLY A C 1
ATOM 3990 O O . GLY A 1 528 ? 3.712 0.762 -11.024 1.00 42.88 528 GLY A O 1
ATOM 3991 N N . GLY A 1 529 ? 2.622 2.077 -9.559 1.00 30.44 529 GLY A N 1
ATOM 3992 C CA . GLY A 1 529 ? 3.173 3.348 -9.999 1.00 30.44 529 GLY A CA 1
ATOM 3993 C C . GLY A 1 529 ? 4.261 3.766 -9.019 1.00 30.44 529 GLY A C 1
ATOM 3994 O O . GLY A 1 529 ? 3.976 4.151 -7.887 1.00 30.44 529 GLY A O 1
ATOM 3995 N N . THR A 1 530 ? 5.519 3.707 -9.436 1.00 28.86 530 THR A N 1
ATOM 3996 C CA . THR A 1 530 ? 6.494 4.703 -8.982 1.00 28.86 530 THR A CA 1
ATOM 3997 C C . THR A 1 530 ? 5.797 6.076 -9.044 1.00 28.86 530 THR A C 1
ATOM 3999 O O . THR A 1 530 ? 5.075 6.316 -10.020 1.00 28.86 530 THR A O 1
ATOM 4002 N N . PRO A 1 531 ? 5.973 6.996 -8.068 1.00 31.62 531 PRO A N 1
ATOM 4003 C CA . PRO A 1 531 ? 5.714 8.405 -8.369 1.00 31.62 531 PRO A CA 1
ATOM 4004 C C . PRO A 1 531 ? 6.433 8.676 -9.691 1.00 31.62 531 PRO A C 1
ATOM 4006 O O . PRO A 1 531 ? 7.531 8.118 -9.852 1.00 31.62 531 PRO A O 1
ATOM 4009 N N . PRO A 1 532 ? 5.859 9.431 -10.646 1.00 34.28 532 PRO A N 1
ATOM 4010 C CA . PRO A 1 532 ? 6.622 9.732 -11.842 1.00 34.28 532 PRO A CA 1
ATOM 4011 C C . PRO A 1 532 ? 7.989 10.235 -11.354 1.00 34.28 532 PRO A C 1
ATOM 4013 O O . PRO A 1 532 ? 8.017 11.091 -10.457 1.00 34.28 532 PRO A O 1
ATOM 4016 N N . PRO A 1 533 ? 9.131 9.701 -11.840 1.00 39.31 533 PRO A N 1
ATOM 4017 C CA . PRO A 1 533 ? 10.312 10.545 -11.812 1.00 39.31 533 PRO A CA 1
ATOM 4018 C C . PRO A 1 533 ? 9.826 11.839 -12.453 1.00 39.31 533 PRO A C 1
ATOM 4020 O O . PRO A 1 533 ? 9.191 11.759 -13.499 1.00 39.31 533 PRO A O 1
ATOM 4023 N N . SER A 1 534 ? 9.939 12.978 -11.767 1.00 43.62 534 SER A N 1
ATOM 4024 C CA . SER A 1 534 ? 9.447 14.248 -12.297 1.00 43.62 534 SER A CA 1
ATOM 4025 C C . SER A 1 534 ? 10.018 14.419 -13.701 1.00 43.62 534 SER A C 1
ATOM 4027 O O . SER A 1 534 ? 11.193 14.765 -13.826 1.00 43.62 534 SER A O 1
ATOM 4029 N N . THR A 1 535 ? 9.236 14.085 -14.734 1.00 52.12 535 THR A N 1
ATOM 4030 C CA . THR A 1 535 ? 9.759 14.007 -16.090 1.00 52.12 535 THR A CA 1
ATOM 4031 C C . THR A 1 535 ? 9.904 15.433 -16.542 1.00 52.12 535 THR A C 1
ATOM 4033 O O . THR A 1 535 ? 8.910 16.142 -16.720 1.00 52.12 535 THR A O 1
ATOM 4036 N N . THR A 1 536 ? 11.142 15.882 -16.642 1.00 59.38 536 THR A N 1
ATOM 4037 C CA . THR A 1 536 ? 11.431 17.254 -17.032 1.00 59.38 536 THR A CA 1
ATOM 4038 C C . THR A 1 536 ? 11.687 17.248 -18.527 1.00 59.38 536 THR A C 1
ATOM 4040 O O . THR A 1 536 ? 12.432 16.411 -19.030 1.00 59.38 536 THR A O 1
ATOM 4043 N N . THR A 1 537 ? 11.033 18.153 -19.254 1.00 81.12 537 THR A N 1
ATOM 4044 C CA . THR A 1 537 ? 11.332 18.355 -20.674 1.00 81.12 537 THR A CA 1
ATOM 4045 C C . THR A 1 537 ? 12.428 19.399 -20.784 1.00 81.12 537 THR A C 1
ATOM 4047 O O . THR A 1 537 ? 12.263 20.518 -20.300 1.00 81.12 537 THR A O 1
ATOM 4050 N N . ILE A 1 538 ? 13.526 19.054 -21.445 1.00 84.50 538 ILE A N 1
ATOM 4051 C CA . ILE A 1 538 ? 14.543 20.013 -21.869 1.00 84.50 538 ILE A CA 1
ATOM 4052 C C . ILE A 1 538 ? 14.544 20.087 -23.389 1.00 84.50 538 ILE A C 1
ATOM 4054 O O . ILE A 1 538 ? 14.352 19.086 -24.078 1.00 84.50 538 ILE A O 1
ATOM 4058 N N . THR A 1 539 ? 14.754 21.285 -23.918 1.00 92.81 539 THR A N 1
ATOM 4059 C CA . THR A 1 539 ? 15.018 21.482 -25.342 1.00 92.81 539 THR A CA 1
ATOM 4060 C C . THR A 1 539 ? 16.466 21.902 -25.491 1.00 92.81 539 THR A C 1
ATOM 4062 O O . THR A 1 539 ? 16.865 22.951 -24.988 1.00 92.81 539 THR A O 1
ATOM 4065 N N . LEU A 1 540 ? 17.253 21.064 -26.154 1.00 93.06 540 LEU A N 1
ATOM 4066 C CA . LEU A 1 540 ? 18.648 21.332 -26.465 1.00 93.06 540 LEU A CA 1
ATOM 4067 C C . LEU A 1 540 ? 18.736 21.885 -27.887 1.00 93.06 540 LEU A C 1
ATOM 4069 O O . LEU A 1 540 ? 18.136 21.338 -28.811 1.00 93.06 540 LEU A O 1
ATOM 4073 N N . ASN A 1 541 ? 19.501 22.956 -28.062 1.00 93.81 541 ASN A N 1
ATOM 4074 C CA . ASN A 1 541 ? 19.888 23.445 -29.384 1.00 93.81 541 ASN A CA 1
ATOM 4075 C C . ASN A 1 541 ? 21.194 22.752 -29.805 1.00 93.81 541 ASN A C 1
ATOM 4077 O O . ASN A 1 541 ? 21.982 22.382 -28.926 1.00 93.81 541 ASN A O 1
ATOM 4081 N N . PRO A 1 542 ? 21.454 22.578 -31.109 1.00 93.62 542 PRO A N 1
ATOM 4082 C CA . PRO A 1 542 ? 22.704 21.986 -31.559 1.00 93.62 542 PRO A CA 1
ATOM 4083 C C . PRO A 1 542 ? 23.899 22.874 -31.176 1.00 93.62 542 PRO A C 1
ATOM 4085 O O . PRO A 1 542 ? 23.832 24.104 -31.250 1.00 93.62 542 PRO A O 1
ATOM 4088 N N . THR A 1 543 ? 25.000 22.246 -30.765 1.00 92.69 543 THR A N 1
ATOM 4089 C CA . THR A 1 543 ? 26.292 22.910 -30.550 1.00 92.69 543 THR A CA 1
ATOM 4090 C C . THR A 1 543 ? 26.950 23.249 -31.879 1.00 92.69 543 THR A C 1
ATOM 4092 O O . THR A 1 543 ? 27.543 24.318 -32.008 1.00 92.69 543 THR A O 1
ATOM 4095 N N . ASP A 1 544 ? 26.775 22.385 -32.879 1.00 91.56 544 ASP A N 1
ATOM 4096 C CA . ASP A 1 544 ? 27.338 22.502 -34.219 1.00 91.56 544 ASP A CA 1
ATOM 4097 C C . ASP A 1 544 ? 26.348 21.968 -35.254 1.00 91.56 544 ASP A C 1
ATOM 4099 O O . ASP A 1 544 ? 25.664 20.968 -35.019 1.00 91.56 544 ASP A O 1
ATOM 4103 N N . ASP A 1 545 ? 26.312 22.609 -36.415 1.00 91.62 545 ASP A N 1
ATOM 4104 C CA . ASP A 1 545 ? 25.659 22.106 -37.612 1.00 91.62 545 ASP A CA 1
ATOM 4105 C C . ASP A 1 545 ? 26.398 22.552 -38.880 1.00 91.62 545 ASP A C 1
ATOM 4107 O O . ASP A 1 545 ? 27.125 23.546 -38.904 1.00 91.62 545 ASP A O 1
ATOM 4111 N N . ARG A 1 546 ? 26.296 21.731 -39.925 1.00 88.69 546 ARG A N 1
ATOM 4112 C CA . ARG A 1 546 ? 26.873 21.971 -41.258 1.00 88.69 546 ARG A CA 1
ATOM 4113 C C . ARG A 1 546 ? 26.355 20.907 -42.220 1.00 88.69 546 ARG A C 1
ATOM 4115 O O . ARG A 1 546 ? 26.003 19.819 -41.787 1.00 88.69 546 ARG A O 1
ATOM 4122 N N . ASP A 1 547 ? 26.378 21.169 -43.521 1.00 88.94 547 ASP A N 1
ATOM 4123 C CA . ASP A 1 547 ? 26.232 20.130 -44.538 1.00 88.94 547 ASP A CA 1
ATOM 4124 C C . ASP A 1 547 ? 27.515 19.867 -45.359 1.00 88.94 547 ASP A C 1
ATOM 4126 O O . ASP A 1 547 ? 28.491 20.610 -45.281 1.00 88.94 547 ASP A O 1
ATOM 4130 N N . THR A 1 548 ? 27.543 18.768 -46.118 1.00 87.56 548 THR A N 1
ATOM 4131 C CA . THR A 1 548 ? 28.734 18.316 -46.867 1.00 87.56 548 THR A CA 1
ATOM 4132 C C . THR A 1 548 ? 29.147 19.190 -48.054 1.00 87.56 548 THR A C 1
ATOM 4134 O O . THR A 1 548 ? 30.208 18.934 -48.623 1.00 87.56 548 THR A O 1
ATOM 4137 N N . GLN A 1 549 ? 28.344 20.169 -48.477 1.00 79.00 549 GLN A N 1
ATOM 4138 C CA . GLN A 1 549 ? 28.594 20.920 -49.714 1.00 79.00 549 GLN A CA 1
ATOM 4139 C C . GLN A 1 549 ? 28.504 22.441 -49.555 1.00 79.00 549 GLN A C 1
ATOM 4141 O O . GLN A 1 549 ? 29.035 23.147 -50.412 1.00 79.00 549 GLN A O 1
ATOM 4146 N N . SER A 1 550 ? 27.893 22.964 -48.489 1.00 64.75 550 SER A N 1
ATOM 4147 C CA . SER A 1 550 ? 27.884 24.400 -48.221 1.00 64.75 550 SER A CA 1
ATOM 4148 C C . SER A 1 550 ? 29.232 24.889 -47.695 1.00 64.75 550 SER A C 1
ATOM 4150 O O . SER A 1 550 ? 29.884 24.314 -46.819 1.00 64.75 550 SER A O 1
ATOM 4152 N N . ASP A 1 551 ? 29.658 26.003 -48.266 1.00 55.78 551 ASP A N 1
ATOM 4153 C CA . ASP A 1 551 ? 30.748 26.839 -47.819 1.00 55.78 551 ASP A CA 1
ATOM 4154 C C . ASP A 1 551 ? 30.356 27.559 -46.520 1.00 55.78 551 ASP A C 1
ATOM 4156 O O . ASP A 1 551 ? 29.407 28.335 -46.487 1.00 55.78 551 ASP A O 1
ATOM 4160 N N . ASN A 1 552 ? 31.080 27.300 -45.424 1.00 52.41 552 ASN A N 1
ATOM 4161 C CA . ASN A 1 552 ? 31.685 28.357 -44.596 1.00 52.41 552 ASN A CA 1
ATOM 4162 C C . ASN A 1 552 ? 32.057 27.871 -43.209 1.00 52.41 552 ASN A C 1
ATOM 4164 O O . ASN A 1 552 ? 31.182 27.743 -42.349 1.00 52.41 552 ASN A O 1
ATOM 4168 N N . ALA A 1 553 ? 33.366 27.803 -42.944 1.00 50.41 553 ALA A N 1
ATOM 4169 C CA . ALA A 1 553 ? 33.993 27.709 -41.620 1.00 50.41 553 ALA A CA 1
ATOM 4170 C C . ALA A 1 553 ? 33.496 28.748 -40.578 1.00 50.41 553 ALA A C 1
ATOM 4172 O O . ALA A 1 553 ? 33.951 28.715 -39.440 1.00 50.41 553 ALA A O 1
ATOM 4173 N N . ALA A 1 554 ? 32.579 29.656 -40.941 1.00 56.50 554 ALA A N 1
ATOM 4174 C CA . ALA A 1 554 ? 32.127 30.787 -40.138 1.00 56.50 554 ALA A CA 1
ATOM 4175 C C . ALA A 1 554 ? 30.827 30.570 -39.334 1.00 56.50 554 ALA A C 1
ATOM 4177 O O . ALA A 1 554 ? 30.592 31.354 -38.422 1.00 56.50 554 ALA A O 1
ATOM 4178 N N . GLY A 1 555 ? 29.994 29.554 -39.619 1.00 63.38 555 GLY A N 1
ATOM 4179 C CA . GLY A 1 555 ? 28.789 29.269 -38.808 1.00 63.38 555 GLY A CA 1
ATOM 4180 C C . GLY A 1 555 ? 27.816 30.455 -38.674 1.00 63.38 555 GLY A C 1
ATOM 4181 O O . GLY A 1 555 ? 27.350 30.752 -37.583 1.00 63.38 555 GLY A O 1
ATOM 4182 N N . THR A 1 556 ? 27.588 31.211 -39.755 1.00 73.75 556 THR A N 1
ATOM 4183 C CA . THR A 1 556 ? 26.711 32.406 -39.764 1.00 73.75 556 THR A CA 1
ATOM 4184 C C . THR A 1 556 ? 25.466 32.254 -40.639 1.00 73.75 556 THR A C 1
ATOM 4186 O O . THR A 1 556 ? 24.595 33.122 -40.625 1.00 73.75 556 THR A O 1
ATOM 4189 N N . ASN A 1 557 ? 25.384 31.190 -41.438 1.00 82.38 557 ASN A N 1
ATOM 4190 C CA . ASN A 1 557 ? 24.273 30.969 -42.361 1.00 82.38 557 ASN A CA 1
ATOM 4191 C C . ASN A 1 557 ? 23.047 30.505 -41.588 1.00 82.38 557 ASN A C 1
ATOM 4193 O O . ASN A 1 557 ? 23.181 29.656 -40.727 1.00 82.38 557 ASN A O 1
ATOM 4197 N N . THR A 1 558 ? 21.860 31.001 -41.934 1.00 88.25 558 THR A N 1
ATOM 4198 C CA . THR A 1 558 ? 20.591 30.619 -41.286 1.00 88.25 558 THR A CA 1
ATOM 4199 C C . THR A 1 558 ? 19.935 29.376 -41.899 1.00 88.25 558 THR A C 1
ATOM 4201 O O . THR A 1 558 ? 18.883 28.930 -41.430 1.00 88.25 558 THR A O 1
ATOM 4204 N N . GLN A 1 559 ? 20.531 28.824 -42.961 1.00 88.56 559 GLN A N 1
ATOM 4205 C CA . GLN A 1 559 ? 20.073 27.625 -43.656 1.00 88.56 559 GLN A CA 1
ATOM 4206 C C . GLN A 1 559 ? 21.253 26.752 -44.091 1.00 88.56 559 GLN A C 1
ATOM 4208 O O . GLN A 1 559 ? 22.296 27.262 -44.500 1.00 88.56 559 GLN A O 1
ATOM 4213 N N . ILE A 1 560 ? 21.039 25.441 -44.036 1.00 90.25 560 ILE A N 1
ATOM 4214 C CA . ILE A 1 560 ? 21.907 24.392 -44.579 1.00 90.25 560 ILE A CA 1
ATOM 4215 C C . ILE A 1 560 ? 21.085 23.504 -45.503 1.00 90.25 560 ILE A C 1
ATOM 4217 O O . ILE A 1 560 ? 19.862 23.451 -45.384 1.00 90.25 560 ILE A O 1
ATOM 4221 N N . ASN A 1 561 ? 21.728 22.806 -46.430 1.00 90.06 561 ASN A N 1
ATOM 4222 C CA . ASN A 1 561 ? 20.997 22.021 -47.419 1.00 90.06 561 ASN A CA 1
ATOM 4223 C C . ASN A 1 561 ? 21.151 20.521 -47.199 1.00 90.06 561 ASN A C 1
ATOM 4225 O O . ASN A 1 561 ? 22.183 20.045 -46.733 1.00 90.06 561 ASN A O 1
ATOM 4229 N N . THR A 1 562 ? 20.152 19.759 -47.623 1.00 92.12 562 THR A N 1
ATOM 4230 C CA . THR A 1 562 ? 20.170 18.297 -47.637 1.00 92.12 562 THR A CA 1
ATOM 4231 C C . THR A 1 562 ? 19.644 17.773 -48.972 1.00 92.12 562 THR A C 1
ATOM 4233 O O . THR A 1 562 ? 18.786 18.397 -49.596 1.00 92.12 562 THR A O 1
ATOM 4236 N N . SER A 1 563 ? 20.187 16.659 -49.453 1.00 92.44 563 SER A N 1
ATOM 4237 C CA . SER A 1 563 ? 19.737 15.970 -50.666 1.00 92.44 563 SER A CA 1
ATOM 4238 C C . SER A 1 563 ? 20.186 14.505 -50.642 1.00 92.44 563 SER A C 1
ATOM 4240 O O . SER A 1 563 ? 20.729 14.024 -49.649 1.00 92.44 563 SER A O 1
ATOM 4242 N N . GLU A 1 564 ? 19.995 13.774 -51.741 1.00 90.88 564 GLU A N 1
ATOM 4243 C CA . GLU A 1 564 ? 20.590 12.440 -51.915 1.00 90.88 564 GLU A CA 1
ATOM 4244 C C . GLU A 1 564 ? 22.128 12.502 -52.075 1.00 90.88 564 GLU A C 1
ATOM 4246 O O . GLU A 1 564 ? 22.815 11.510 -51.841 1.00 90.88 564 GLU A O 1
ATOM 4251 N N . TRP A 1 565 ? 22.668 13.676 -52.432 1.00 89.62 565 TRP A N 1
ATOM 4252 C CA . TRP A 1 565 ? 24.100 13.935 -52.636 1.00 89.62 565 TRP A CA 1
ATOM 4253 C C . TRP A 1 565 ? 24.719 14.793 -51.526 1.00 89.62 565 TRP A C 1
ATOM 4255 O O . TRP A 1 565 ? 25.940 14.933 -51.470 1.00 89.62 565 TRP A O 1
ATOM 4265 N N . ASN A 1 566 ? 23.894 15.393 -50.663 1.00 90.88 566 ASN A N 1
ATOM 4266 C CA . ASN A 1 566 ? 24.324 16.309 -49.615 1.00 90.88 566 ASN A CA 1
ATOM 4267 C C . ASN A 1 566 ? 23.750 15.908 -48.257 1.00 90.88 566 ASN A C 1
ATOM 4269 O O . ASN A 1 566 ? 22.538 15.790 -48.098 1.00 90.88 566 ASN A O 1
ATOM 4273 N N . THR A 1 567 ? 24.615 15.739 -47.264 1.00 92.88 567 THR A N 1
ATOM 4274 C CA . THR A 1 567 ? 24.208 15.363 -45.907 1.00 92.88 567 THR A CA 1
ATOM 4275 C C . THR A 1 567 ? 24.349 16.553 -44.973 1.00 92.88 567 THR A C 1
ATOM 4277 O O . THR A 1 567 ? 25.424 17.140 -44.909 1.00 92.88 567 THR A O 1
ATOM 4280 N N . SER A 1 568 ? 23.290 16.877 -44.231 1.00 92.75 568 SER A N 1
ATOM 4281 C CA . SER A 1 568 ? 23.326 17.843 -43.129 1.00 92.75 568 SER A CA 1
ATOM 4282 C C . SER A 1 568 ? 23.627 17.134 -41.815 1.00 92.75 568 SER A C 1
ATOM 4284 O O . SER A 1 568 ? 23.065 16.079 -41.548 1.00 92.75 568 SER A O 1
ATOM 4286 N N . TYR A 1 569 ? 24.456 17.726 -40.973 1.00 94.19 569 TYR A N 1
ATOM 4287 C CA . TYR A 1 569 ? 24.845 17.203 -39.673 1.00 94.19 569 TYR A CA 1
ATOM 4288 C C . TYR A 1 569 ? 24.408 18.152 -38.569 1.00 94.19 569 TYR A C 1
ATOM 4290 O O . TYR A 1 569 ? 24.508 19.368 -38.722 1.00 94.19 569 TYR A O 1
ATOM 4298 N N . PHE A 1 570 ? 23.984 17.584 -37.445 1.00 94.88 570 PHE A N 1
ATOM 4299 C CA . PHE A 1 570 ? 23.662 18.309 -36.221 1.00 94.88 570 PHE A CA 1
ATOM 4300 C C . PHE A 1 570 ? 24.302 17.597 -35.034 1.00 94.88 570 PHE A C 1
ATOM 4302 O O . PHE A 1 570 ? 24.213 16.373 -34.927 1.00 94.88 570 PHE A O 1
ATOM 4309 N N . ARG A 1 571 ? 24.933 18.357 -34.143 1.00 93.94 571 ARG A N 1
ATOM 4310 C CA . ARG A 1 571 ? 25.579 17.856 -32.926 1.00 93.94 571 ARG A CA 1
ATOM 4311 C C . ARG A 1 571 ? 24.921 18.464 -31.701 1.00 93.94 571 ARG A C 1
ATOM 4313 O O . ARG A 1 571 ? 24.732 19.673 -31.656 1.00 93.94 571 ARG A O 1
ATOM 4320 N N . PHE A 1 572 ? 24.608 17.657 -30.695 1.00 95.75 572 PHE A N 1
ATOM 4321 C CA . PHE A 1 572 ? 23.987 18.090 -29.443 1.00 95.75 572 PHE A CA 1
ATOM 4322 C C . PHE A 1 572 ? 24.803 17.603 -28.244 1.00 95.75 572 PHE A C 1
ATOM 4324 O O . PHE A 1 572 ? 25.296 16.478 -28.239 1.00 95.75 572 PHE A O 1
ATOM 4331 N N . SER A 1 573 ? 24.909 18.427 -27.199 1.00 92.19 573 SER A N 1
ATOM 4332 C CA . SER A 1 573 ? 25.489 17.997 -25.922 1.00 92.19 573 SER A CA 1
ATOM 4333 C C . SER A 1 573 ? 24.404 17.356 -25.059 1.00 92.19 573 SER A C 1
ATOM 4335 O O . SER A 1 573 ? 23.490 18.040 -24.602 1.00 92.19 573 SER A O 1
ATOM 4337 N N . THR A 1 574 ? 24.489 16.044 -24.849 1.00 89.25 574 THR A N 1
ATOM 4338 C CA . THR A 1 574 ? 23.545 15.258 -24.038 1.00 89.25 574 THR A CA 1
ATOM 4339 C C . THR A 1 574 ? 24.089 14.947 -22.642 1.00 89.25 574 THR A C 1
ATOM 4341 O O . THR A 1 574 ? 23.317 14.568 -21.767 1.00 89.25 574 THR A O 1
ATOM 4344 N N . GLY A 1 575 ? 25.376 15.200 -22.375 1.00 81.94 575 GLY A N 1
ATOM 4345 C CA . GLY A 1 575 ? 25.989 15.041 -21.047 1.00 81.94 575 GLY A CA 1
ATOM 4346 C C . GLY A 1 575 ? 25.413 15.958 -19.956 1.00 81.94 575 GLY A C 1
ATOM 4347 O O . GLY A 1 575 ? 25.648 15.738 -18.773 1.00 81.94 575 GLY A O 1
ATOM 4348 N N . VAL A 1 576 ? 24.625 16.972 -20.334 1.00 74.69 576 VAL A N 1
ATOM 4349 C CA . VAL A 1 576 ? 23.879 17.838 -19.402 1.00 74.69 576 VAL A CA 1
ATOM 4350 C C . VAL A 1 576 ? 22.584 17.200 -18.878 1.00 74.69 576 VAL A C 1
ATOM 4352 O O . VAL A 1 576 ? 21.916 17.787 -18.027 1.00 74.69 576 VAL A O 1
ATOM 4355 N N . LEU A 1 577 ? 22.195 16.024 -19.386 1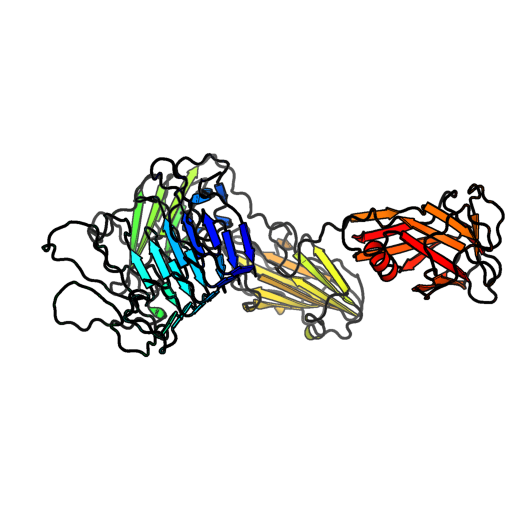.00 79.81 577 LEU A N 1
ATOM 4356 C CA . LEU A 1 577 ? 20.972 15.334 -18.983 1.00 79.81 577 LEU A CA 1
ATOM 4357 C C . LEU A 1 577 ? 21.172 14.662 -17.608 1.00 79.81 577 LEU A C 1
ATOM 4359 O O . LEU A 1 577 ? 22.026 13.790 -17.466 1.00 79.81 577 LEU A O 1
ATOM 4363 N N . PRO A 1 578 ? 20.395 15.031 -16.573 1.00 55.53 578 PRO A N 1
ATOM 4364 C CA . PRO A 1 578 ? 20.675 14.642 -15.189 1.00 55.53 578 PRO A CA 1
ATOM 4365 C C . PRO A 1 578 ? 20.197 13.226 -14.819 1.00 55.53 578 PRO A C 1
ATOM 4367 O O . PRO A 1 578 ? 20.466 12.773 -13.705 1.00 55.53 578 PRO A O 1
ATOM 4370 N N . ARG A 1 579 ? 19.419 12.556 -15.689 1.00 63.88 579 ARG A N 1
ATOM 4371 C CA . ARG A 1 579 ? 18.745 11.261 -15.444 1.00 63.88 579 ARG A CA 1
ATOM 4372 C C . ARG A 1 579 ? 18.518 10.475 -16.746 1.00 63.88 579 ARG A C 1
ATOM 4374 O O . ARG A 1 579 ? 18.874 10.932 -17.828 1.00 63.88 579 ARG A O 1
ATOM 4381 N N . GLN A 1 580 ? 17.925 9.280 -16.637 1.00 74.81 580 GLN A N 1
ATOM 4382 C CA . GLN A 1 580 ? 17.644 8.403 -17.778 1.00 74.81 580 GLN A CA 1
ATOM 4383 C C . GLN A 1 580 ? 16.623 8.994 -18.761 1.00 74.81 580 GLN A C 1
ATOM 4385 O O . GLN A 1 580 ? 15.504 9.329 -18.390 1.00 74.81 580 GLN A O 1
ATOM 4390 N N . VAL A 1 581 ? 16.987 9.014 -20.044 1.00 79.38 581 VAL A N 1
ATOM 4391 C CA . VAL A 1 581 ? 16.138 9.491 -21.145 1.00 79.38 581 VAL A CA 1
ATOM 4392 C C . VAL A 1 581 ? 14.940 8.563 -21.381 1.00 79.38 581 VAL A C 1
ATOM 4394 O O . VAL A 1 581 ? 15.094 7.403 -21.785 1.00 79.38 581 VAL A O 1
ATOM 4397 N N . THR A 1 582 ? 13.734 9.100 -21.191 1.00 80.94 582 THR A N 1
ATOM 4398 C CA . THR A 1 582 ? 12.453 8.411 -21.425 1.00 80.94 582 THR A CA 1
ATOM 4399 C C . THR A 1 582 ? 11.965 8.575 -22.866 1.00 80.94 582 THR A C 1
ATOM 4401 O O . THR A 1 582 ? 11.554 7.587 -23.471 1.00 80.94 582 THR A O 1
ATOM 4404 N N . SER A 1 583 ? 12.092 9.773 -23.450 1.00 87.94 583 SER A N 1
ATOM 4405 C CA . SER A 1 583 ? 11.851 10.033 -24.877 1.00 87.94 583 SER A CA 1
ATOM 4406 C C . SER A 1 583 ? 12.766 11.137 -25.410 1.00 87.94 583 SER A C 1
ATOM 4408 O O . SER A 1 583 ? 13.168 12.025 -24.657 1.00 87.94 583 SER A O 1
ATOM 4410 N N . ALA A 1 584 ? 13.103 11.088 -26.701 1.00 92.94 584 ALA A N 1
ATOM 4411 C CA . ALA A 1 584 ? 13.804 12.170 -27.384 1.00 92.94 584 ALA A CA 1
ATOM 4412 C C . ALA A 1 584 ? 13.295 12.351 -28.822 1.00 92.94 584 ALA A C 1
ATOM 4414 O O . ALA A 1 584 ? 13.258 11.400 -29.609 1.00 92.94 584 ALA A O 1
ATOM 4415 N N . LYS A 1 585 ? 12.927 13.587 -29.174 1.00 96.06 585 LYS A N 1
ATOM 4416 C CA . LYS A 1 585 ? 12.502 13.985 -30.521 1.00 96.06 585 LYS A CA 1
ATOM 4417 C C . LYS A 1 585 ? 13.477 15.002 -31.101 1.00 96.06 585 LYS A C 1
ATOM 4419 O O . LYS A 1 585 ? 13.696 16.058 -30.510 1.00 96.06 585 LYS A O 1
ATOM 4424 N N . LEU A 1 586 ? 14.030 14.697 -32.270 1.00 97.06 586 LEU A N 1
ATOM 4425 C CA . LEU A 1 586 ? 14.811 15.641 -33.063 1.00 97.06 586 LEU A CA 1
ATOM 4426 C C . LEU A 1 586 ? 13.858 16.396 -33.986 1.00 97.06 586 LEU A C 1
ATOM 4428 O O . LEU A 1 586 ? 13.233 15.788 -34.852 1.00 97.06 586 LEU A O 1
ATOM 4432 N N . ARG A 1 587 ? 13.756 17.710 -33.809 1.00 95.75 587 ARG A N 1
ATOM 4433 C CA . ARG A 1 587 ? 12.955 18.602 -34.644 1.00 95.75 587 ARG A CA 1
ATOM 4434 C C . ARG A 1 587 ? 13.870 19.424 -35.531 1.00 95.75 587 ARG A C 1
ATOM 4436 O O . ARG A 1 587 ? 14.720 20.148 -35.021 1.00 95.75 587 ARG A O 1
ATOM 4443 N N . ILE A 1 588 ? 13.677 19.360 -36.841 1.00 94.38 588 ILE A N 1
ATOM 4444 C CA . ILE A 1 588 ? 14.430 20.180 -37.798 1.00 94.38 588 ILE A CA 1
ATOM 4445 C C . ILE A 1 588 ? 13.446 20.945 -38.663 1.00 94.38 588 ILE A C 1
ATOM 4447 O O . ILE A 1 588 ? 12.557 20.352 -39.269 1.00 94.38 588 ILE A O 1
ATOM 4451 N N . TYR A 1 589 ? 13.580 22.266 -38.702 1.00 93.81 589 TYR A N 1
ATOM 4452 C CA . TYR A 1 589 ? 12.660 23.092 -39.465 1.00 93.81 589 TYR A CA 1
ATOM 4453 C C . TYR A 1 589 ? 13.018 23.086 -40.949 1.00 93.81 589 TYR A C 1
ATOM 4455 O O . TYR A 1 589 ? 14.149 23.377 -41.339 1.00 93.81 589 TYR A O 1
ATOM 4463 N N . LYS A 1 590 ? 12.020 22.798 -41.777 1.00 91.56 590 LYS A N 1
ATOM 4464 C CA . LYS A 1 590 ? 12.083 22.883 -43.229 1.00 91.56 590 LYS A CA 1
ATOM 4465 C C . LYS A 1 590 ? 11.285 24.110 -43.682 1.00 91.56 590 LYS A C 1
ATOM 4467 O O . LYS A 1 590 ? 10.058 24.083 -43.593 1.00 91.56 590 LYS A O 1
ATOM 4472 N N . PRO A 1 591 ? 11.938 25.183 -44.163 1.00 86.81 591 PRO A N 1
ATOM 4473 C CA . PRO A 1 591 ? 11.248 26.348 -44.722 1.00 86.81 591 PRO A CA 1
ATOM 4474 C C . PRO A 1 591 ? 10.660 26.092 -46.119 1.00 86.81 591 PRO A C 1
ATOM 4476 O O . PRO A 1 591 ? 9.767 26.816 -46.547 1.00 86.81 591 PRO A O 1
ATOM 4479 N N . ASP A 1 592 ? 11.153 25.075 -46.824 1.00 79.81 592 ASP A N 1
ATOM 4480 C CA . ASP A 1 592 ? 10.727 24.712 -48.176 1.00 79.81 592 ASP A CA 1
ATOM 4481 C C . ASP A 1 592 ? 9.283 24.156 -48.199 1.00 79.81 592 ASP A C 1
ATOM 4483 O O . ASP A 1 592 ? 8.876 23.409 -47.306 1.00 79.81 592 ASP A O 1
ATOM 4487 N N . VAL A 1 593 ? 8.501 24.471 -49.234 1.00 80.06 593 VAL A N 1
ATOM 4488 C CA . VAL A 1 593 ? 7.113 24.005 -49.431 1.00 80.06 593 VAL A CA 1
ATOM 4489 C C . VAL A 1 593 ? 6.999 22.679 -50.199 1.00 80.06 593 VAL A C 1
ATOM 4491 O O . VAL A 1 593 ? 5.901 22.134 -50.322 1.00 80.06 593 VAL A O 1
ATOM 4494 N N . THR A 1 594 ? 8.115 22.120 -50.671 1.00 83.00 594 THR A N 1
ATOM 4495 C CA . THR A 1 594 ? 8.168 20.836 -51.385 1.00 83.00 594 THR A CA 1
ATOM 4496 C C . THR A 1 594 ? 7.577 19.722 -50.523 1.00 83.00 594 THR A C 1
ATOM 4498 O O . THR A 1 594 ? 7.966 19.547 -49.369 1.00 83.00 594 THR A O 1
ATOM 4501 N N . SER A 1 595 ? 6.600 18.990 -51.054 1.00 82.81 595 SER A N 1
ATOM 4502 C CA . SER A 1 595 ? 5.881 17.929 -50.334 1.00 82.81 595 SER A CA 1
ATOM 4503 C C . SER A 1 595 ? 6.440 16.551 -50.664 1.00 82.81 595 SER A C 1
ATOM 4505 O O . SER A 1 595 ? 7.087 16.380 -51.692 1.00 82.81 595 SER A O 1
ATOM 4507 N N . ASN A 1 596 ? 6.116 15.556 -49.838 1.00 86.06 596 ASN A N 1
ATOM 4508 C CA . ASN A 1 596 ? 6.459 14.149 -50.064 1.00 86.06 596 ASN A CA 1
ATOM 4509 C C . ASN A 1 596 ? 7.968 13.864 -50.138 1.00 86.06 596 ASN A C 1
ATOM 4511 O O . ASN A 1 596 ? 8.392 12.920 -50.801 1.00 86.06 596 ASN A O 1
ATOM 4515 N N . VAL A 1 597 ? 8.779 14.645 -49.420 1.00 89.06 597 VAL A N 1
ATOM 4516 C CA . VAL A 1 597 ? 10.225 14.415 -49.346 1.00 89.06 597 VAL A CA 1
ATOM 4517 C C . VAL A 1 597 ? 10.511 13.366 -48.278 1.00 89.06 597 VAL A C 1
ATOM 4519 O O . VAL A 1 597 ? 10.188 13.563 -47.105 1.00 89.06 597 VAL A O 1
ATOM 4522 N N . LEU A 1 598 ? 11.141 12.258 -48.672 1.00 92.94 598 LEU A N 1
ATOM 4523 C CA . LEU A 1 598 ? 11.631 11.247 -47.736 1.00 92.94 598 LEU A CA 1
ATOM 4524 C C . LEU A 1 598 ? 12.927 11.736 -47.088 1.00 92.94 598 LEU A C 1
ATOM 4526 O O . LEU A 1 598 ? 13.944 11.832 -47.770 1.00 92.94 598 LEU A O 1
ATOM 4530 N N . PHE A 1 599 ? 12.912 11.968 -45.781 1.00 94.25 599 PHE A N 1
ATOM 4531 C CA . PHE A 1 599 ? 14.103 12.245 -44.984 1.00 94.25 599 PHE A CA 1
ATOM 4532 C C . PHE A 1 599 ? 14.553 11.004 -44.230 1.00 94.25 599 PHE A C 1
ATOM 4534 O O . PHE A 1 599 ? 13.737 10.207 -43.764 1.00 94.25 599 PHE A O 1
ATOM 4541 N N . LYS A 1 600 ? 15.863 10.868 -44.062 1.00 95.12 600 LYS A N 1
ATOM 4542 C CA . LYS A 1 600 ? 16.495 9.805 -43.286 1.00 95.12 600 LYS A CA 1
ATOM 4543 C C . LYS A 1 600 ? 17.400 10.437 -42.241 1.00 95.12 600 LYS A C 1
ATOM 4545 O O . LYS A 1 600 ? 18.207 11.296 -42.581 1.00 95.12 600 LYS A O 1
ATOM 4550 N N . ALA A 1 601 ? 17.276 9.984 -41.000 1.00 97.00 601 ALA A N 1
ATOM 4551 C CA . ALA A 1 601 ? 18.161 10.355 -39.908 1.00 97.00 601 ALA A CA 1
ATOM 4552 C C . ALA A 1 601 ? 19.031 9.159 -39.533 1.00 97.00 601 ALA A C 1
ATOM 4554 O O . ALA A 1 601 ? 18.509 8.087 -39.229 1.00 97.00 601 ALA A O 1
ATOM 4555 N N . SER A 1 602 ? 20.348 9.337 -39.558 1.00 96.56 602 SER A N 1
ATOM 4556 C CA . SER A 1 602 ? 21.331 8.290 -39.256 1.00 96.56 602 SER A CA 1
ATOM 4557 C C . SER A 1 602 ? 22.289 8.760 -38.168 1.00 96.56 602 SER A C 1
ATOM 4559 O O . SER A 1 602 ? 22.580 9.953 -38.083 1.00 96.56 602 SER A O 1
ATOM 4561 N N . ILE A 1 603 ? 22.805 7.829 -37.363 1.00 93.38 603 ILE A N 1
ATOM 4562 C CA . ILE A 1 603 ? 23.988 8.115 -36.538 1.00 93.38 603 ILE A CA 1
ATOM 4563 C C . ILE A 1 603 ? 25.196 8.344 -37.453 1.00 93.38 603 ILE A C 1
ATOM 4565 O O . ILE A 1 603 ? 25.176 7.975 -38.631 1.00 93.38 603 ILE A O 1
ATOM 4569 N N . VAL A 1 604 ? 26.261 8.924 -36.915 1.00 94.56 604 VAL A N 1
ATOM 4570 C CA . VAL A 1 604 ? 27.523 9.132 -37.637 1.00 94.56 604 VAL A CA 1
ATOM 4571 C C . VAL A 1 604 ? 28.631 8.272 -37.052 1.00 94.56 604 VAL A C 1
ATOM 4573 O O . VAL A 1 604 ? 28.527 7.779 -35.936 1.00 94.56 604 VAL A O 1
ATOM 4576 N N . THR A 1 605 ? 29.710 8.071 -37.801 1.0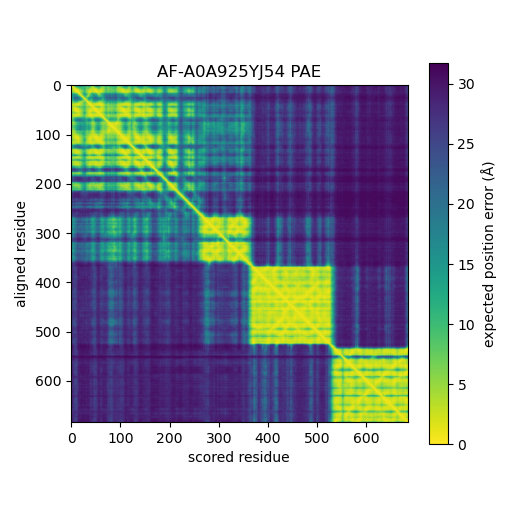0 93.06 605 THR A N 1
ATOM 4577 C CA . THR A 1 605 ? 30.824 7.217 -37.359 1.00 93.06 605 THR A CA 1
ATOM 4578 C C . THR A 1 605 ? 31.708 7.846 -36.276 1.00 93.06 605 THR A C 1
ATOM 4580 O O . THR A 1 605 ? 32.606 7.171 -35.780 1.00 93.06 605 THR A O 1
ATOM 4583 N N . SER A 1 606 ? 31.545 9.139 -35.971 1.00 90.81 606 SER A N 1
ATOM 4584 C CA . SER A 1 606 ? 32.331 9.850 -34.954 1.00 90.81 606 SER A CA 1
ATOM 4585 C C . SER A 1 606 ? 31.671 11.163 -34.527 1.00 90.81 606 SER A C 1
ATOM 4587 O O . SER A 1 606 ? 31.228 11.929 -35.382 1.00 90.81 606 SER A O 1
ATOM 4589 N N . ASP A 1 607 ? 31.714 11.459 -33.228 1.00 91.44 607 ASP A N 1
ATOM 4590 C CA . ASP A 1 607 ? 31.257 12.709 -32.603 1.00 91.44 607 ASP A CA 1
ATOM 4591 C C . ASP A 1 607 ? 32.329 13.810 -32.536 1.00 91.44 607 ASP A C 1
ATOM 4593 O O . ASP A 1 607 ? 32.072 14.927 -32.082 1.00 91.44 607 ASP A O 1
ATOM 4597 N N . ALA A 1 608 ? 33.548 13.530 -33.011 1.00 88.81 608 ALA A N 1
ATOM 4598 C CA . ALA A 1 608 ? 34.688 14.449 -32.925 1.00 88.81 608 ALA A CA 1
ATOM 4599 C C . ALA A 1 608 ? 34.633 15.629 -33.919 1.00 88.81 608 ALA A C 1
ATOM 4601 O O . ALA A 1 608 ? 35.576 16.419 -33.998 1.00 88.81 608 ALA A O 1
ATOM 4602 N N . TRP A 1 609 ? 33.557 15.755 -34.696 1.00 90.75 609 TRP A N 1
ATOM 4603 C CA . TRP A 1 609 ? 33.392 16.812 -35.688 1.00 90.75 609 TRP A CA 1
ATOM 4604 C C . TRP A 1 609 ? 32.779 18.080 -35.082 1.00 90.75 609 TRP A C 1
ATOM 4606 O O . TRP A 1 609 ? 32.072 18.062 -34.077 1.00 90.75 609 TRP A O 1
ATOM 4616 N N . THR A 1 610 ? 33.059 19.208 -35.715 1.00 88.69 610 THR A N 1
ATOM 4617 C CA . THR A 1 610 ? 32.559 20.539 -35.369 1.00 88.69 610 THR A CA 1
ATOM 4618 C C . THR A 1 610 ? 32.191 21.275 -36.647 1.00 88.69 610 THR A C 1
ATOM 4620 O O . THR A 1 610 ? 32.631 20.915 -37.745 1.00 88.69 610 THR A O 1
ATOM 4623 N N . GLN A 1 611 ? 31.475 22.385 -36.509 1.00 86.38 611 GLN A N 1
ATOM 4624 C CA . GLN A 1 611 ? 31.183 23.274 -37.630 1.00 86.38 611 GLN A CA 1
ATOM 4625 C C . GLN A 1 611 ? 32.446 23.904 -38.254 1.00 86.38 611 GLN A C 1
ATOM 4627 O O . GLN A 1 611 ? 32.351 24.577 -39.271 1.00 86.38 611 GLN A O 1
ATOM 4632 N N . ALA A 1 612 ? 33.642 23.747 -37.675 1.00 82.56 612 ALA A N 1
ATOM 4633 C CA . ALA A 1 612 ? 34.887 24.247 -38.261 1.00 82.56 612 ALA A CA 1
ATOM 4634 C C . ALA A 1 612 ? 35.531 23.249 -39.247 1.00 82.56 612 ALA A C 1
ATOM 4636 O O . ALA A 1 612 ? 36.349 23.649 -40.075 1.00 82.56 612 ALA A O 1
ATOM 4637 N N . ASN A 1 613 ? 35.159 21.965 -39.201 1.00 84.31 613 ASN A N 1
ATOM 4638 C CA . ASN A 1 613 ? 35.770 20.909 -40.015 1.00 84.31 613 ASN A CA 1
ATOM 4639 C C . ASN A 1 613 ? 35.505 21.085 -41.516 1.00 84.31 613 ASN A C 1
ATOM 4641 O O . ASN A 1 613 ? 34.366 21.285 -41.924 1.00 84.31 613 ASN A O 1
ATOM 4645 N N . ALA A 1 614 ? 36.536 20.962 -42.358 1.00 78.44 614 ALA A N 1
ATOM 4646 C CA . ALA A 1 614 ? 36.375 21.013 -43.814 1.00 78.44 614 ALA A CA 1
ATOM 4647 C C . ALA A 1 614 ? 35.327 19.987 -44.315 1.00 78.44 614 ALA A C 1
ATOM 4649 O O . ALA A 1 614 ? 35.241 18.900 -43.748 1.00 78.44 614 ALA A O 1
ATOM 4650 N N . PRO A 1 615 ? 34.568 20.265 -45.393 1.00 72.38 615 PRO A N 1
ATOM 4651 C CA . PRO A 1 615 ? 33.464 19.394 -45.819 1.00 72.38 615 PRO A CA 1
ATOM 4652 C C . PRO A 1 615 ? 33.854 17.922 -46.056 1.00 72.38 6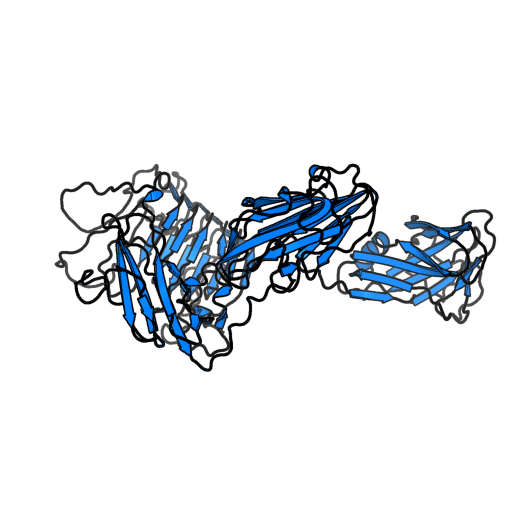15 PRO A C 1
ATOM 4654 O O . PRO A 1 615 ? 33.092 17.018 -45.729 1.00 72.38 615 PRO A O 1
ATOM 4657 N N . GLY A 1 616 ? 35.074 17.668 -46.546 1.00 74.69 616 GLY A N 1
ATOM 4658 C CA . GLY A 1 616 ? 35.609 16.316 -46.757 1.00 74.69 616 GLY A CA 1
ATOM 4659 C C . GLY A 1 616 ? 36.129 15.596 -45.503 1.00 74.69 616 GLY A C 1
ATOM 4660 O O . GLY A 1 616 ? 36.586 14.465 -45.620 1.00 74.69 616 GLY A O 1
ATOM 4661 N N . SER A 1 617 ? 36.106 16.232 -44.325 1.00 82.19 617 SER A N 1
ATOM 4662 C CA . SER A 1 617 ? 36.530 15.638 -43.044 1.00 82.19 617 SER A CA 1
ATOM 4663 C C . SER A 1 617 ? 35.377 15.398 -42.065 1.00 82.19 617 SER A C 1
ATOM 4665 O O . SER A 1 617 ? 35.616 15.083 -40.898 1.00 82.19 617 SER A O 1
ATOM 4667 N N . LEU A 1 618 ? 34.134 15.530 -42.535 1.00 88.38 618 LEU A N 1
ATOM 4668 C CA . LEU A 1 618 ? 32.937 15.156 -41.786 1.00 88.38 618 LEU A CA 1
ATOM 4669 C C . LEU A 1 618 ? 32.832 13.622 -41.659 1.00 88.38 618 LEU A C 1
ATOM 4671 O O . LEU A 1 618 ? 33.328 12.894 -42.523 1.00 88.38 618 LEU A O 1
ATOM 4675 N N . PRO A 1 619 ? 32.224 13.115 -40.575 1.00 92.38 619 PRO A N 1
ATOM 4676 C CA . PRO A 1 619 ? 32.139 11.683 -40.317 1.00 92.38 619 PRO A CA 1
ATOM 4677 C C . PRO A 1 619 ? 31.248 10.979 -41.348 1.00 92.38 619 PRO A C 1
ATOM 4679 O O . PRO A 1 619 ? 30.343 11.575 -41.926 1.00 92.38 619 PRO A O 1
ATOM 4682 N N . GLY A 1 620 ? 31.486 9.684 -41.558 1.00 92.25 620 GLY A N 1
ATOM 4683 C CA . GLY A 1 620 ? 30.634 8.865 -42.415 1.00 92.25 620 GLY A CA 1
ATOM 4684 C C . GLY A 1 620 ? 29.266 8.600 -41.782 1.00 92.25 620 GLY A C 1
ATOM 4685 O O . GLY A 1 620 ? 29.086 8.724 -40.568 1.00 92.25 620 GLY A O 1
ATOM 4686 N N . LEU A 1 621 ? 28.304 8.182 -42.607 1.00 93.62 621 LEU A N 1
ATOM 4687 C CA . LEU A 1 621 ? 27.003 7.709 -42.132 1.00 93.62 621 LEU A CA 1
ATOM 4688 C C . LEU A 1 621 ? 27.146 6.339 -41.461 1.00 93.62 621 LEU A C 1
ATOM 4690 O O . LEU A 1 621 ? 27.742 5.422 -42.026 1.00 93.62 621 LEU A O 1
ATOM 4694 N N . GLY A 1 622 ? 26.573 6.204 -40.270 1.00 91.75 622 GLY A N 1
ATOM 4695 C CA . GLY A 1 622 ? 26.406 4.937 -39.570 1.00 91.75 622 GLY A CA 1
ATOM 4696 C C . GLY A 1 622 ? 25.003 4.357 -39.762 1.00 91.75 622 GLY A C 1
ATOM 4697 O O . GLY A 1 622 ? 24.389 4.486 -40.822 1.00 91.75 622 GLY A O 1
ATOM 4698 N N . ALA A 1 623 ? 24.489 3.687 -38.729 1.00 92.25 623 ALA A N 1
ATOM 4699 C CA . ALA A 1 623 ? 23.172 3.061 -38.764 1.00 92.25 623 ALA A CA 1
ATOM 4700 C C . ALA A 1 623 ? 22.031 4.081 -38.955 1.00 92.25 623 ALA A C 1
ATOM 4702 O O . ALA A 1 623 ? 22.023 5.165 -38.367 1.00 92.25 623 ALA A O 1
ATOM 4703 N N . LEU A 1 624 ? 21.024 3.702 -39.742 1.00 94.94 624 LEU A N 1
ATOM 4704 C CA . LEU A 1 624 ? 19.790 4.473 -39.874 1.00 94.94 624 LEU A CA 1
ATOM 4705 C C . LEU A 1 624 ? 19.017 4.429 -38.547 1.00 94.94 624 LEU A C 1
ATOM 4707 O O . LEU A 1 624 ? 18.714 3.347 -38.049 1.00 94.94 624 LEU A O 1
ATOM 4711 N N . ILE A 1 625 ? 18.670 5.594 -38.000 1.00 94.00 625 ILE A N 1
ATOM 4712 C CA . ILE A 1 625 ? 17.822 5.717 -36.808 1.00 94.00 625 ILE A CA 1
ATOM 4713 C C . ILE A 1 625 ? 16.361 5.574 -37.223 1.00 94.00 625 ILE A C 1
ATOM 4715 O O . ILE A 1 625 ? 15.632 4.733 -36.703 1.00 94.00 625 ILE A O 1
ATOM 4719 N N . THR A 1 626 ? 15.929 6.414 -38.165 1.00 94.44 626 THR A N 1
ATOM 4720 C CA . THR A 1 626 ? 14.561 6.415 -38.683 1.00 94.44 626 THR A CA 1
ATOM 4721 C C . THR A 1 626 ? 14.482 7.167 -40.011 1.00 94.44 626 THR A C 1
ATOM 4723 O O . THR A 1 626 ? 15.388 7.916 -40.383 1.00 94.44 626 THR A O 1
ATOM 4726 N N . SER A 1 627 ? 13.388 6.976 -40.740 1.00 92.56 627 SER A N 1
ATOM 4727 C CA . SER A 1 627 ? 13.079 7.718 -41.958 1.00 92.56 627 SER A CA 1
ATOM 4728 C C . SER A 1 627 ? 11.610 8.092 -41.981 1.00 92.56 627 SER A C 1
ATOM 4730 O O . SER A 1 627 ? 10.769 7.288 -41.581 1.00 92.56 627 SER A O 1
ATOM 4732 N N . LEU A 1 628 ? 11.294 9.277 -42.484 1.00 91.25 628 LEU A N 1
ATOM 4733 C CA . LEU A 1 628 ? 9.925 9.767 -42.561 1.00 91.25 628 LEU A CA 1
ATOM 4734 C C . LEU A 1 628 ? 9.731 10.611 -43.816 1.00 91.25 628 LEU A C 1
ATOM 4736 O O . LEU A 1 628 ? 10.634 11.329 -44.244 1.00 91.25 628 LEU A O 1
ATOM 4740 N N . THR A 1 629 ? 8.534 10.549 -44.383 1.00 89.69 629 THR A N 1
ATOM 4741 C CA . THR A 1 629 ? 8.128 11.437 -45.471 1.00 89.69 629 THR A CA 1
ATOM 4742 C C . THR A 1 629 ? 7.500 12.691 -44.878 1.00 89.69 629 THR A C 1
ATOM 4744 O O . THR A 1 629 ? 6.488 12.596 -44.184 1.00 89.69 629 THR A O 1
ATOM 4747 N N . ALA A 1 630 ? 8.098 13.858 -45.122 1.00 81.75 630 ALA A N 1
ATOM 4748 C CA . ALA A 1 630 ? 7.581 15.130 -44.625 1.00 81.75 630 ALA A CA 1
ATOM 4749 C C . ALA A 1 630 ? 6.748 15.873 -45.686 1.00 81.75 630 ALA A C 1
ATOM 4751 O O . ALA A 1 630 ? 7.051 15.858 -46.883 1.00 81.75 630 ALA A O 1
ATOM 4752 N N . ASN A 1 631 ? 5.701 16.543 -45.204 1.00 73.00 631 ASN A N 1
ATOM 4753 C CA . ASN A 1 631 ? 4.779 17.408 -45.948 1.00 73.00 631 ASN A CA 1
ATOM 4754 C C . ASN A 1 631 ? 5.376 18.849 -46.095 1.00 73.00 631 ASN A C 1
ATOM 4756 O O . ASN A 1 631 ? 6.581 19.008 -45.857 1.00 73.00 631 ASN A O 1
ATOM 4760 N N . PRO A 1 632 ? 4.639 19.889 -46.565 1.00 73.75 632 PRO A N 1
ATOM 4761 C CA . PRO A 1 632 ? 5.169 21.253 -46.747 1.00 73.75 632 PRO A CA 1
ATOM 4762 C C . PRO A 1 632 ? 5.774 21.879 -45.476 1.00 73.75 632 PRO A C 1
ATOM 4764 O O . PRO A 1 632 ? 5.827 21.249 -44.427 1.00 73.75 632 PRO A O 1
ATOM 4767 N N . ALA A 1 633 ? 6.237 23.128 -45.579 1.00 86.38 633 ALA A N 1
ATOM 4768 C CA . ALA A 1 633 ? 7.020 23.835 -44.562 1.00 86.38 633 ALA A CA 1
ATOM 4769 C C . ALA A 1 633 ? 6.587 23.598 -43.097 1.00 86.38 633 ALA A C 1
ATOM 4771 O O . ALA A 1 633 ? 5.409 23.704 -42.754 1.00 86.38 633 ALA A O 1
ATOM 4772 N N . GLY A 1 634 ? 7.558 23.321 -42.223 1.00 90.25 634 GLY A N 1
ATOM 4773 C CA . GLY A 1 634 ? 7.326 23.023 -40.809 1.00 90.25 634 GLY A CA 1
ATOM 4774 C C . GLY A 1 634 ? 8.475 22.258 -40.150 1.00 90.25 634 GLY A C 1
ATOM 4775 O O . GLY A 1 634 ? 9.488 21.960 -40.786 1.00 90.25 634 GLY A O 1
ATOM 4776 N N . TYR A 1 635 ? 8.321 21.935 -38.863 1.00 92.94 635 TYR A N 1
ATOM 4777 C CA . TYR A 1 635 ? 9.249 21.036 -38.175 1.00 92.94 635 TYR A CA 1
ATOM 4778 C C . TYR A 1 635 ? 9.035 19.593 -38.620 1.00 92.94 635 TYR A C 1
ATOM 4780 O O . TYR A 1 635 ? 7.931 19.057 -38.563 1.00 92.94 635 TYR A O 1
ATOM 4788 N N . ILE A 1 636 ? 10.132 18.964 -39.012 1.00 92.06 636 ILE A N 1
ATOM 4789 C CA . ILE A 1 636 ? 10.236 17.533 -39.232 1.00 92.06 636 ILE A CA 1
ATOM 4790 C C . ILE A 1 636 ? 10.650 16.900 -37.906 1.00 92.06 636 ILE A C 1
ATOM 4792 O O . ILE A 1 636 ? 11.683 17.282 -37.358 1.00 92.06 636 ILE A O 1
ATOM 4796 N N . GLU A 1 637 ? 9.867 15.951 -37.393 1.00 94.19 637 GLU A N 1
ATOM 4797 C CA . GLU A 1 637 ? 10.126 15.311 -36.100 1.00 94.19 637 GLU A CA 1
ATOM 4798 C C . GLU A 1 637 ? 10.578 13.855 -36.259 1.00 94.19 637 GLU A C 1
ATOM 4800 O O . GLU A 1 637 ? 9.791 12.983 -36.623 1.00 94.19 637 GLU A O 1
ATOM 4805 N N . PHE A 1 638 ? 11.835 13.573 -35.924 1.00 93.81 638 PHE A N 1
ATOM 4806 C CA . PHE A 1 638 ? 12.379 12.219 -35.876 1.00 93.81 638 PHE A CA 1
ATOM 4807 C C . PHE A 1 638 ? 12.342 11.690 -34.440 1.00 93.81 638 PHE A C 1
ATOM 4809 O O . PHE A 1 638 ? 12.766 12.373 -33.504 1.00 93.81 638 PHE A O 1
ATOM 4816 N N . ASP A 1 639 ? 11.877 10.452 -34.257 1.00 92.56 639 ASP A N 1
ATOM 4817 C CA . ASP A 1 639 ? 12.099 9.740 -32.999 1.00 92.56 639 ASP A CA 1
ATOM 4818 C C . ASP A 1 639 ? 13.542 9.245 -32.937 1.00 92.56 639 ASP A C 1
ATOM 4820 O O . ASP A 1 639 ? 13.949 8.386 -33.719 1.00 92.56 639 ASP A O 1
ATOM 4824 N N . VAL A 1 640 ? 14.313 9.811 -32.013 1.00 95.06 640 VAL A N 1
ATOM 4825 C CA . VAL A 1 640 ? 15.730 9.489 -31.807 1.00 95.06 640 VAL A CA 1
ATOM 4826 C C . VAL A 1 640 ? 15.979 8.955 -30.396 1.00 95.06 640 VAL A C 1
ATOM 4828 O O . VAL A 1 640 ? 17.119 8.904 -29.942 1.00 95.06 640 VAL A O 1
ATOM 4831 N N . THR A 1 641 ? 14.918 8.530 -29.699 1.00 91.00 641 THR A N 1
ATOM 4832 C CA . THR A 1 641 ? 14.940 8.155 -28.277 1.00 91.00 641 THR A CA 1
ATOM 4833 C C . THR A 1 641 ? 16.048 7.162 -27.944 1.00 91.00 641 THR A C 1
ATOM 4835 O O . THR A 1 641 ? 16.821 7.387 -27.015 1.00 91.00 641 THR A O 1
ATOM 4838 N N . ASN A 1 642 ? 16.152 6.071 -28.705 1.00 87.06 642 ASN A N 1
ATOM 4839 C CA . ASN A 1 642 ? 17.142 5.031 -28.426 1.00 87.06 642 ASN A CA 1
ATOM 4840 C C . ASN A 1 642 ? 18.572 5.495 -28.722 1.00 87.06 642 ASN A C 1
ATOM 4842 O O . ASN A 1 642 ? 19.473 5.153 -27.964 1.00 87.06 642 ASN A O 1
ATOM 4846 N N . ALA A 1 643 ? 18.779 6.294 -29.772 1.00 88.56 643 ALA A N 1
ATOM 4847 C CA . ALA A 1 643 ? 20.100 6.816 -30.109 1.00 88.56 643 ALA A CA 1
ATOM 4848 C C . ALA A 1 643 ? 20.594 7.789 -29.025 1.00 88.56 643 ALA A C 1
ATOM 4850 O O . ALA A 1 643 ? 21.668 7.601 -28.467 1.00 88.56 643 ALA A O 1
ATOM 4851 N N . VAL A 1 644 ? 19.753 8.745 -28.618 1.00 91.62 644 VAL A N 1
ATOM 4852 C CA . VAL A 1 644 ? 20.077 9.711 -27.554 1.00 91.62 644 VAL A CA 1
ATOM 4853 C C . VAL A 1 644 ? 20.294 9.028 -26.207 1.00 91.62 644 VAL A C 1
ATOM 4855 O O . VAL A 1 644 ? 21.171 9.440 -25.454 1.00 91.62 644 VAL A O 1
ATOM 4858 N N . ARG A 1 645 ? 19.524 7.980 -25.889 1.00 87.44 645 ARG A N 1
ATOM 4859 C CA . ARG A 1 645 ? 19.714 7.208 -24.653 1.00 87.44 645 ARG A CA 1
ATOM 4860 C C . ARG A 1 645 ? 21.077 6.516 -24.621 1.00 87.44 645 ARG A C 1
ATOM 4862 O O . ARG A 1 645 ? 21.708 6.517 -23.568 1.00 87.44 645 ARG A O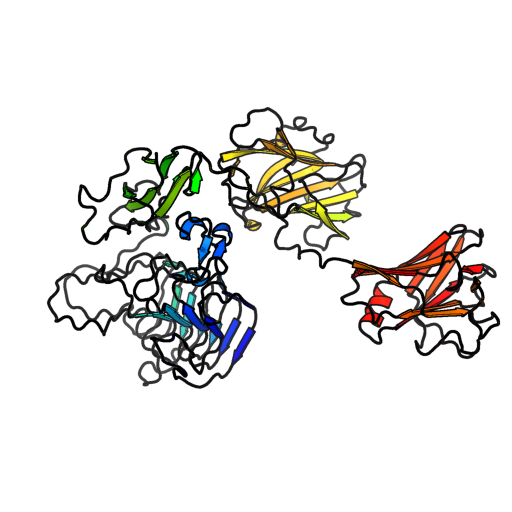 1
ATOM 4869 N N . THR A 1 646 ? 21.507 5.934 -25.741 1.00 84.31 646 THR A N 1
ATOM 4870 C CA . THR A 1 646 ? 22.824 5.293 -25.856 1.00 84.31 646 THR A CA 1
ATOM 4871 C C . THR A 1 646 ? 23.939 6.312 -25.651 1.00 84.31 646 THR A C 1
ATOM 4873 O O . THR A 1 646 ? 24.790 6.092 -24.794 1.00 84.31 646 THR A O 1
ATOM 4876 N N . GLU A 1 647 ? 23.883 7.458 -26.333 1.00 85.06 647 GLU A N 1
ATOM 4877 C CA . GLU A 1 647 ? 24.944 8.470 -26.230 1.00 85.06 647 GLU A CA 1
ATOM 4878 C C . GLU A 1 647 ? 24.965 9.198 -24.881 1.00 85.06 647 GLU A C 1
ATOM 4880 O O . GLU A 1 647 ? 26.028 9.455 -24.324 1.00 85.06 647 GLU A O 1
ATOM 4885 N N . ALA A 1 648 ? 23.800 9.478 -24.284 1.00 81.12 648 ALA A N 1
ATOM 4886 C CA . ALA A 1 648 ? 23.725 10.088 -22.952 1.00 81.12 648 ALA A CA 1
ATOM 4887 C C . ALA A 1 648 ? 24.290 9.178 -21.843 1.00 81.12 648 ALA A C 1
ATOM 4889 O O . ALA A 1 648 ? 24.732 9.674 -20.810 1.00 81.12 648 ALA A O 1
ATOM 4890 N N . ALA A 1 649 ? 24.267 7.856 -22.044 1.00 76.69 649 ALA A N 1
ATOM 4891 C CA . ALA A 1 649 ? 24.932 6.888 -21.170 1.00 76.69 649 ALA A CA 1
ATOM 4892 C C . ALA A 1 649 ? 26.406 6.641 -21.552 1.00 76.69 649 ALA A C 1
ATOM 4894 O O . ALA A 1 649 ? 27.134 6.015 -20.780 1.00 76.69 649 ALA A O 1
ATOM 4895 N N . GLY A 1 650 ? 26.814 7.092 -22.740 1.00 82.94 650 GLY A N 1
ATOM 4896 C CA . GLY A 1 650 ? 28.151 6.977 -23.305 1.00 82.94 650 GLY A CA 1
ATOM 4897 C C . GLY A 1 650 ? 28.965 8.255 -23.115 1.00 82.94 650 GLY A C 1
ATOM 4898 O O . GLY A 1 650 ? 29.302 8.625 -21.991 1.00 82.94 650 GLY A O 1
ATOM 4899 N N . ASP A 1 651 ? 29.326 8.907 -24.219 1.00 85.06 651 ASP A N 1
ATOM 4900 C CA . ASP A 1 651 ? 30.228 10.064 -24.232 1.00 85.06 651 ASP A CA 1
ATOM 4901 C C . ASP A 1 651 ? 29.521 11.421 -24.031 1.00 85.06 651 ASP A C 1
ATOM 4903 O O . ASP A 1 651 ? 30.176 12.461 -23.917 1.00 85.06 651 ASP A O 1
ATOM 4907 N N . GLY A 1 652 ? 28.187 11.422 -23.941 1.00 88.56 652 GLY A N 1
ATOM 4908 C CA . GLY A 1 652 ? 27.388 12.622 -23.724 1.00 88.56 652 GLY A CA 1
ATOM 4909 C C . GLY A 1 652 ? 27.302 13.547 -24.942 1.00 88.56 652 GLY A C 1
ATOM 4910 O O . GLY A 1 652 ? 27.021 14.743 -24.769 1.00 88.56 652 GLY A O 1
ATOM 4911 N N . VAL A 1 653 ? 27.527 13.034 -26.156 1.00 92.94 653 VAL A N 1
ATOM 4912 C CA . VAL A 1 653 ? 27.389 13.776 -27.414 1.00 92.94 653 VAL A CA 1
ATOM 4913 C C . VAL A 1 653 ? 26.483 13.015 -28.374 1.00 92.94 653 VAL A C 1
ATOM 4915 O O . VAL A 1 653 ? 26.707 11.859 -28.676 1.00 92.94 653 VAL A O 1
ATOM 4918 N N . PHE A 1 654 ? 25.449 13.675 -28.892 1.00 95.31 654 PHE A N 1
ATOM 4919 C CA . PHE A 1 654 ? 24.595 13.093 -29.926 1.00 95.31 654 PHE A CA 1
ATOM 4920 C C . PHE A 1 654 ? 24.819 13.797 -31.262 1.00 95.31 654 PHE A C 1
ATOM 4922 O O . PHE A 1 654 ? 24.393 14.943 -31.434 1.00 95.31 654 PHE A O 1
ATOM 4929 N N . SER A 1 655 ? 25.451 13.105 -32.210 1.00 95.56 655 SER A N 1
ATOM 4930 C CA . SER A 1 655 ? 25.564 13.549 -33.600 1.00 95.56 655 SER A CA 1
ATOM 4931 C C . SER A 1 655 ? 24.617 12.788 -34.521 1.00 95.56 655 SER A C 1
ATOM 4933 O O . SER A 1 655 ? 24.527 11.561 -34.500 1.00 95.56 655 SER A O 1
ATOM 4935 N N . VAL A 1 656 ? 23.935 13.527 -35.391 1.00 97.06 656 VAL A N 1
ATOM 4936 C CA . VAL A 1 656 ? 22.965 12.978 -36.338 1.00 97.06 656 VAL A CA 1
ATOM 4937 C C . VAL A 1 656 ? 23.161 13.576 -37.720 1.00 97.06 656 VAL A C 1
ATOM 4939 O O . VAL A 1 656 ? 23.392 14.776 -37.870 1.00 97.06 656 VAL A O 1
ATOM 4942 N N . ALA A 1 657 ? 23.042 12.721 -38.728 1.00 96.62 657 ALA A N 1
ATOM 4943 C CA . ALA A 1 657 ? 23.117 13.071 -40.133 1.00 96.62 657 ALA A CA 1
ATOM 4944 C C . ALA A 1 657 ? 21.752 12.930 -40.812 1.00 96.62 657 ALA A C 1
ATOM 4946 O O . ALA A 1 657 ? 21.055 11.931 -40.619 1.00 96.62 657 ALA A O 1
ATOM 4947 N N . ILE A 1 658 ? 21.397 13.916 -41.634 1.00 95.94 658 ILE A N 1
ATOM 4948 C CA . ILE A 1 658 ? 20.136 14.023 -42.361 1.00 95.94 658 ILE A CA 1
ATOM 4949 C C . ILE A 1 658 ? 20.411 14.098 -43.859 1.00 95.94 658 ILE A C 1
ATOM 4951 O O . ILE A 1 658 ? 21.093 15.011 -44.334 1.00 95.94 658 ILE A O 1
ATOM 4955 N N . ASN A 1 659 ? 19.839 13.156 -44.603 1.00 94.56 659 ASN A N 1
ATOM 4956 C CA . ASN A 1 659 ? 19.815 13.159 -46.064 1.00 94.56 659 ASN A CA 1
ATOM 4957 C C . ASN A 1 659 ? 18.417 12.825 -46.598 1.00 94.56 659 ASN A C 1
ATOM 4959 O O . ASN A 1 659 ? 17.536 12.380 -45.850 1.00 94.56 659 ASN A O 1
ATOM 4963 N N . THR A 1 660 ? 18.193 13.060 -47.891 1.00 93.50 660 THR A N 1
ATOM 4964 C CA . THR A 1 660 ? 16.919 12.719 -48.535 1.00 93.50 660 THR A CA 1
ATOM 4965 C C . THR A 1 660 ? 16.998 11.390 -49.282 1.00 93.50 660 THR A C 1
ATOM 4967 O O . THR A 1 660 ? 18.066 10.918 -49.671 1.00 93.50 660 THR A O 1
ATOM 4970 N N . GLY A 1 661 ? 15.839 10.780 -49.536 1.00 86.81 661 GLY A N 1
ATOM 4971 C CA . GLY A 1 661 ? 15.703 9.702 -50.513 1.00 86.81 661 GLY A CA 1
ATOM 4972 C C . GLY A 1 661 ? 16.023 10.168 -51.935 1.00 86.81 661 GLY A C 1
ATOM 4973 O O . GLY A 1 661 ? 16.090 11.372 -52.205 1.00 86.81 661 GLY A O 1
ATOM 4974 N N . SER A 1 662 ? 16.178 9.208 -52.845 1.00 83.56 662 SER A N 1
ATOM 4975 C CA . SER A 1 662 ? 16.558 9.488 -54.227 1.00 83.56 662 SER A CA 1
ATOM 4976 C C . SER A 1 662 ? 15.518 10.324 -54.975 1.00 83.56 662 SER A C 1
ATOM 4978 O O . SER A 1 662 ? 14.320 10.094 -54.805 1.00 83.56 662 SER A O 1
ATOM 4980 N N . GLY A 1 663 ? 15.968 11.256 -55.819 1.00 78.00 663 GLY A N 1
ATOM 4981 C CA . GLY A 1 663 ? 15.093 12.060 -56.687 1.00 78.00 663 GLY A CA 1
ATOM 4982 C C . GLY A 1 663 ? 14.378 13.252 -56.031 1.00 78.00 663 GLY A C 1
ATOM 4983 O O . GLY A 1 663 ? 13.534 13.865 -56.677 1.00 78.00 663 GLY A O 1
ATOM 4984 N N . ASN A 1 664 ? 14.709 13.613 -54.783 1.00 78.94 664 ASN A N 1
ATOM 4985 C CA . ASN A 1 664 ? 14.067 14.724 -54.054 1.00 78.94 664 ASN A CA 1
ATOM 4986 C C . ASN A 1 664 ? 14.746 16.100 -54.231 1.00 78.94 664 ASN A C 1
ATOM 4988 O O . ASN A 1 664 ? 14.277 17.084 -53.665 1.00 78.94 664 ASN A O 1
ATOM 4992 N N . GLY A 1 665 ? 15.825 16.190 -55.016 1.00 82.50 665 GLY A N 1
ATOM 4993 C CA . GLY A 1 665 ? 16.548 17.447 -55.235 1.00 82.50 665 GLY A CA 1
ATOM 4994 C C . GLY A 1 665 ? 17.186 18.021 -53.963 1.00 82.50 665 GLY A C 1
ATOM 4995 O O . GLY A 1 665 ? 17.411 17.311 -52.984 1.00 82.50 665 GLY A O 1
ATOM 4996 N N . TRP A 1 666 ? 17.527 19.309 -54.005 1.00 89.38 666 TRP A N 1
ATOM 4997 C CA . TRP A 1 666 ? 18.129 20.044 -52.892 1.00 89.38 666 TRP A CA 1
ATOM 4998 C C . TRP A 1 666 ? 17.052 20.667 -52.010 1.00 89.38 666 TRP A C 1
ATOM 5000 O O . TRP A 1 666 ? 16.242 21.443 -52.507 1.00 89.38 666 TRP A O 1
ATOM 5010 N N . ILE A 1 667 ? 17.074 20.360 -50.713 1.00 90.88 667 ILE A N 1
ATOM 5011 C CA . ILE A 1 667 ? 16.110 20.864 -49.735 1.00 90.88 667 ILE A CA 1
ATOM 5012 C C . ILE A 1 667 ? 16.826 21.688 -48.669 1.00 90.88 667 ILE A C 1
ATOM 5014 O O . ILE A 1 667 ? 17.749 21.203 -48.014 1.00 90.88 667 ILE A O 1
ATOM 5018 N N . GLY A 1 668 ? 16.368 22.922 -48.467 1.00 89.75 668 GLY A N 1
ATOM 5019 C CA . GLY A 1 668 ? 16.850 23.781 -47.389 1.00 89.75 668 GLY A CA 1
ATOM 5020 C C . GLY A 1 668 ? 16.275 23.368 -46.033 1.00 89.75 668 GLY A C 1
ATOM 5021 O O . GLY A 1 668 ? 15.073 23.126 -45.903 1.00 89.75 668 GLY A O 1
ATOM 5022 N N . LEU A 1 669 ? 17.129 23.333 -45.016 1.00 92.00 669 LEU A N 1
ATOM 5023 C CA . LEU A 1 669 ? 16.811 23.153 -43.601 1.00 92.00 669 LEU A CA 1
ATOM 5024 C C . LEU A 1 669 ? 17.315 24.374 -42.831 1.00 92.00 669 LEU A C 1
ATOM 5026 O O . LEU A 1 669 ? 18.338 24.962 -43.173 1.00 92.00 669 LEU A O 1
ATOM 5030 N N . THR A 1 670 ? 16.603 24.784 -41.789 1.00 92.19 670 THR A N 1
ATOM 5031 C CA . THR A 1 670 ? 17.066 25.874 -40.925 1.00 92.19 670 THR A CA 1
ATOM 5032 C C . THR A 1 670 ? 18.222 25.403 -40.050 1.00 92.19 670 THR A C 1
ATOM 5034 O O . THR A 1 670 ? 18.145 24.335 -39.445 1.00 92.19 670 THR A O 1
ATOM 5037 N N . SER A 1 671 ? 19.278 26.211 -39.989 1.00 91.81 671 SER A N 1
ATOM 5038 C CA . SER A 1 671 ? 20.446 25.965 -39.143 1.00 91.81 671 SER A CA 1
ATOM 5039 C C . SER A 1 671 ? 20.243 26.492 -37.717 1.00 91.81 671 SER A C 1
ATOM 5041 O O . SER A 1 671 ? 19.226 27.117 -37.388 1.00 91.81 671 SER A O 1
ATOM 5043 N N . LYS A 1 672 ? 21.242 26.302 -36.857 1.00 90.69 672 LYS A N 1
ATOM 5044 C CA . LYS A 1 672 ? 21.274 26.803 -35.483 1.00 90.69 672 LYS A CA 1
ATOM 5045 C C . LYS A 1 672 ? 21.316 28.333 -35.397 1.00 90.69 672 LYS A C 1
ATOM 5047 O O . LYS A 1 672 ? 20.993 28.887 -34.341 1.00 90.69 672 LYS A O 1
ATOM 5052 N N . GLU A 1 673 ? 21.686 29.035 -36.465 1.00 89.62 673 GLU A N 1
ATOM 5053 C CA . GLU A 1 673 ? 21.655 30.501 -36.566 1.00 89.62 673 GLU A CA 1
ATOM 5054 C C . GLU A 1 673 ? 20.273 31.030 -36.966 1.00 89.62 673 GLU A C 1
ATOM 5056 O O . GLU A 1 673 ? 19.985 32.211 -36.767 1.00 89.62 673 GLU A O 1
ATOM 5061 N N . GLY A 1 674 ? 19.402 30.183 -37.520 1.00 86.94 674 GLY A N 1
ATOM 5062 C CA . GLY A 1 674 ? 18.063 30.578 -37.944 1.00 86.94 674 GLY A CA 1
ATOM 5063 C C . GLY A 1 674 ? 17.079 30.808 -36.791 1.00 86.94 674 GLY A C 1
ATOM 5064 O O . GLY A 1 674 ? 17.327 30.466 -35.636 1.00 86.94 674 GLY A O 1
ATOM 5065 N N . THR A 1 675 ? 15.918 31.397 -37.097 1.00 88.06 675 THR A N 1
ATOM 5066 C CA . THR A 1 675 ? 14.860 31.658 -36.101 1.00 88.06 675 THR A CA 1
ATOM 5067 C C . THR A 1 675 ? 14.204 30.366 -35.602 1.00 88.06 675 THR A C 1
ATOM 5069 O O . THR A 1 675 ? 13.978 30.213 -34.405 1.00 88.06 675 THR A O 1
ATOM 5072 N N . ASN A 1 676 ? 13.947 29.416 -36.505 1.00 91.44 676 ASN A N 1
ATOM 5073 C CA . ASN A 1 676 ? 13.379 28.102 -36.189 1.00 91.44 676 ASN A CA 1
ATOM 5074 C C . ASN A 1 676 ? 14.491 27.052 -36.101 1.00 91.44 676 ASN A C 1
ATOM 5076 O O . ASN A 1 676 ? 14.644 26.214 -36.988 1.00 91.44 676 ASN A O 1
ATOM 5080 N N . LYS A 1 677 ? 15.317 27.167 -35.060 1.00 91.50 677 LYS A N 1
ATOM 5081 C CA . LYS A 1 677 ? 16.509 26.331 -34.874 1.00 91.50 677 LYS A CA 1
ATOM 5082 C C . LYS A 1 677 ? 16.152 24.845 -34.789 1.00 91.50 677 LYS A C 1
ATOM 5084 O O . LYS A 1 677 ? 15.086 24.512 -34.268 1.00 91.50 677 LYS A O 1
ATOM 5089 N N . PRO A 1 678 ? 17.058 23.946 -35.200 1.00 94.94 678 PRO A N 1
ATOM 5090 C CA . PRO A 1 678 ? 16.969 22.541 -34.838 1.00 94.94 678 PRO A CA 1
ATOM 5091 C C . PRO A 1 678 ? 16.883 22.376 -33.318 1.00 94.94 678 PRO A C 1
ATOM 5093 O O . PRO A 1 678 ? 17.538 23.098 -32.564 1.00 94.94 678 PRO A O 1
ATOM 5096 N N . GLN A 1 679 ? 16.083 21.416 -32.871 1.00 96.75 679 GLN A N 1
ATOM 5097 C CA . GLN A 1 679 ? 15.842 21.151 -31.458 1.00 96.75 679 GLN A CA 1
ATOM 5098 C C . GLN A 1 679 ? 15.957 19.664 -31.179 1.00 96.75 679 GLN A C 1
ATOM 5100 O O . GLN A 1 679 ? 15.400 18.845 -31.906 1.00 96.75 679 GLN A O 1
ATOM 5105 N N . LEU A 1 680 ? 16.598 19.320 -30.071 1.00 96.25 680 LEU A N 1
ATOM 5106 C CA . LEU A 1 680 ? 16.481 18.007 -29.468 1.00 96.25 680 LEU A CA 1
ATOM 5107 C C . LEU A 1 680 ? 15.642 18.136 -28.197 1.00 96.25 680 LEU A C 1
ATOM 5109 O O . LEU A 1 680 ? 16.103 18.649 -27.178 1.00 96.25 680 LEU A O 1
ATOM 5113 N N . VAL A 1 681 ? 14.384 17.710 -28.283 1.00 93.75 681 VAL A N 1
ATOM 5114 C CA . VAL A 1 681 ? 13.424 17.753 -27.177 1.00 93.75 681 VAL A CA 1
ATOM 5115 C C . VAL A 1 681 ? 13.512 16.433 -26.428 1.00 93.75 681 VAL A C 1
ATOM 5117 O O . VAL A 1 681 ? 13.152 15.392 -26.975 1.00 93.75 681 VAL A O 1
ATOM 5120 N N . VAL A 1 682 ? 14.009 16.467 -25.194 1.00 89.69 682 VAL A N 1
ATOM 5121 C CA . VAL A 1 682 ? 14.276 15.278 -24.377 1.00 89.69 682 VAL A CA 1
ATOM 5122 C C . VAL A 1 682 ? 13.418 15.307 -23.123 1.00 89.69 682 VAL A C 1
ATOM 5124 O O . VAL A 1 682 ? 13.343 16.327 -22.440 1.00 89.69 682 VAL A O 1
ATOM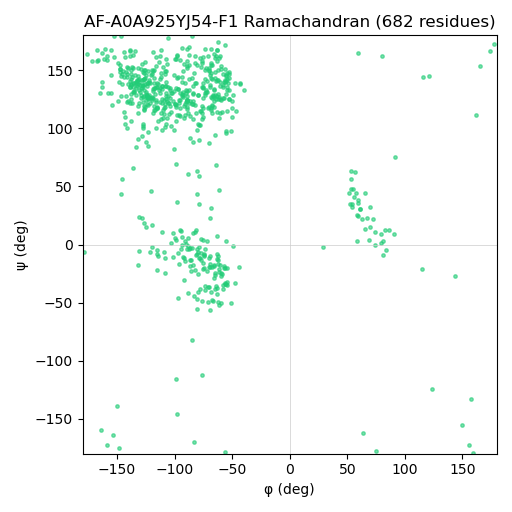 5127 N N . VAL A 1 683 ? 12.813 14.168 -22.802 1.00 83.81 683 VAL A N 1
ATOM 5128 C CA . VAL A 1 683 ? 12.086 13.927 -21.553 1.00 83.81 683 VAL A CA 1
ATOM 5129 C C . VAL A 1 683 ? 12.890 12.926 -20.722 1.00 83.81 683 VAL A C 1
ATOM 5131 O O . VAL A 1 683 ? 13.199 11.838 -21.217 1.00 83.81 683 VAL A O 1
ATOM 5134 N N . TYR A 1 684 ? 13.235 13.260 -19.478 1.00 72.69 684 TYR A N 1
ATOM 5135 C CA . TYR A 1 684 ? 14.072 12.439 -18.582 1.00 72.69 684 TYR A CA 1
ATOM 5136 C C . TYR A 1 684 ? 13.631 12.509 -17.117 1.00 72.69 684 TYR A C 1
ATOM 5138 O O . TYR A 1 684 ? 12.908 13.472 -16.766 1.00 72.69 684 TYR A O 1
#

Solvent-accessible surface area (backbone atoms only — not comparable to full-atom values): 36274 Å² total; per-residue (Å²): 143,76,66,16,61,45,71,50,75,49,67,67,45,79,28,71,67,26,73,50,84,42,72,77,36,88,38,92,90,74,58,54,77,43,66,46,12,48,38,39,82,43,47,22,10,46,31,35,40,30,46,29,38,16,30,45,9,38,23,12,32,34,40,41,34,36,60,34,84,88,61,62,87,91,48,56,37,56,14,84,73,45,97,54,33,63,62,39,32,32,36,72,48,36,34,28,13,46,38,32,45,68,34,37,37,48,30,36,19,36,49,5,25,21,24,34,40,36,42,33,76,39,69,72,61,91,64,65,40,58,28,46,42,31,46,33,37,33,37,41,39,37,20,67,26,30,35,37,42,27,35,63,58,41,47,33,40,30,45,31,36,41,42,33,60,80,87,59,62,67,81,47,102,58,26,21,46,23,44,29,34,45,36,66,60,58,53,104,64,59,75,69,34,58,67,90,55,58,40,66,42,48,32,39,46,35,50,44,44,17,50,38,40,63,73,60,89,77,69,93,69,72,96,77,77,94,72,78,62,70,52,79,83,56,38,78,91,26,72,69,73,73,60,94,48,50,68,63,64,72,94,76,88,87,80,99,65,85,94,74,63,85,39,50,83,87,68,66,57,61,51,39,43,56,45,65,63,50,33,80,34,56,54,60,47,65,29,37,77,47,62,57,93,82,46,52,42,33,32,44,76,39,48,81,86,53,73,82,76,70,71,73,66,55,88,37,90,85,74,44,45,70,63,85,68,67,47,76,41,76,52,56,26,24,40,36,32,34,30,34,41,98,91,44,69,29,52,76,29,49,26,32,33,40,49,37,74,82,58,76,80,79,77,64,62,82,27,77,40,20,29,30,35,33,33,35,72,83,28,71,58,44,55,54,84,57,45,63,83,89,51,87,54,80,44,75,52,70,32,58,34,50,53,61,74,63,63,80,69,59,18,26,22,40,40,39,35,16,28,40,34,41,77,55,61,36,51,28,35,43,34,36,20,17,19,25,15,26,42,36,29,43,20,89,36,69,44,74,89,56,48,41,80,48,28,29,33,93,46,70,40,56,83,81,41,55,76,84,50,83,50,7,47,28,72,78,43,80,43,51,43,82,45,51,25,19,34,38,36,39,39,10,23,40,74,78,69,29,29,42,36,35,25,30,34,53,55,94,62,85,77,96,58,54,83,43,64,41,48,9,58,31,14,23,60,31,96,85,57,70,74,75,72,77,67,45,76,47,76,42,59,50,79,29,54,52,24,52,76,69,91,58,72,72,77,74,57,44,58,38,46,26,13,67,90,25,43,25,37,40,27,31,75,37,60,82,57,94,58,71,61,76,42,28,37,38,32,41,24,27,79,46,66,68,58,75,41,39,38,36,37,19,36,46,71,52,76,88,66,54,44,65,57,56,54,93,68,58,63,53,82,46,61,77,67,47,69,50,70,39,60,48,52,44,72,46,75,42,72,40,33,70,62,49,40,52,23,46,74,59,88,14,52,42,46,40,34,34,31,35,44,82,92,63,56,82,41,53,30,32,22,73,66,24,93,57,39,32,33,40,39,33,31,49

Sequence (684 aa):
TENGAEIGTFRRNLASSTPGRGFIKDGTSTHDLARSGVGFWFQGGNVTVENNVATGAGSGFSYFERSGVNLGDSQKVLASTLIDPEAAGGNPFIYSADTPMMRFFGNTAIGCYEGIFTVDNEINGIWPTSSVLENYTDLNSFGYTAVRIEYYRNFTFKNIKILRDSTVPSDSQYGGVYALNANHLVDHLYPWETRATDRHEGVYIRGYWNGVNNDDGDLGVSAGSPERIAKHDVINNSVDFVGPGVAFKNTGNLLGQPLLRYLSGSDILPFPTFTPAAGTYTSGRTVTITASPGTTIYYVTGGTGYEVPSVESKLKPGTWTQYTGPVTISSTKKLIAIAVKNGIYTRIRNGVYTIDPNSPPPPPPTGTGTITHEVWTNVAGTAVANIPVTTAPQTSGTLTSLETGTNIADNYGVRLRGFIHPPTTGNYTFWIAGDDNCELWLSTNDQPGSKVKIASVSSWTNSREWNKLPEQKSAVKSLTAGQKYYVEVLMKEGAGGDNLVVGWLKPGQSGTVPSEVVPGSALSPGAGGTPPPSTTTITLNPTDDRDTQSDNAAGTNTQINTSEWNTSYFRFSTGVLPRQVTSAKLRIYKPDVTSNVLFKASIVTSDAWTQANAPGSLPGLGALITSLTANPAGYIEFDVTNAVRTEAAGDGVFSVAINTGSGNGWIGLTSKEGTNKPQLVVVY

pLDDT: mean 73.54, std 19.99, range [27.34, 98.69]

Nearest PDB structures (foldseek):
  4cp1-assembly1_A  TM=7.123E-01  e=9.669E-05  Nakaseomyces glabratus CBS 138
  6qe7-assembly3_C  TM=4.409E-01  e=3.260E-07  Acetivibrio thermocellus
  4cp2-assembly1_A  TM=6.782E-01  e=8.800E-05  Nakaseomyces glabratus CBS 138
  4coz-assembly1_A  TM=5.801E-01  e=4.146E-05  Nakaseomyces glabratus CBS 138
  6qe7-assembly2_B  TM=4.001E-01  e=1.111E-05  Acetivibrio thermocellus

Secondary structure (DSSP, 8-state):
--SS---EEEES-EEE------EEE--TTT---EESSEEEEEESS-EEEES-EEES-SEEEEEEE---TT--GGGEEEGGGSSSGGGGTT-SEEEGGG---SEEES-EEES-SEEEEEEE--TT--S----EEES-EEE---SSEEEEEES---PEEES-EEE--TTS-SSSTTS-SEEEEEE----TT------TTSEEES-EEES-SEEEE---TT----S--S--------BTTS----SSSEEE--------S-----B-GGG-PPPPEEESPSEEESS-EEEEEE-STTPEEEEEEE-TTPPPPPGGG-S-BTTBEEP-SPEEE-SSEEEEEEEEETTEEPPPEEEEEEE-TTPPPPPPP---S-EEEEEEES--SS-GGGS-TTSPPSEEEEESBSB--SS--SSEEEEEEEEE--SSSEEEEEEEEEESEEEEEEESSS-GGGEEEEEEESS---TT-TTSSGGGBPPPEEE-TT--EEEEEEEEE-SS--EEEEEEE-TT---SS-SEE-BGGGEEE-TTS-PPP---EEEEPPSEEEESS---TT---SEEEE-SS--EEEEEE-TT--S--SEEEEEEEE-----SEEEEEEEES-S---TTS-GGGSPPEEEEEEEEEE-SSEEEEEE-HHHHHHHHHTTSEEEEEEEEPTT---EEEE-TTSSS--EEEEE-

Mean predicted aligned error: 21.42 Å

Radius of gyration: 34.03 Å; Cα contacts (8 Å, |Δi|>4): 1791; chains: 1; bounding box: 67×67×106 Å

Foldseek 3Di:
DQAQLDAEEAEQEEFEAFDDFDFPDDDLPVRPTDTGFEREEERHQNYAYEQYEYENTQEPYEYEAEACVPPDPVQWDQLLLAPHSLLCLADRTGGRRLHANRYAYNYEYEQHQAHYEYEYSDLCHQGARAYEHENYEYEARQHQENAEAEQHHFYEYYQYHHDYDLVPDCPPNRHHAEHYEYEHHRDPQDQDQPDDRHHFHNYEHENHQEHYYYDHPPPPDDDDDPDHDHADADEPPGYDYDDHHDPYDDPDDDDDDDRDDHDYPVNAKAEWQWVVAFYEDLFKDFIDTDIDPQKWKKKDKDAPPDGDPRCNVPVPVPHIHTDPGTDIDGAWIKMKMWIDHPNRIYPIRIHTHHHHNPDDDDDQDFQVQWWKKFKAAQQADWDLVSAPPVDHGPDIDIDRFQKDDKQPDARMKMKTKFKFAASAFFKKKKFKAKAAKKWKWKAPALDPVRIDTFAIHHGHDPVQRGPPDPRRIGDIDGDHHSTIMIIMMMGGGHDDMIIIFMAMDHPPDDDPGHPDTGGSSRHYYHPVDDPPPPWDKDKWFFPAKAKLPDDDLPQQDFKHKAEQPMKIKTKTQQLPPPDAWPWKKKKWWFQAQDFFWKKWKFFFPDNPDHSNDHSVPGTHGDGTQDIDGGHGTDIDIDTCRVQSRVVNVPVRMGMMMMHIDPPSPMTMITDSNHPRGIIIITID